Protein AF-0000000083047595 (afdb_homodimer)

Structure (mmCIF, N/CA/C/O backbone):
data_AF-0000000083047595-model_v1
#
loop_
_entity.id
_entity.type
_entity.pdbx_description
1 polymer "Cytosolic 5'-nucleotidase 1A-like"
#
loop_
_atom_site.group_PDB
_atom_site.id
_atom_site.type_symbol
_atom_site.label_atom_id
_atom_site.label_alt_id
_atom_site.label_comp_id
_atom_site.label_asym_id
_atom_site.label_entity_id
_atom_site.label_seq_id
_atom_site.pdbx_PDB_ins_code
_atom_site.Cartn_x
_atom_site.Cartn_y
_atom_site.Cartn_z
_atom_site.occupancy
_atom_site.B_iso_or_equiv
_atom_site.auth_seq_id
_atom_site.auth_comp_id
_atom_site.auth_asym_id
_atom_site.auth_atom_id
_atom_site.pdbx_PDB_model_num
ATOM 1 N N . MET A 1 1 ? -17.016 -17.094 -37.656 1 23.72 1 MET A N 1
ATOM 2 C CA . MET A 1 1 ? -16.75 -17.984 -36.531 1 23.72 1 MET A CA 1
ATOM 3 C C . MET A 1 1 ? -15.703 -17.391 -35.594 1 23.72 1 MET A C 1
ATOM 5 O O . MET A 1 1 ? -14.578 -17.109 -36 1 23.72 1 MET A O 1
ATOM 9 N N . SER A 1 2 ? -15.977 -16.438 -34.719 1 30.56 2 SER A N 1
ATOM 10 C CA . SER A 1 2 ? -15.133 -15.508 -33.969 1 30.56 2 SER A CA 1
ATOM 11 C C . SER A 1 2 ? -14 -16.234 -33.281 1 30.56 2 SER A C 1
ATOM 13 O O . SER A 1 2 ? -14.195 -17.328 -32.75 1 30.56 2 SER A O 1
ATOM 15 N N . LEU A 1 3 ? -12.82 -16.297 -33.75 1 33.91 3 LEU A N 1
ATOM 16 C CA . LEU A 1 3 ? -11.703 -17.047 -33.188 1 33.91 3 LEU A CA 1
ATOM 17 C C . LEU A 1 3 ? -11.797 -17.109 -31.656 1 33.91 3 LEU A C 1
ATOM 19 O O . LEU A 1 3 ? -11.727 -16.094 -30.984 1 33.91 3 LEU A O 1
ATOM 23 N N . SER A 1 4 ? -12.703 -17.828 -31.047 1 38.41 4 SER A N 1
ATOM 24 C CA . SER A 1 4 ? -12.898 -18.172 -29.641 1 38.41 4 SER A CA 1
ATOM 25 C C . SER A 1 4 ? -11.57 -18.234 -28.891 1 38.41 4 SER A C 1
ATOM 27 O O . SER A 1 4 ? -10.648 -18.938 -29.328 1 38.41 4 SER A O 1
ATOM 29 N N . GLU A 1 5 ? -10.969 -17.172 -28.516 1 49.03 5 GLU A N 1
ATOM 30 C CA . GLU A 1 5 ? -9.75 -17.188 -27.719 1 49.03 5 GLU A CA 1
ATOM 31 C C . GLU A 1 5 ? -9.641 -18.469 -26.906 1 49.03 5 GLU A C 1
ATOM 33 O O . GLU A 1 5 ? -10.547 -18.812 -26.141 1 49.03 5 GLU A O 1
ATOM 38 N N . GLN A 1 6 ? -9.117 -19.578 -27.531 1 58.03 6 GLN A N 1
ATOM 39 C CA . GLN A 1 6 ? -8.977 -20.922 -26.984 1 58.03 6 GLN A CA 1
ATOM 40 C C . GLN A 1 6 ? -8.727 -20.859 -25.484 1 58.03 6 GLN A C 1
ATOM 42 O O . GLN A 1 6 ? -7.895 -20.094 -25 1 58.03 6 GLN A O 1
ATOM 47 N N . GLU A 1 7 ? -9.703 -21.281 -24.719 1 79.44 7 GLU A N 1
ATOM 48 C CA . GLU A 1 7 ? -9.656 -21.422 -23.281 1 79.44 7 GLU A CA 1
ATOM 49 C C . GLU A 1 7 ? -8.539 -22.375 -22.859 1 79.44 7 GLU A C 1
ATOM 51 O O . GLU A 1 7 ? -8.539 -23.547 -23.219 1 79.44 7 GLU A O 1
ATOM 56 N N . MET A 1 8 ? -7.371 -21.844 -22.453 1 89.38 8 MET A N 1
ATOM 57 C CA . MET A 1 8 ? -6.238 -22.641 -22 1 89.38 8 MET A CA 1
ATOM 58 C C . MET A 1 8 ? -6.098 -22.578 -20.484 1 89.38 8 MET A C 1
ATOM 60 O O . MET A 1 8 ? -6.438 -21.562 -19.875 1 89.38 8 MET A O 1
ATOM 64 N N . PRO A 1 9 ? -5.695 -23.75 -19.969 1 96.75 9 PRO A N 1
ATOM 65 C CA . PRO A 1 9 ? -5.465 -23.734 -18.516 1 96.75 9 PRO A CA 1
ATOM 66 C C . PRO A 1 9 ? -4.242 -22.922 -18.109 1 96.75 9 PRO A C 1
ATOM 68 O O . PRO A 1 9 ? -3.402 -22.594 -18.969 1 96.75 9 PRO A O 1
ATOM 71 N N . ILE A 1 10 ? -4.215 -22.484 -16.906 1 98.25 10 ILE A N 1
ATOM 72 C CA . ILE A 1 10 ? -2.99 -21.984 -16.297 1 98.25 10 ILE A CA 1
ATOM 73 C C . ILE A 1 10 ? -2.178 -23.141 -15.727 1 98.25 10 ILE A C 1
ATOM 75 O O . ILE A 1 10 ? -2.619 -23.797 -14.789 1 98.25 10 ILE A O 1
ATOM 79 N N . VAL A 1 11 ? -1.02 -23.359 -16.25 1 98.62 11 VAL A N 1
ATOM 80 C CA . VAL A 1 11 ? -0.22 -24.516 -15.875 1 98.62 11 VAL A CA 1
ATOM 81 C C . VAL A 1 11 ? 0.899 -24.078 -14.93 1 98.62 11 VAL A C 1
ATOM 83 O O . VAL A 1 11 ? 1.677 -23.172 -15.25 1 98.62 11 VAL A O 1
ATOM 86 N N . VAL A 1 12 ? 0.959 -24.703 -13.812 1 98.81 12 VAL A N 1
ATOM 87 C CA . VAL A 1 12 ? 2.002 -24.5 -12.812 1 98.81 12 VAL A CA 1
ATOM 88 C C . VAL A 1 12 ? 2.795 -25.797 -12.633 1 98.81 12 VAL A C 1
ATOM 90 O O . VAL A 1 12 ? 2.215 -26.859 -12.391 1 98.81 12 VAL A O 1
ATOM 93 N N . ALA A 1 13 ? 4.086 -25.703 -12.773 1 98.56 13 ALA A N 1
ATOM 94 C CA . ALA A 1 13 ? 4.945 -26.859 -12.516 1 98.56 13 ALA A CA 1
ATOM 95 C C . ALA A 1 13 ? 5.688 -26.703 -11.188 1 98.56 13 ALA A C 1
ATOM 97 O O . ALA A 1 13 ? 6.129 -25.609 -10.836 1 98.56 13 ALA A O 1
ATOM 98 N N . MET A 1 14 ? 5.832 -27.828 -10.508 1 97.62 14 MET A N 1
ATOM 99 C CA . MET A 1 14 ? 6.559 -27.719 -9.25 1 97.62 14 MET A CA 1
ATOM 100 C C . MET A 1 14 ? 7.199 -29.062 -8.883 1 97.62 14 MET A C 1
ATOM 102 O O . MET A 1 14 ? 6.754 -30.109 -9.336 1 97.62 14 MET A O 1
ATOM 106 N N . SER A 1 15 ? 8.227 -28.938 -8.094 1 95.5 15 SER A N 1
ATOM 107 C CA . SER A 1 15 ? 8.844 -30.125 -7.5 1 95.5 15 SER A CA 1
ATOM 108 C C . SER A 1 15 ? 7.953 -30.734 -6.422 1 95.5 15 SER A C 1
ATOM 110 O O . SER A 1 15 ? 7.355 -30.016 -5.621 1 95.5 15 SER A O 1
ATOM 112 N N . SER A 1 16 ? 7.898 -32.094 -6.398 1 94.81 16 SER A N 1
ATOM 113 C CA . SER A 1 16 ? 7.121 -32.75 -5.359 1 94.81 16 SER A CA 1
ATOM 114 C C . SER A 1 16 ? 7.711 -32.5 -3.977 1 94.81 16 SER A C 1
ATOM 116 O O . SER A 1 16 ? 7 -32.562 -2.973 1 94.81 16 SER A O 1
ATOM 118 N N . LYS A 1 17 ? 8.961 -32.094 -3.934 1 94.06 17 LYS A N 1
ATOM 119 C CA . LYS A 1 17 ? 9.664 -31.875 -2.676 1 94.06 17 LYS A CA 1
ATOM 120 C C . LYS A 1 17 ? 9.133 -30.641 -1.942 1 94.06 17 LYS A C 1
ATOM 122 O O . LYS A 1 17 ? 9.297 -30.516 -0.727 1 94.06 17 LYS A O 1
ATOM 127 N N . ILE A 1 18 ? 8.508 -29.719 -2.689 1 96.44 18 ILE A N 1
ATOM 128 C CA . ILE A 1 18 ? 7.992 -28.531 -2.016 1 96.44 18 ILE A CA 1
ATOM 129 C C . ILE A 1 18 ? 6.508 -28.719 -1.698 1 96.44 18 ILE A C 1
ATOM 131 O O . ILE A 1 18 ? 5.918 -27.922 -0.962 1 96.44 18 ILE A O 1
ATOM 135 N N . LEU A 1 19 ? 5.941 -29.734 -2.203 1 96.62 19 LEU A N 1
ATOM 136 C CA . LEU A 1 19 ? 4.551 -30.031 -1.881 1 96.62 19 LEU A CA 1
ATOM 137 C C . LEU A 1 19 ? 4.461 -30.922 -0.645 1 96.62 19 LEU A C 1
ATOM 139 O O . LEU A 1 19 ? 3.652 -30.672 0.251 1 96.62 19 LEU A O 1
ATOM 143 N N . PHE A 1 20 ? 5.305 -31.953 -0.693 1 94.19 20 PHE A N 1
ATOM 144 C CA . PHE A 1 20 ? 5.418 -32.875 0.43 1 94.19 20 PHE A CA 1
ATOM 145 C C . PHE A 1 20 ? 6.879 -33.125 0.792 1 94.19 20 PHE A C 1
ATOM 147 O O . PHE A 1 20 ? 7.707 -33.375 -0.085 1 94.19 20 PHE A O 1
ATOM 154 N N . ASP A 1 21 ? 7.145 -33.031 2.088 1 86.38 21 ASP A N 1
ATOM 155 C CA . ASP A 1 21 ? 8.539 -33.219 2.473 1 86.38 21 ASP A CA 1
ATOM 156 C C . ASP A 1 21 ? 8.891 -34.719 2.496 1 86.38 21 ASP A C 1
ATOM 158 O O . ASP A 1 21 ? 8.102 -35.562 2.061 1 86.38 21 ASP A O 1
ATOM 162 N N . SER A 1 22 ? 10.094 -35 2.957 1 83.38 22 SER A N 1
ATOM 163 C CA . SER A 1 22 ? 10.609 -36.375 2.928 1 83.38 22 SER A CA 1
ATOM 164 C C . SER A 1 22 ? 9.82 -37.281 3.861 1 83.38 22 SER A C 1
ATOM 166 O O . SER A 1 22 ? 9.82 -38.5 3.693 1 83.38 22 SER A O 1
ATOM 168 N N . GLU A 1 23 ? 9.125 -36.656 4.859 1 86.31 23 GLU A N 1
ATOM 169 C CA . GLU A 1 23 ? 8.312 -37.406 5.805 1 86.31 23 GLU A CA 1
ATOM 170 C C . GLU A 1 23 ? 6.84 -37.406 5.398 1 86.31 23 GLU A C 1
ATOM 172 O O . GLU A 1 23 ? 5.977 -37.812 6.176 1 86.31 23 GLU A O 1
ATOM 177 N N . LEU A 1 24 ? 6.59 -36.875 4.277 1 85.06 24 LEU A N 1
ATOM 178 C CA . LEU A 1 24 ? 5.266 -36.844 3.672 1 85.06 24 LEU A CA 1
ATOM 179 C C . LEU A 1 24 ? 4.367 -35.844 4.379 1 85.06 24 LEU A C 1
ATOM 181 O O . LEU A 1 24 ? 3.139 -35.938 4.328 1 85.06 24 LEU A O 1
ATOM 185 N N . ASN A 1 25 ? 5.086 -34.938 5.09 1 90.56 25 ASN A N 1
ATOM 186 C CA . ASN A 1 25 ? 4.344 -33.812 5.605 1 90.56 25 ASN A CA 1
ATOM 187 C C . ASN A 1 25 ? 4.105 -32.75 4.52 1 90.56 25 ASN A C 1
ATOM 189 O O . ASN A 1 25 ? 4.82 -32.719 3.518 1 90.56 25 ASN A O 1
ATOM 193 N N . CYS A 1 26 ? 3.096 -31.969 4.762 1 93.5 26 CYS A N 1
ATOM 194 C CA . CYS A 1 26 ? 2.775 -30.906 3.816 1 93.5 26 CYS A CA 1
ATOM 195 C C . CYS A 1 26 ? 3.891 -29.859 3.766 1 93.5 26 CYS A C 1
ATOM 197 O O . CYS A 1 26 ? 4.348 -29.391 4.805 1 93.5 26 CYS A O 1
ATOM 199 N N . GLY A 1 27 ? 4.301 -29.531 2.611 1 95.5 27 GLY A N 1
ATOM 200 C CA . GLY A 1 27 ? 5.379 -28.578 2.404 1 95.5 27 GLY A CA 1
ATOM 201 C C . GLY A 1 27 ? 4.891 -27.172 2.16 1 95.5 27 GLY A C 1
ATOM 202 O O . GLY A 1 27 ? 3.709 -26.875 2.352 1 95.5 27 GLY A O 1
ATOM 203 N N . PRO A 1 28 ? 5.832 -26.297 1.792 1 96.44 28 PRO A N 1
ATOM 204 C CA . PRO A 1 28 ? 5.496 -24.875 1.655 1 96.44 28 PRO A CA 1
ATOM 205 C C . PRO A 1 28 ? 4.512 -24.609 0.52 1 96.44 28 PRO A C 1
ATOM 207 O O . PRO A 1 28 ? 3.797 -23.609 0.543 1 96.44 28 PRO A O 1
ATOM 210 N N . ALA A 1 29 ? 4.414 -25.5 -0.428 1 97.62 29 ALA A N 1
ATOM 211 C CA . ALA A 1 29 ? 3.541 -25.266 -1.575 1 97.62 29 ALA A CA 1
ATOM 212 C C . ALA A 1 29 ? 2.125 -25.766 -1.3 1 97.62 29 ALA A C 1
ATOM 214 O O . ALA A 1 29 ? 1.216 -25.531 -2.102 1 97.62 29 ALA A O 1
ATOM 215 N N . PHE A 1 30 ? 1.908 -26.391 -0.238 1 97.44 30 PHE A N 1
ATOM 216 C CA . PHE A 1 30 ? 0.661 -27.109 0.007 1 97.44 30 PHE A CA 1
ATOM 217 C C . PHE A 1 30 ? -0.521 -26.156 0.026 1 97.44 30 PHE A C 1
ATOM 219 O O . PHE A 1 30 ? -1.519 -26.375 -0.664 1 97.44 30 PHE A O 1
ATOM 226 N N . SER A 1 31 ? -0.399 -25.094 0.837 1 97.69 31 SER A N 1
ATOM 227 C CA . SER A 1 31 ? -1.5 -24.141 0.921 1 97.69 31 SER A CA 1
ATOM 228 C C . SER A 1 31 ? -1.786 -23.516 -0.435 1 97.69 31 SER A C 1
ATOM 230 O O . SER A 1 31 ? -2.938 -23.203 -0.752 1 97.69 31 SER A O 1
ATOM 232 N N . PHE A 1 32 ? -0.765 -23.312 -1.192 1 98.44 32 PHE A N 1
ATOM 233 C CA . PHE A 1 32 ? -0.924 -22.781 -2.541 1 98.44 32 PHE A CA 1
ATOM 234 C C . PHE A 1 32 ? -1.725 -23.75 -3.41 1 98.44 32 PHE A C 1
ATOM 236 O O . PHE A 1 32 ? -2.686 -23.344 -4.07 1 98.44 32 PHE A O 1
ATOM 243 N N . VAL A 1 33 ? -1.411 -24.969 -3.396 1 98.5 33 VAL A N 1
ATOM 244 C CA . VAL A 1 33 ? -2.068 -25.984 -4.195 1 98.5 33 VAL A CA 1
ATOM 245 C C . VAL A 1 33 ? -3.523 -26.141 -3.76 1 98.5 33 VAL A C 1
ATOM 247 O O . VAL A 1 33 ? -4.422 -26.266 -4.598 1 98.5 33 VAL A O 1
ATOM 250 N N . MET A 1 34 ? -3.727 -26.094 -2.449 1 98.31 34 MET A N 1
ATOM 251 C CA . MET A 1 34 ? -5.098 -26.172 -1.958 1 98.31 34 MET A CA 1
ATOM 252 C C . MET A 1 34 ? -5.914 -24.969 -2.43 1 98.31 34 MET A C 1
ATOM 254 O O . MET A 1 34 ? -7.102 -25.109 -2.73 1 98.31 34 MET A O 1
ATOM 258 N N . ALA A 1 35 ? -5.289 -23.828 -2.479 1 98.62 35 ALA A N 1
ATOM 259 C CA . ALA A 1 35 ? -5.977 -22.641 -2.979 1 98.62 35 ALA A CA 1
ATOM 260 C C . ALA A 1 35 ? -6.289 -22.781 -4.465 1 98.62 35 ALA A C 1
ATOM 262 O O . ALA A 1 35 ? -7.363 -22.375 -4.922 1 98.62 35 ALA A O 1
ATOM 263 N N . LEU A 1 36 ? -5.352 -23.359 -5.25 1 98.69 36 LEU A N 1
ATOM 264 C CA . LEU A 1 36 ? -5.613 -23.609 -6.664 1 98.69 36 LEU A CA 1
ATOM 265 C C . LEU A 1 36 ? -6.824 -24.516 -6.836 1 98.69 36 LEU A C 1
ATOM 267 O O . LEU A 1 36 ? -7.676 -24.266 -7.695 1 98.69 36 LEU A O 1
ATOM 271 N N . LYS A 1 37 ? -6.812 -25.531 -6.02 1 98.44 37 LYS A N 1
ATOM 272 C CA . LYS A 1 37 ? -7.926 -26.469 -6.062 1 98.44 37 LYS A CA 1
ATOM 273 C C . LYS A 1 37 ? -9.25 -25.766 -5.789 1 98.44 37 LYS A C 1
ATOM 275 O O . LYS A 1 37 ? -10.242 -26 -6.492 1 98.44 37 LYS A O 1
ATOM 280 N N . ALA A 1 38 ? -9.273 -24.938 -4.812 1 98.12 38 ALA A N 1
ATOM 281 C CA . ALA A 1 38 ? -10.484 -24.203 -4.453 1 98.12 38 ALA A CA 1
ATOM 282 C C . ALA A 1 38 ? -10.961 -23.328 -5.605 1 98.12 38 ALA A C 1
ATOM 284 O O . ALA A 1 38 ? -12.156 -23.234 -5.875 1 98.12 38 ALA A O 1
ATOM 285 N N . VAL A 1 39 ? -10.031 -22.656 -6.273 1 98.31 39 VAL A N 1
ATOM 286 C CA . VAL A 1 39 ? -10.375 -21.844 -7.43 1 98.31 39 VAL A CA 1
ATOM 287 C C . VAL A 1 39 ? -11.023 -22.703 -8.508 1 98.31 39 VAL A C 1
ATOM 289 O O . VAL A 1 39 ? -12.062 -22.344 -9.062 1 98.31 39 VAL A O 1
ATOM 292 N N . ASN A 1 40 ? -10.438 -23.844 -8.797 1 97.81 40 ASN A N 1
ATOM 293 C CA . ASN A 1 40 ? -10.961 -24.75 -9.812 1 97.81 40 ASN A CA 1
ATOM 294 C C . ASN A 1 40 ? -12.375 -25.219 -9.477 1 97.81 40 ASN A C 1
ATOM 296 O O . ASN A 1 40 ? -13.234 -25.297 -10.359 1 97.81 40 ASN A O 1
ATOM 300 N N . VAL A 1 41 ? -12.531 -25.594 -8.219 1 97.19 41 VAL A N 1
ATOM 301 C CA . VAL A 1 41 ? -13.844 -26.062 -7.789 1 97.19 41 VAL A CA 1
ATOM 302 C C . VAL A 1 41 ? -14.898 -25 -8.07 1 97.19 41 VAL A C 1
ATOM 304 O O . VAL A 1 41 ? -15.953 -25.281 -8.633 1 97.19 41 VAL A O 1
ATOM 307 N N . ARG A 1 42 ? -14.625 -23.766 -7.73 1 96.75 42 ARG A N 1
ATOM 308 C CA . ARG A 1 42 ? -15.562 -22.672 -7.93 1 96.75 42 ARG A CA 1
ATOM 309 C C . ARG A 1 42 ? -15.82 -22.422 -9.414 1 96.75 42 ARG A C 1
ATOM 311 O O . ARG A 1 42 ? -16.969 -22.219 -9.828 1 96.75 42 ARG A O 1
ATOM 318 N N . LEU A 1 43 ? -14.773 -22.5 -10.195 1 96.62 43 LEU A N 1
ATOM 319 C CA . LEU A 1 43 ? -14.906 -22.266 -11.633 1 96.62 43 LEU A CA 1
ATOM 320 C C . LEU A 1 43 ? -15.711 -23.375 -12.289 1 96.62 43 LEU A C 1
ATOM 322 O O . LEU A 1 43 ? -16.516 -23.109 -13.195 1 96.62 43 LEU A O 1
ATOM 326 N N . ARG A 1 44 ? -15.484 -24.578 -11.844 1 95.81 44 ARG A N 1
ATOM 327 C CA . ARG A 1 44 ? -16.219 -25.719 -12.383 1 95.81 44 ARG A CA 1
ATOM 328 C C . ARG A 1 44 ? -17.719 -25.594 -12.086 1 95.81 44 ARG A C 1
ATOM 330 O O . ARG A 1 44 ? -18.547 -26 -12.898 1 95.81 44 ARG A O 1
ATOM 337 N N . GLU A 1 45 ? -18 -25 -10.938 1 96.38 45 GLU A N 1
ATOM 338 C CA . GLU A 1 45 ? -19.391 -24.781 -10.578 1 96.38 45 GLU A CA 1
ATOM 339 C C . GLU A 1 45 ? -20.047 -23.75 -11.5 1 96.38 45 GLU A C 1
ATOM 341 O O . GLU A 1 45 ? -21.219 -23.906 -11.891 1 96.38 45 GLU A O 1
ATOM 346 N N . LEU A 1 46 ? -19.344 -22.797 -11.852 1 95.44 46 LEU A N 1
ATOM 347 C CA . LEU A 1 46 ? -19.891 -21.688 -12.641 1 95.44 46 LEU A CA 1
ATOM 348 C C . LEU A 1 46 ? -19.812 -22 -14.125 1 95.44 46 LEU A C 1
ATOM 350 O O . LEU A 1 46 ? -20.703 -21.625 -14.891 1 95.44 46 LEU A O 1
ATOM 354 N N . TYR A 1 47 ? -18.766 -22.688 -14.477 1 95.25 47 TYR A N 1
ATOM 355 C CA . TYR A 1 47 ? -18.5 -23.016 -15.875 1 95.25 47 TYR A CA 1
ATOM 356 C C . TYR A 1 47 ? -18.078 -24.469 -16.031 1 95.25 47 TYR A C 1
ATOM 358 O O . TYR A 1 47 ? -16.922 -24.766 -16.297 1 95.25 47 TYR A O 1
ATOM 366 N N . PRO A 1 48 ? -18.938 -25.344 -16.047 1 94.5 48 PRO A N 1
ATOM 367 C CA . PRO A 1 48 ? -18.641 -26.781 -16 1 94.5 48 PRO A CA 1
ATOM 368 C C . PRO A 1 48 ? -17.812 -27.25 -17.188 1 94.5 48 PRO A C 1
ATOM 370 O O . PRO A 1 48 ? -17.031 -28.203 -17.062 1 94.5 48 PRO A O 1
ATOM 373 N N . GLU A 1 49 ? -17.844 -26.578 -18.281 1 93.25 49 GLU A N 1
ATOM 374 C CA . GLU A 1 49 ? -17.156 -27.078 -19.484 1 93.25 49 GLU A CA 1
ATOM 375 C C . GLU A 1 49 ? -15.883 -26.281 -19.75 1 93.25 49 GLU A C 1
ATOM 377 O O . GLU A 1 49 ? -15.156 -26.578 -20.703 1 93.25 49 GLU A O 1
ATOM 382 N N . SER A 1 50 ? -15.609 -25.344 -18.891 1 91.62 50 SER A N 1
ATOM 383 C CA . SER A 1 50 ? -14.461 -24.484 -19.156 1 91.62 50 SER A CA 1
ATOM 384 C C . SER A 1 50 ? -13.148 -25.203 -18.859 1 91.62 50 SER A C 1
ATOM 386 O O . SER A 1 50 ? -13.039 -25.938 -17.875 1 91.62 50 SER A O 1
ATOM 388 N N . GLU A 1 51 ? -12.148 -24.969 -19.719 1 92.38 51 GLU A N 1
ATOM 389 C CA . GLU A 1 51 ? -10.805 -25.516 -19.5 1 92.38 51 GLU A CA 1
ATOM 390 C C . GLU A 1 51 ? -9.875 -24.453 -18.938 1 92.38 51 GLU A C 1
ATOM 392 O O . GLU A 1 51 ? -8.688 -24.719 -18.703 1 92.38 51 GLU A O 1
ATOM 397 N N . GLU A 1 52 ? -10.469 -23.328 -18.672 1 94.88 52 GLU A N 1
ATOM 398 C CA . GLU A 1 52 ? -9.688 -22.266 -18.047 1 94.88 52 GLU A CA 1
ATOM 399 C C . GLU A 1 52 ? -9.602 -22.438 -16.547 1 94.88 52 GLU A C 1
ATOM 401 O O . GLU A 1 52 ? -10.242 -21.719 -15.781 1 94.88 52 GLU A O 1
ATOM 406 N N . LEU A 1 53 ? -8.789 -23.453 -16.219 1 96.94 53 LEU A N 1
ATOM 407 C CA . LEU A 1 53 ? -8.531 -23.859 -14.852 1 96.94 53 LEU A CA 1
ATOM 408 C C . LEU A 1 53 ? -7.031 -23.922 -14.578 1 96.94 53 LEU A C 1
ATOM 410 O O . LEU A 1 53 ? -6.223 -23.719 -15.477 1 96.94 53 LEU A O 1
ATOM 414 N N . PHE A 1 54 ? -6.77 -24.188 -13.336 1 98.38 54 PHE A N 1
ATOM 415 C CA . PHE A 1 54 ? -5.383 -24.469 -12.992 1 98.38 54 PHE A CA 1
ATOM 416 C C . PHE A 1 54 ? -5.047 -25.938 -13.234 1 98.38 54 PHE A C 1
ATOM 418 O O . PHE A 1 54 ? -5.863 -26.812 -12.953 1 98.38 54 PHE A O 1
ATOM 425 N N . LYS A 1 55 ? -3.928 -26.141 -13.719 1 98.31 55 LYS A N 1
ATOM 426 C CA . LYS A 1 55 ? -3.309 -27.469 -13.781 1 98.31 55 LYS A CA 1
ATOM 427 C C . LYS A 1 55 ? -1.916 -27.453 -13.156 1 98.31 55 LYS A C 1
ATOM 429 O O . LYS A 1 55 ? -1.152 -26.5 -13.352 1 98.31 55 LYS A O 1
ATOM 434 N N . VAL A 1 56 ? -1.631 -28.516 -12.453 1 98.5 56 VAL A N 1
ATOM 435 C CA . VAL A 1 56 ? -0.328 -28.609 -11.797 1 98.5 56 VAL A CA 1
ATOM 436 C C . VAL A 1 56 ? 0.451 -29.797 -12.367 1 98.5 56 VAL A C 1
ATOM 438 O O . VAL A 1 56 ? -0.048 -30.922 -12.383 1 98.5 56 VAL A O 1
ATOM 441 N N . LEU A 1 57 ? 1.635 -29.531 -12.875 1 98.06 57 LEU A N 1
ATOM 442 C CA . LEU A 1 57 ? 2.594 -30.562 -13.234 1 98.06 57 LEU A CA 1
ATOM 443 C C . LEU A 1 57 ? 3.553 -30.844 -12.086 1 98.06 57 LEU A C 1
ATOM 445 O O . LEU A 1 57 ? 4.285 -29.953 -11.648 1 98.06 57 LEU A O 1
ATOM 449 N N . LEU A 1 58 ? 3.555 -32.031 -11.641 1 97.44 58 LEU A N 1
ATOM 450 C CA . LEU A 1 58 ? 4.355 -32.375 -10.469 1 97.44 58 LEU A CA 1
ATOM 451 C C . LEU A 1 58 ? 5.57 -33.219 -10.867 1 97.44 58 LEU A C 1
ATOM 453 O O . LEU A 1 58 ? 5.422 -34.312 -11.438 1 97.44 58 LEU A O 1
ATOM 457 N N . ASP A 1 59 ? 6.715 -32.625 -10.594 1 94.19 59 ASP A N 1
ATOM 458 C CA . ASP A 1 59 ? 7.969 -33.344 -10.789 1 94.19 59 ASP A CA 1
ATOM 459 C C . ASP A 1 59 ? 8.289 -34.219 -9.586 1 94.19 59 ASP A C 1
ATOM 461 O O . ASP A 1 59 ? 8.734 -33.75 -8.547 1 94.19 59 ASP A O 1
ATOM 465 N N . GLY A 1 60 ? 8.172 -35.5 -9.797 1 88.5 60 GLY A N 1
ATOM 466 C CA . GLY A 1 60 ? 8.32 -36.469 -8.734 1 88.5 60 GLY A CA 1
ATOM 467 C C . GLY A 1 60 ? 7.062 -37.281 -8.469 1 88.5 60 GLY A C 1
ATOM 468 O O . GLY A 1 60 ? 6.125 -37.25 -9.273 1 88.5 60 GLY A O 1
ATOM 469 N N . ASN A 1 61 ? 7.152 -38.156 -7.453 1 81.31 61 ASN A N 1
ATOM 470 C CA . ASN A 1 61 ? 6.035 -39.031 -7.16 1 81.31 61 ASN A CA 1
ATOM 471 C C . ASN A 1 61 ? 5.461 -38.781 -5.77 1 81.31 61 ASN A C 1
ATOM 473 O O . ASN A 1 61 ? 6.211 -38.625 -4.809 1 81.31 61 ASN A O 1
ATOM 477 N N . ALA A 1 62 ? 4.16 -38.562 -5.754 1 88.5 62 ALA A N 1
ATOM 478 C CA . ALA A 1 62 ? 3.424 -38.406 -4.504 1 88.5 62 ALA A CA 1
ATOM 479 C C . ALA A 1 62 ? 2.006 -38.938 -4.629 1 88.5 62 ALA A C 1
ATOM 481 O O . ALA A 1 62 ? 1.04 -38.281 -4.242 1 88.5 62 ALA A O 1
ATOM 482 N N . VAL A 1 63 ? 1.917 -40.094 -5.16 1 89.12 63 VAL A N 1
ATOM 483 C CA . VAL A 1 63 ? 0.628 -40.656 -5.543 1 89.12 63 VAL A CA 1
ATOM 484 C C . VAL A 1 63 ? -0.267 -40.812 -4.312 1 89.12 63 VAL A C 1
ATOM 486 O O . VAL A 1 63 ? -1.434 -40.406 -4.344 1 89.12 63 VAL A O 1
ATOM 489 N N . GLU A 1 64 ? 0.276 -41.312 -3.236 1 91.62 64 GLU A N 1
ATOM 490 C CA . GLU A 1 64 ? -0.508 -41.531 -2.027 1 91.62 64 GLU A CA 1
ATOM 491 C C . GLU A 1 64 ? -1.083 -40.219 -1.484 1 91.62 64 GLU A C 1
ATOM 493 O O . GLU A 1 64 ? -2.262 -40.156 -1.125 1 91.62 64 GLU A O 1
ATOM 498 N N . MET A 1 65 ? -0.235 -39.25 -1.425 1 93.81 65 MET A N 1
ATOM 499 C CA . MET A 1 65 ? -0.666 -37.969 -0.872 1 93.81 65 MET A CA 1
ATOM 500 C C . MET A 1 65 ? -1.652 -37.25 -1.808 1 93.81 65 MET A C 1
ATOM 502 O O . MET A 1 65 ? -2.584 -36.594 -1.352 1 93.81 65 MET A O 1
ATOM 506 N N . ILE A 1 66 ? -1.484 -37.406 -3.088 1 95 66 ILE A N 1
ATOM 507 C CA . ILE A 1 66 ? -2.385 -36.844 -4.082 1 95 66 ILE A CA 1
ATOM 508 C C . ILE A 1 66 ? -3.789 -37.406 -3.896 1 95 66 ILE A C 1
ATOM 510 O O . ILE A 1 66 ? -4.777 -36.688 -3.967 1 95 66 ILE A O 1
ATOM 514 N N . GLN A 1 67 ? -3.781 -38.656 -3.607 1 95.06 67 GLN A N 1
ATOM 515 C CA . GLN A 1 67 ? -5.062 -39.312 -3.371 1 95.06 67 GLN A CA 1
ATOM 516 C C . GLN A 1 67 ? -5.668 -38.875 -2.041 1 95.06 67 GLN A C 1
ATOM 518 O O . GLN A 1 67 ? -6.867 -38.594 -1.961 1 95.06 67 GLN A O 1
ATOM 523 N N . GLU A 1 68 ? -4.82 -38.875 -1.061 1 95.56 68 GLU A N 1
ATOM 524 C CA . GLU A 1 68 ? -5.266 -38.5 0.281 1 95.56 68 GLU A CA 1
ATOM 525 C C . GLU A 1 68 ? -5.949 -37.156 0.285 1 95.56 68 GLU A C 1
ATOM 527 O O . GLU A 1 68 ? -6.965 -36.938 0.958 1 95.56 68 GLU A O 1
ATOM 532 N N . TYR A 1 69 ? -5.461 -36.219 -0.477 1 96.38 69 TYR A N 1
ATOM 533 C CA . TYR A 1 69 ? -5.969 -34.875 -0.457 1 96.38 69 TYR A CA 1
ATOM 534 C C . TYR A 1 69 ? -6.863 -34.594 -1.662 1 96.38 69 TYR A C 1
ATOM 536 O O . TYR A 1 69 ? -7.215 -33.438 -1.938 1 96.38 69 TYR A O 1
ATOM 544 N N . ASN A 1 70 ? -7.168 -35.656 -2.443 1 96.94 70 ASN A N 1
ATOM 545 C CA . ASN A 1 70 ? -8.062 -35.562 -3.594 1 96.94 70 ASN A CA 1
ATOM 546 C C . ASN A 1 70 ? -7.562 -34.562 -4.613 1 96.94 70 ASN A C 1
ATOM 548 O O . ASN A 1 70 ? -8.32 -33.656 -5.035 1 96.94 70 ASN A O 1
ATOM 552 N N . LEU A 1 71 ? -6.309 -34.656 -5.004 1 97.69 71 LEU A N 1
ATOM 553 C CA . LEU A 1 71 ? -5.672 -33.688 -5.891 1 97.69 71 LEU A CA 1
ATOM 554 C C . LEU A 1 71 ? -5.527 -34.281 -7.297 1 97.69 71 LEU A C 1
ATOM 556 O O . LEU A 1 71 ? -4.875 -33.656 -8.148 1 97.69 71 LEU A O 1
ATOM 560 N N . GLU A 1 72 ? -6.172 -35.312 -7.656 1 96.06 72 GLU A N 1
ATOM 561 C CA . GLU A 1 72 ? -5.977 -36.031 -8.906 1 96.06 72 GLU A CA 1
ATOM 562 C C . GLU A 1 72 ? -6.445 -35.219 -10.102 1 96.06 72 GLU A C 1
ATOM 564 O O . GLU A 1 72 ? -5.887 -35.344 -11.195 1 96.06 72 GLU A O 1
ATOM 569 N N . ASP A 1 73 ? -7.469 -34.406 -9.859 1 95.56 73 ASP A N 1
ATOM 570 C CA . ASP A 1 73 ? -8.008 -33.625 -10.953 1 95.56 73 ASP A CA 1
ATOM 571 C C . ASP A 1 73 ? -7.117 -32.406 -11.234 1 95.56 73 ASP A C 1
ATOM 573 O O . ASP A 1 73 ? -7.184 -31.828 -12.312 1 95.56 73 ASP A O 1
ATOM 577 N N . LEU A 1 74 ? -6.316 -32.031 -10.25 1 97.81 74 LEU A N 1
ATOM 578 C CA . LEU A 1 74 ? -5.504 -30.844 -10.336 1 97.81 74 LEU A CA 1
ATOM 579 C C . LEU A 1 74 ? -4.078 -31.172 -10.766 1 97.81 74 LEU A C 1
ATOM 581 O O . LEU A 1 74 ? -3.461 -30.438 -11.531 1 97.81 74 LEU A O 1
ATOM 585 N N . ILE A 1 75 ? -3.578 -32.312 -10.328 1 97.69 75 ILE A N 1
ATOM 586 C CA . ILE A 1 75 ? -2.152 -32.625 -10.453 1 97.69 75 ILE A CA 1
ATOM 587 C C . ILE A 1 75 ? -1.936 -33.719 -11.5 1 97.69 75 ILE A C 1
ATOM 589 O O . ILE A 1 75 ? -2.6 -34.75 -11.469 1 97.69 75 ILE A O 1
ATOM 593 N N . THR A 1 76 ? -1.066 -33.469 -12.398 1 95.56 76 THR A N 1
ATOM 594 C CA . THR A 1 76 ? -0.552 -34.438 -13.352 1 95.56 76 THR A CA 1
ATOM 595 C C . THR A 1 76 ? 0.939 -34.656 -13.133 1 95.56 76 THR A C 1
ATOM 597 O O . THR A 1 76 ? 1.723 -33.719 -13.078 1 95.56 76 THR A O 1
ATOM 600 N N . PRO A 1 77 ? 1.365 -35.875 -13.008 1 93.88 77 PRO A N 1
ATOM 601 C CA . PRO A 1 77 ? 2.793 -36.125 -12.836 1 93.88 77 PRO A CA 1
ATOM 602 C C . PRO A 1 77 ? 3.611 -35.812 -14.086 1 93.88 77 PRO A C 1
ATOM 604 O O . PRO A 1 77 ? 3.156 -36.062 -15.211 1 93.88 77 PRO A O 1
ATOM 607 N N . LEU A 1 78 ? 4.738 -35.188 -13.859 1 92.81 78 LEU A N 1
ATOM 608 C CA . LEU A 1 78 ? 5.727 -34.938 -14.906 1 92.81 78 LEU A CA 1
ATOM 609 C C . LEU A 1 78 ? 6.785 -36.031 -14.93 1 92.81 78 LEU A C 1
ATOM 611 O O . LEU A 1 78 ? 7.758 -36 -14.164 1 92.81 78 LEU A O 1
ATOM 615 N N . ALA A 1 79 ? 6.66 -37.062 -15.672 1 87.44 79 ALA A N 1
ATOM 616 C CA . ALA A 1 79 ? 7.551 -38.219 -15.711 1 87.44 79 ALA A CA 1
ATOM 617 C C . ALA A 1 79 ? 8.625 -38.031 -16.781 1 87.44 79 ALA A C 1
ATOM 619 O O . ALA A 1 79 ? 8.656 -38.781 -17.766 1 87.44 79 ALA A O 1
ATOM 620 N N . VAL A 1 80 ? 9.461 -37.094 -16.578 1 90.38 80 VAL A N 1
ATOM 621 C CA . VAL A 1 80 ? 10.539 -36.875 -17.531 1 90.38 80 VAL A CA 1
ATOM 622 C C . VAL A 1 80 ? 11.852 -36.625 -16.781 1 90.38 80 VAL A C 1
ATOM 624 O O . VAL A 1 80 ? 11.852 -36.344 -15.586 1 90.38 80 VAL A O 1
ATOM 627 N N . SER A 1 81 ? 12.953 -36.938 -17.516 1 91.69 81 SER A N 1
ATOM 628 C CA . SER A 1 81 ? 14.266 -36.656 -16.953 1 91.69 81 SER A CA 1
ATOM 629 C C . SER A 1 81 ? 14.508 -35.125 -16.844 1 91.69 81 SER A C 1
ATOM 631 O O . SER A 1 81 ? 13.789 -34.344 -17.438 1 91.69 81 SER A O 1
ATOM 633 N N . GLU A 1 82 ? 15.43 -34.75 -16.078 1 91.06 82 GLU A N 1
ATOM 634 C CA . GLU A 1 82 ? 15.773 -33.344 -15.875 1 91.06 82 GLU A CA 1
ATOM 635 C C . GLU A 1 82 ? 16.094 -32.656 -17.203 1 91.06 82 GLU A C 1
ATOM 637 O O . GLU A 1 82 ? 15.719 -31.516 -17.422 1 91.06 82 GLU A O 1
ATOM 642 N N . ASP A 1 83 ? 16.797 -33.375 -18.047 1 93.62 83 ASP A N 1
ATOM 643 C CA . ASP A 1 83 ? 17.234 -32.812 -19.328 1 93.62 83 ASP A CA 1
ATOM 644 C C . ASP A 1 83 ? 16.047 -32.531 -20.25 1 93.62 83 ASP A C 1
ATOM 646 O O . ASP A 1 83 ? 16.156 -31.734 -21.172 1 93.62 83 ASP A O 1
ATOM 650 N N . GLN A 1 84 ? 14.969 -33.188 -19.953 1 96.06 84 GLN A N 1
ATOM 651 C CA . GLN A 1 84 ? 13.789 -33.062 -20.812 1 96.06 84 GLN A CA 1
ATOM 652 C C . GLN A 1 84 ? 12.75 -32.156 -20.172 1 96.06 84 GLN A C 1
ATOM 654 O O . GLN A 1 84 ? 11.758 -31.797 -20.812 1 96.06 84 GLN A O 1
ATOM 659 N N . ARG A 1 85 ? 12.938 -31.781 -19 1 96.06 85 ARG A N 1
ATOM 660 C CA . ARG A 1 85 ? 11.945 -31.062 -18.203 1 96.06 85 ARG A CA 1
ATOM 661 C C . ARG A 1 85 ? 11.539 -29.75 -18.875 1 96.06 85 ARG A C 1
ATOM 663 O O . ARG A 1 85 ? 10.352 -29.516 -19.109 1 96.06 85 ARG A O 1
ATOM 670 N N . LEU A 1 86 ? 12.492 -28.922 -19.25 1 97.06 86 LEU A N 1
ATOM 671 C CA . LEU A 1 86 ? 12.188 -27.609 -19.797 1 97.06 86 LEU A CA 1
ATOM 672 C C . LEU A 1 86 ? 11.406 -27.734 -21.109 1 97.06 86 LEU A C 1
ATOM 674 O O . LEU A 1 86 ? 10.477 -26.969 -21.359 1 97.06 86 LEU A O 1
ATOM 678 N N . GLY A 1 87 ? 11.867 -28.688 -21.922 1 96.88 87 GLY A N 1
ATOM 679 C CA . GLY A 1 87 ? 11.125 -28.953 -23.141 1 96.88 87 GLY A CA 1
ATOM 680 C C . GLY A 1 87 ? 9.672 -29.328 -22.891 1 96.88 87 GLY A C 1
ATOM 681 O O . GLY A 1 87 ? 8.773 -28.859 -23.594 1 96.88 87 GLY A O 1
ATOM 682 N N . GLU A 1 88 ? 9.469 -30.172 -21.906 1 97.19 88 GLU A N 1
ATOM 683 C CA . GLU A 1 88 ? 8.117 -30.594 -21.562 1 97.19 88 GLU A CA 1
ATOM 684 C C . GLU A 1 88 ? 7.293 -29.438 -21 1 97.19 88 GLU A C 1
ATOM 686 O O . GLU A 1 88 ? 6.109 -29.297 -21.312 1 97.19 88 GLU A O 1
ATOM 691 N N . LEU A 1 89 ? 7.895 -28.594 -20.188 1 97.88 89 LEU A N 1
ATOM 692 C CA . LEU A 1 89 ? 7.207 -27.438 -19.641 1 97.88 89 LEU A CA 1
ATOM 693 C C . LEU A 1 89 ? 6.77 -26.484 -20.75 1 97.88 89 LEU A C 1
ATOM 695 O O . LEU A 1 89 ? 5.66 -25.953 -20.703 1 97.88 89 LEU A O 1
ATOM 699 N N . GLN A 1 90 ? 7.629 -26.281 -21.688 1 97.38 90 GLN A N 1
ATOM 700 C CA . GLN A 1 90 ? 7.293 -25.438 -22.828 1 97.38 90 GLN A CA 1
ATOM 701 C C . GLN A 1 90 ? 6.137 -26.016 -23.641 1 97.38 90 GLN A C 1
ATOM 703 O O . GLN A 1 90 ? 5.215 -25.297 -24.016 1 97.38 90 GLN A O 1
ATOM 708 N N . ARG A 1 91 ? 6.164 -27.328 -23.875 1 96.62 91 ARG A N 1
ATOM 709 C CA . ARG A 1 91 ? 5.125 -28.016 -24.641 1 96.62 91 ARG A CA 1
ATOM 710 C C . ARG A 1 91 ? 3.773 -27.922 -23.953 1 96.62 91 ARG A C 1
ATOM 712 O O . ARG A 1 91 ? 2.734 -27.844 -24.609 1 96.62 91 ARG A O 1
ATOM 719 N N . LYS A 1 92 ? 3.826 -27.891 -22.688 1 96.81 92 LYS A N 1
ATOM 720 C CA . LYS A 1 92 ? 2.598 -27.859 -21.906 1 96.81 92 LYS A CA 1
ATOM 721 C C . LYS A 1 92 ? 2.158 -26.422 -21.625 1 96.81 92 LYS A C 1
ATOM 723 O O . LYS A 1 92 ? 1.265 -26.188 -20.812 1 96.81 92 LYS A O 1
ATOM 728 N N . ASN A 1 93 ? 2.826 -25.422 -22.188 1 96.94 93 ASN A N 1
ATOM 729 C CA . ASN A 1 93 ? 2.51 -24.016 -22.031 1 96.94 93 ASN A CA 1
ATOM 730 C C . ASN A 1 93 ? 2.496 -23.594 -20.562 1 96.94 93 ASN A C 1
ATOM 732 O O . ASN A 1 93 ? 1.539 -22.969 -20.094 1 96.94 93 ASN A O 1
ATOM 736 N N . THR A 1 94 ? 3.551 -23.984 -19.891 1 98.31 94 THR A N 1
ATOM 737 C CA . THR A 1 94 ? 3.664 -23.734 -18.453 1 98.31 94 THR A CA 1
ATOM 738 C C . THR A 1 94 ? 3.828 -22.234 -18.188 1 98.31 94 THR A C 1
ATOM 740 O O . THR A 1 94 ? 4.602 -21.562 -18.859 1 98.31 94 THR A O 1
ATOM 743 N N . HIS A 1 95 ? 3.121 -21.766 -17.141 1 98.56 95 HIS A N 1
ATOM 744 C CA . HIS A 1 95 ? 3.148 -20.344 -16.797 1 98.56 95 HIS A CA 1
ATOM 745 C C . HIS A 1 95 ? 4.117 -20.078 -15.656 1 98.56 95 HIS A C 1
ATOM 747 O O . HIS A 1 95 ? 4.715 -19 -15.578 1 98.56 95 HIS A O 1
ATOM 753 N N . LEU A 1 96 ? 4.23 -21.031 -14.75 1 98.88 96 LEU A N 1
ATOM 754 C CA . LEU A 1 96 ? 5.027 -20.875 -13.539 1 98.88 96 LEU A CA 1
ATOM 755 C C . LEU A 1 96 ? 5.73 -22.188 -13.18 1 98.88 96 LEU A C 1
ATOM 757 O O . LEU A 1 96 ? 5.113 -23.25 -13.195 1 98.88 96 LEU A O 1
ATOM 761 N N . TYR A 1 97 ? 7 -22.094 -12.914 1 98.81 97 TYR A N 1
ATOM 762 C CA . TYR A 1 97 ? 7.816 -23.219 -12.445 1 98.81 97 TYR A CA 1
ATOM 763 C C . TYR A 1 97 ? 8.406 -22.922 -11.078 1 98.81 97 TYR A C 1
ATOM 765 O O . TYR A 1 97 ? 9.18 -21.969 -10.914 1 98.81 97 TYR A O 1
ATOM 773 N N . LEU A 1 98 ? 8.07 -23.734 -10.062 1 98.5 98 LEU A N 1
ATOM 774 C CA . LEU A 1 98 ? 8.57 -23.609 -8.703 1 98.5 98 LEU A CA 1
ATOM 775 C C . LEU A 1 98 ? 9.469 -24.781 -8.336 1 98.5 98 LEU A C 1
ATOM 777 O O . LEU A 1 98 ? 9.008 -25.922 -8.266 1 98.5 98 LEU A O 1
ATOM 781 N N . SER A 1 99 ? 10.703 -24.469 -8.086 1 97.62 99 SER A N 1
ATOM 782 C CA . SER A 1 99 ? 11.688 -25.5 -7.758 1 97.62 99 SER A CA 1
ATOM 783 C C . SER A 1 99 ? 11.953 -25.547 -6.258 1 97.62 99 SER A C 1
ATOM 785 O O . SER A 1 99 ? 11.727 -24.562 -5.547 1 97.62 99 SER A O 1
ATOM 787 N N . ALA A 1 100 ? 12.391 -26.688 -5.785 1 96.12 100 ALA A N 1
ATOM 788 C CA . ALA A 1 100 ? 12.938 -26.812 -4.438 1 96.12 100 ALA A CA 1
ATOM 789 C C . ALA A 1 100 ? 14.336 -26.188 -4.359 1 96.12 100 ALA A C 1
ATOM 791 O O . ALA A 1 100 ? 15 -26.031 -5.379 1 96.12 100 ALA A O 1
ATOM 792 N N . PRO A 1 101 ? 14.711 -25.797 -3.184 1 95.06 101 PRO A N 1
ATOM 793 C CA . PRO A 1 101 ? 16.094 -25.328 -3.039 1 95.06 101 PRO A CA 1
ATOM 794 C C . PRO A 1 101 ? 17.109 -26.391 -3.443 1 95.06 101 PRO A C 1
ATOM 796 O O . PRO A 1 101 ? 16.891 -27.578 -3.234 1 95.06 101 PRO A O 1
ATOM 799 N N . PRO A 1 102 ? 18.188 -25.938 -4.027 1 95.38 102 PRO A N 1
ATOM 800 C CA . PRO A 1 102 ? 18.656 -24.562 -4.25 1 95.38 102 PRO A CA 1
ATOM 801 C C . PRO A 1 102 ? 18.125 -23.969 -5.547 1 95.38 102 PRO A C 1
ATOM 803 O O . PRO A 1 102 ? 18.406 -22.812 -5.859 1 95.38 102 PRO A O 1
ATOM 806 N N . GLY A 1 103 ? 17.406 -24.672 -6.27 1 95.12 103 GLY A N 1
ATOM 807 C CA . GLY A 1 103 ? 16.891 -24.25 -7.566 1 95.12 103 GLY A CA 1
ATOM 808 C C . GLY A 1 103 ? 17.484 -25.031 -8.727 1 95.12 103 GLY A C 1
ATOM 809 O O . GLY A 1 103 ? 18.672 -25.391 -8.688 1 95.12 103 GLY A O 1
ATOM 810 N N . SER A 1 104 ? 16.594 -25.297 -9.711 1 93.5 104 SER A N 1
ATOM 811 C CA . SER A 1 104 ? 17.047 -26.016 -10.891 1 93.5 104 SER A CA 1
ATOM 812 C C . SER A 1 104 ? 16.469 -25.438 -12.172 1 93.5 104 SER A C 1
ATOM 814 O O . SER A 1 104 ? 15.242 -25.328 -12.305 1 93.5 104 SER A O 1
ATOM 816 N N . GLN A 1 105 ? 17.312 -24.984 -13.086 1 96.69 105 GLN A N 1
ATOM 817 C CA . GLN A 1 105 ? 16.953 -24.578 -14.445 1 96.69 105 GLN A CA 1
ATOM 818 C C . GLN A 1 105 ? 16.031 -23.359 -14.43 1 96.69 105 GLN A C 1
ATOM 820 O O . GLN A 1 105 ? 15.109 -23.25 -15.242 1 96.69 105 GLN A O 1
ATOM 825 N N . LEU A 1 106 ? 16.234 -22.5 -13.453 1 97.56 106 LEU A N 1
ATOM 826 C CA . LEU A 1 106 ? 15.352 -21.344 -13.297 1 97.56 106 LEU A CA 1
ATOM 827 C C . LEU A 1 106 ? 15.609 -20.312 -14.383 1 97.56 106 LEU A C 1
ATOM 829 O O . LEU A 1 106 ? 14.672 -19.844 -15.031 1 97.56 106 LEU A O 1
ATOM 833 N N . GLN A 1 107 ? 16.812 -19.953 -14.578 1 96.12 107 GLN A N 1
ATOM 834 C CA . GLN A 1 107 ? 17.172 -18.953 -15.57 1 96.12 107 GLN A CA 1
ATOM 835 C C . GLN A 1 107 ? 16.797 -19.406 -16.984 1 96.12 107 GLN A C 1
ATOM 837 O O . GLN A 1 107 ? 16.281 -18.625 -17.781 1 96.12 107 GLN A O 1
ATOM 842 N N . GLU A 1 108 ? 17.062 -20.672 -17.281 1 97.06 108 GLU A N 1
ATOM 843 C CA . GLU A 1 108 ? 16.703 -21.234 -18.594 1 97.06 108 GLU A CA 1
ATOM 844 C C . GLU A 1 108 ? 15.203 -21.203 -18.812 1 97.06 108 GLU A C 1
ATOM 846 O O . GLU A 1 108 ? 14.742 -20.922 -19.922 1 97.06 108 GLU A O 1
ATOM 851 N N . ALA A 1 109 ? 14.469 -21.516 -17.75 1 97.75 109 ALA A N 1
ATOM 852 C CA . ALA A 1 109 ? 13.008 -21.453 -17.859 1 97.75 109 ALA A CA 1
ATOM 853 C C . ALA A 1 109 ? 12.539 -20.047 -18.188 1 97.75 109 ALA A C 1
ATOM 855 O O . ALA A 1 109 ? 11.703 -19.859 -19.078 1 97.75 109 ALA A O 1
ATOM 856 N N . MET A 1 110 ? 13.117 -19.062 -17.516 1 96.69 110 MET A N 1
ATOM 857 C CA . MET A 1 110 ? 12.719 -17.672 -17.719 1 96.69 110 MET A CA 1
ATOM 858 C C . MET A 1 110 ? 13.07 -17.219 -19.125 1 96.69 110 MET A C 1
ATOM 860 O O . MET A 1 110 ? 12.344 -16.422 -19.719 1 96.69 110 MET A O 1
ATOM 864 N N . GLU A 1 111 ? 14.117 -17.719 -19.688 1 95.38 111 GLU A N 1
ATOM 865 C CA . GLU A 1 111 ? 14.5 -17.391 -21.062 1 95.38 111 GLU A CA 1
ATOM 866 C C . GLU A 1 111 ? 13.484 -17.938 -22.062 1 95.38 111 GLU A C 1
ATOM 868 O O . GLU A 1 111 ? 13.359 -17.406 -23.172 1 95.38 111 GLU A O 1
ATOM 873 N N . LEU A 1 112 ? 12.797 -19.016 -21.641 1 95.88 112 LEU A N 1
ATOM 874 C CA . LEU A 1 112 ? 11.781 -19.609 -22.5 1 95.88 112 LEU A CA 1
ATOM 875 C C . LEU A 1 112 ? 10.43 -18.953 -22.281 1 95.88 112 LEU A C 1
ATOM 877 O O . LEU A 1 112 ? 9.43 -19.375 -22.875 1 95.88 112 LEU A O 1
ATOM 881 N N . GLY A 1 113 ? 10.398 -17.938 -21.375 1 95.88 113 GLY A N 1
ATOM 882 C CA . GLY A 1 113 ? 9.164 -17.219 -21.125 1 95.88 113 GLY A CA 1
ATOM 883 C C . GLY A 1 113 ? 8.344 -17.828 -20 1 95.88 113 GLY A C 1
ATOM 884 O O . GLY A 1 113 ? 7.176 -17.469 -19.812 1 95.88 113 GLY A O 1
ATOM 885 N N . ILE A 1 114 ? 8.914 -18.766 -19.219 1 98.19 114 ILE A N 1
ATOM 886 C CA . ILE A 1 114 ? 8.25 -19.391 -18.078 1 98.19 114 ILE A CA 1
ATOM 887 C C . ILE A 1 114 ? 8.703 -18.719 -16.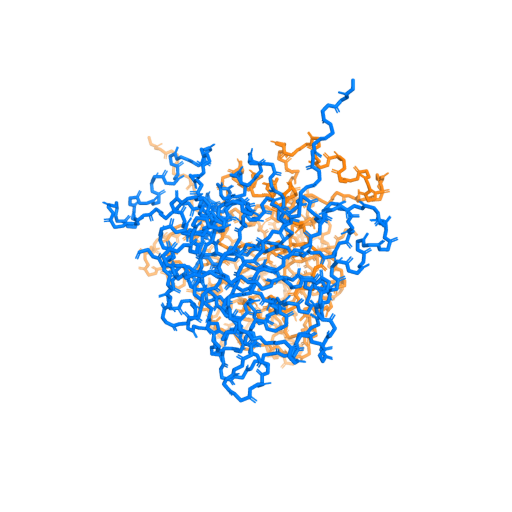781 1 98.19 114 ILE A C 1
ATOM 889 O O . ILE A 1 114 ? 9.898 -18.703 -16.469 1 98.19 114 ILE A O 1
ATOM 893 N N . ALA A 1 115 ? 7.77 -18.156 -16.078 1 98.69 115 ALA A N 1
ATOM 894 C CA . ALA A 1 115 ? 8.133 -17.625 -14.758 1 98.69 115 ALA A CA 1
ATOM 895 C C . ALA A 1 115 ? 8.695 -18.734 -13.867 1 98.69 115 ALA A C 1
ATOM 897 O O . ALA A 1 115 ? 8.164 -19.844 -13.844 1 98.69 115 ALA A O 1
ATOM 898 N N . ALA A 1 116 ? 9.789 -18.422 -13.164 1 98.75 116 ALA A N 1
ATOM 899 C CA . ALA A 1 116 ? 10.422 -19.484 -12.391 1 98.75 116 ALA A CA 1
ATOM 900 C C . ALA A 1 116 ? 11.047 -18.922 -11.109 1 98.75 116 ALA A C 1
ATOM 902 O O . ALA A 1 116 ? 11.586 -17.812 -11.109 1 98.75 116 ALA A O 1
ATOM 903 N N . ALA A 1 117 ? 10.961 -19.703 -10.078 1 98.75 117 ALA A N 1
ATOM 904 C CA . ALA A 1 117 ? 11.531 -19.297 -8.797 1 98.75 117 ALA A CA 1
ATOM 905 C C . ALA A 1 117 ? 11.805 -20.516 -7.91 1 98.75 117 ALA A C 1
ATOM 907 O O . ALA A 1 117 ? 11.305 -21.609 -8.18 1 98.75 117 ALA A O 1
ATOM 908 N N . VAL A 1 118 ? 12.617 -20.297 -6.953 1 98.56 118 VAL A N 1
ATOM 909 C CA . VAL A 1 118 ? 12.844 -21.297 -5.914 1 98.56 118 VAL A CA 1
ATOM 910 C C . VAL A 1 118 ? 11.961 -21 -4.707 1 98.56 118 VAL A C 1
ATOM 912 O O . VAL A 1 118 ? 11.859 -19.844 -4.273 1 98.56 118 VAL A O 1
ATOM 915 N N . MET A 1 119 ? 11.266 -22.016 -4.219 1 98.06 119 MET A N 1
ATOM 916 C CA . MET A 1 119 ? 10.367 -21.844 -3.082 1 98.06 119 MET A CA 1
ATOM 917 C C . MET A 1 119 ? 11.031 -22.297 -1.785 1 98.06 119 MET A C 1
ATOM 919 O O . MET A 1 119 ? 11.586 -23.391 -1.713 1 98.06 119 MET A O 1
ATOM 923 N N . TYR A 1 120 ? 10.93 -21.438 -0.776 1 97 120 TYR A N 1
ATOM 924 C CA . TYR A 1 120 ? 11.547 -21.719 0.512 1 97 120 TYR A CA 1
ATOM 925 C C . TYR A 1 120 ? 10.484 -21.969 1.583 1 97 120 TYR A C 1
ATOM 927 O O . TYR A 1 120 ? 9.422 -21.328 1.565 1 97 120 TYR A O 1
ATOM 935 N N . ASN A 1 121 ? 10.859 -22.781 2.453 1 93.31 121 ASN A N 1
ATOM 936 C CA . ASN A 1 121 ? 10 -23.141 3.582 1 93.31 121 ASN A CA 1
ATOM 937 C C . ASN A 1 121 ? 10.344 -22.312 4.82 1 93.31 121 ASN A C 1
ATOM 939 O O . ASN A 1 121 ? 11.469 -22.375 5.316 1 93.31 121 ASN A O 1
ATOM 943 N N . PRO A 1 122 ? 9.312 -21.625 5.277 1 94.06 122 PRO A N 1
ATOM 944 C CA . PRO A 1 122 ? 9.57 -21.016 6.586 1 94.06 122 PRO A CA 1
ATOM 945 C C . PRO A 1 122 ? 9.562 -22.047 7.719 1 94.06 122 PRO A C 1
ATOM 947 O O . PRO A 1 122 ? 9.047 -23.156 7.555 1 94.06 122 PRO A O 1
ATOM 950 N N . LYS A 1 123 ? 10.164 -21.672 8.812 1 90.19 123 LYS A N 1
ATOM 951 C CA . LYS A 1 123 ? 10.195 -22.562 9.969 1 90.19 123 LYS A CA 1
ATOM 952 C C . LYS A 1 123 ? 8.797 -22.812 10.516 1 90.19 123 LYS A C 1
ATOM 954 O O . LYS A 1 123 ? 8.438 -23.953 10.812 1 90.19 123 LYS A O 1
ATOM 959 N N . ASN A 1 124 ? 8.062 -21.766 10.625 1 90.88 124 ASN A N 1
ATOM 960 C CA . ASN A 1 124 ? 6.672 -21.844 11.062 1 90.88 124 ASN A CA 1
ATOM 961 C C . ASN A 1 124 ? 5.723 -21.266 10.008 1 90.88 124 ASN A C 1
ATOM 963 O O . ASN A 1 124 ? 5.5 -20.062 9.953 1 90.88 124 ASN A O 1
ATOM 967 N N . ILE A 1 125 ? 5.078 -22.219 9.344 1 87.56 125 ILE A N 1
ATOM 968 C CA . ILE A 1 125 ? 4.219 -21.797 8.242 1 87.56 125 ILE A CA 1
ATOM 969 C C . ILE A 1 125 ? 2.91 -21.234 8.797 1 87.56 125 ILE A C 1
ATOM 971 O O . ILE A 1 125 ? 2.299 -21.844 9.688 1 87.56 125 ILE A O 1
ATOM 975 N N . MET A 1 126 ? 2.479 -20.141 8.258 1 89.38 126 MET A N 1
ATOM 976 C CA . MET A 1 126 ? 1.208 -19.531 8.633 1 89.38 126 MET A CA 1
ATOM 977 C C . MET A 1 126 ? 0.032 -20.359 8.133 1 89.38 126 MET A C 1
ATOM 979 O O . MET A 1 126 ? 0.0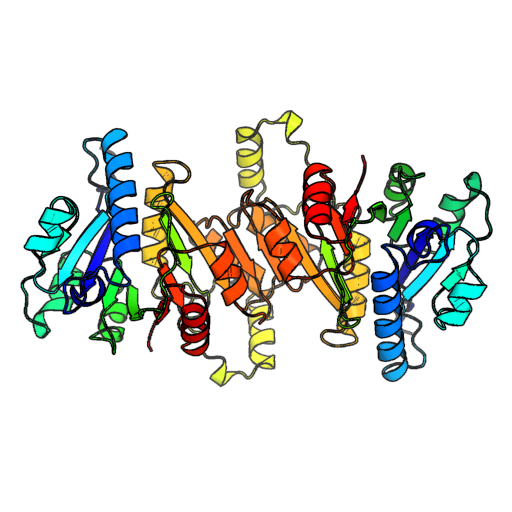83 -20.922 7.039 1 89.38 126 MET A O 1
ATOM 983 N N . ASP A 1 127 ? -0.994 -20.375 8.953 1 91.19 127 ASP A N 1
ATOM 984 C CA . ASP A 1 127 ? -2.238 -21 8.5 1 91.19 127 ASP A CA 1
ATOM 985 C C . ASP A 1 127 ? -2.996 -20.062 7.555 1 91.19 127 ASP A C 1
ATOM 987 O O . ASP A 1 127 ? -3.201 -18.891 7.867 1 91.19 127 ASP A O 1
ATOM 991 N N . LEU A 1 128 ? -3.35 -20.625 6.461 1 95.56 128 LEU A N 1
ATOM 992 C CA . LEU A 1 128 ? -3.994 -19.797 5.457 1 95.56 128 LEU A CA 1
ATOM 993 C C . LEU A 1 128 ? -5.375 -20.328 5.105 1 95.56 128 LEU A C 1
ATOM 995 O O . LEU A 1 128 ? -5.594 -21.547 5.113 1 95.56 128 LEU A O 1
ATOM 999 N N . THR A 1 129 ? -6.23 -19.328 4.832 1 94.19 129 THR A N 1
ATOM 1000 C CA . THR A 1 129 ? -7.484 -19.734 4.203 1 94.19 129 THR A CA 1
ATOM 1001 C C . THR A 1 129 ? -7.262 -20.094 2.734 1 94.19 129 THR A C 1
ATOM 1003 O O . THR A 1 129 ? -6.34 -19.578 2.098 1 94.19 129 THR A O 1
ATOM 1006 N N . GLU A 1 130 ? -8.141 -20.891 2.221 1 94.06 130 GLU A N 1
ATOM 1007 C CA . GLU A 1 130 ? -7.965 -21.375 0.852 1 94.06 130 GLU A CA 1
ATOM 1008 C C . GLU A 1 130 ? -8.492 -20.359 -0.159 1 94.06 130 GLU A C 1
ATOM 1010 O O . GLU A 1 130 ? -8.117 -20.391 -1.333 1 94.06 130 GLU A O 1
ATOM 1015 N N . THR A 1 131 ? -9.484 -19.578 0.25 1 94.44 131 THR A N 1
ATOM 1016 C CA . THR A 1 131 ? -10.078 -18.594 -0.646 1 94.44 131 THR A CA 1
ATOM 1017 C C . THR A 1 131 ? -10.055 -17.203 -0.017 1 94.44 131 THR A C 1
ATOM 1019 O O . THR A 1 131 ? -10.375 -17.047 1.163 1 94.44 131 THR A O 1
ATOM 1022 N N . PRO A 1 132 ? -9.703 -16.234 -0.741 1 97.5 132 PRO A N 1
ATOM 1023 C CA . PRO A 1 132 ? -9.242 -16.281 -2.133 1 97.5 132 PRO A CA 1
ATOM 1024 C C . PRO A 1 132 ? -7.785 -16.703 -2.262 1 97.5 132 PRO A C 1
ATOM 1026 O O . PRO A 1 132 ? -7.047 -16.703 -1.272 1 97.5 132 PRO A O 1
ATOM 1029 N N . LEU A 1 133 ? -7.387 -17.125 -3.492 1 98.62 133 LEU A N 1
ATOM 1030 C CA . LEU A 1 133 ? -5.969 -17.266 -3.811 1 98.62 133 LEU A CA 1
ATOM 1031 C C . LEU A 1 133 ? -5.27 -15.914 -3.779 1 98.62 133 LEU A C 1
ATOM 1033 O O . LEU A 1 133 ? -5.664 -14.984 -4.492 1 98.62 133 LEU A O 1
ATOM 1037 N N . ARG A 1 134 ? -4.266 -15.766 -2.955 1 98.69 134 ARG A N 1
ATOM 1038 C CA . ARG A 1 134 ? -3.535 -14.508 -2.812 1 98.69 134 ARG A CA 1
ATOM 1039 C C . ARG A 1 134 ? -2.111 -14.641 -3.338 1 98.69 134 ARG A C 1
ATOM 1041 O O . ARG A 1 134 ? -1.317 -15.422 -2.809 1 98.69 134 ARG A O 1
ATOM 1048 N N . VAL A 1 135 ? -1.801 -13.891 -4.391 1 98.81 135 VAL A N 1
ATOM 1049 C CA . VAL A 1 135 ? -0.481 -13.92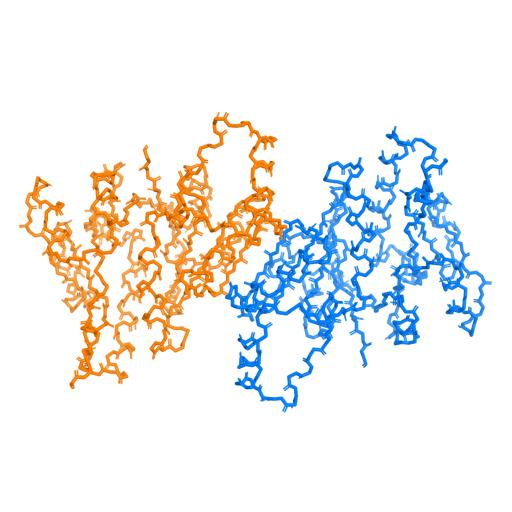2 -5.012 1 98.81 135 VAL A CA 1
ATOM 1050 C C . VAL A 1 135 ? 0.165 -12.539 -4.926 1 98.81 135 VAL A C 1
ATOM 1052 O O . VAL A 1 135 ? -0.385 -11.562 -5.43 1 98.81 135 VAL A O 1
ATOM 1055 N N . VAL A 1 136 ? 1.367 -12.453 -4.316 1 98.94 136 VAL A N 1
ATOM 1056 C CA . VAL A 1 136 ? 2.066 -11.18 -4.129 1 98.94 136 VAL A CA 1
ATOM 1057 C C . VAL A 1 136 ? 3.322 -11.156 -4.996 1 98.94 136 VAL A C 1
ATOM 1059 O O . VAL A 1 136 ? 4.148 -12.07 -4.934 1 98.94 136 VAL A O 1
ATOM 1062 N N . PHE A 1 137 ? 3.465 -10.094 -5.766 1 98.88 137 PHE A N 1
ATOM 1063 C CA . PHE A 1 137 ? 4.633 -9.906 -6.621 1 98.88 137 PHE A CA 1
ATOM 1064 C C . PHE A 1 137 ? 5.449 -8.703 -6.16 1 98.88 137 PHE A C 1
ATOM 1066 O O . PHE A 1 137 ? 4.891 -7.648 -5.848 1 98.88 137 PHE A O 1
ATOM 1073 N N . ASP A 1 138 ? 6.754 -8.891 -6.137 1 98.19 138 ASP A N 1
ATOM 1074 C CA . ASP A 1 138 ? 7.637 -7.727 -6.18 1 98.19 138 ASP A CA 1
ATOM 1075 C C . ASP A 1 138 ? 7.57 -7.031 -7.539 1 98.19 138 ASP A C 1
ATOM 1077 O O . ASP A 1 138 ? 7.031 -7.586 -8.5 1 98.19 138 ASP A O 1
ATOM 1081 N N . GLY A 1 139 ? 8.016 -5.797 -7.57 1 97.31 139 GLY A N 1
ATOM 1082 C CA . GLY A 1 139 ? 8.047 -5.051 -8.82 1 97.31 139 GLY A CA 1
ATOM 1083 C C . GLY A 1 139 ? 9.258 -5.363 -9.68 1 97.31 139 GLY A C 1
ATOM 1084 O O . GLY A 1 139 ? 9.203 -6.25 -10.531 1 97.31 139 GLY A O 1
ATOM 1085 N N . ASP A 1 140 ? 10.383 -4.785 -9.281 1 94.5 140 ASP A N 1
ATOM 1086 C CA . ASP A 1 140 ? 11.609 -4.871 -10.07 1 94.5 140 ASP A CA 1
ATOM 1087 C C . ASP A 1 140 ? 12.227 -6.266 -9.977 1 94.5 140 ASP A C 1
ATOM 1089 O O . ASP A 1 140 ? 12.383 -6.809 -8.883 1 94.5 140 ASP A O 1
ATOM 1093 N N . GLY A 1 141 ? 12.508 -6.773 -11.125 1 96.31 141 GLY A N 1
ATOM 1094 C CA . GLY A 1 141 ? 13.086 -8.109 -11.188 1 96.31 141 GLY A CA 1
ATOM 1095 C C . GLY A 1 141 ? 12.047 -9.211 -11.188 1 96.31 141 GLY A C 1
ATOM 1096 O O . GLY A 1 141 ? 12.383 -10.391 -11.328 1 96.31 141 GLY A O 1
ATOM 1097 N N . VAL A 1 142 ? 10.773 -8.844 -11.016 1 98.19 142 VAL A N 1
ATOM 1098 C CA . VAL A 1 142 ? 9.695 -9.828 -11 1 98.19 142 VAL A CA 1
ATOM 1099 C C . VAL A 1 142 ? 8.648 -9.469 -12.047 1 98.19 142 VAL A C 1
ATOM 1101 O O . VAL A 1 142 ? 8.641 -10.023 -13.148 1 98.19 142 VAL A O 1
ATOM 1104 N N . LEU A 1 143 ? 7.82 -8.445 -11.773 1 98.25 143 LEU A N 1
ATOM 1105 C CA . LEU A 1 143 ? 6.852 -8.016 -12.773 1 98.25 143 LEU A CA 1
ATOM 1106 C C . LEU A 1 143 ? 7.523 -7.156 -13.844 1 98.25 143 LEU A C 1
ATOM 1108 O O . LEU A 1 143 ? 7.16 -7.23 -15.023 1 98.25 143 LEU A O 1
ATOM 1112 N N . PHE A 1 144 ? 8.43 -6.312 -13.359 1 96.94 144 PHE A N 1
ATOM 1113 C CA . PHE A 1 144 ? 9.203 -5.445 -14.242 1 96.94 144 PHE A CA 1
ATOM 1114 C C . PHE A 1 144 ? 10.633 -5.941 -14.367 1 96.94 144 PHE A C 1
ATOM 1116 O O . PHE A 1 144 ? 11.133 -6.66 -13.492 1 96.94 144 PHE A O 1
ATOM 1123 N N . SER A 1 145 ? 11.266 -5.535 -15.445 1 90.88 145 SER A N 1
ATOM 1124 C CA . SER A 1 145 ? 12.641 -5.977 -15.664 1 90.88 145 SER A CA 1
ATOM 1125 C C . SER A 1 145 ? 13.562 -5.469 -14.562 1 90.88 145 SER A C 1
ATOM 1127 O O . SER A 1 145 ? 13.297 -4.441 -13.945 1 90.88 145 SER A O 1
ATOM 1129 N N . HIS A 1 146 ? 14.492 -6.312 -14.383 1 75.5 146 HIS A N 1
ATOM 1130 C CA . HIS A 1 146 ? 15.508 -5.949 -13.398 1 75.5 146 HIS A CA 1
ATOM 1131 C C . HIS A 1 146 ? 16.344 -4.773 -13.883 1 75.5 146 HIS A C 1
ATOM 1133 O O . HIS A 1 146 ? 16.875 -4.793 -15 1 75.5 146 HIS A O 1
ATOM 1139 N N . GLN A 1 147 ? 16.047 -3.562 -13.406 1 63.12 147 GLN A N 1
ATOM 1140 C CA . GLN A 1 147 ? 16.906 -2.465 -13.836 1 63.12 147 GLN A CA 1
ATOM 1141 C C . GLN A 1 147 ? 18.109 -2.307 -12.906 1 63.12 147 GLN A C 1
ATOM 1143 O O . GLN A 1 147 ? 17.938 -2.221 -11.688 1 63.12 147 GLN A O 1
ATOM 1148 N N . SER A 1 148 ? 19.188 -2.961 -13.242 1 51.69 148 SER A N 1
ATOM 1149 C CA . SER A 1 148 ? 20.375 -2.883 -12.414 1 51.69 148 SER A CA 1
ATOM 1150 C C . SER A 1 148 ? 20.766 -1.435 -12.133 1 51.69 148 SER A C 1
ATOM 1152 O O . SER A 1 148 ? 20.828 -0.614 -13.047 1 51.69 148 SER A O 1
ATOM 1154 N N . LEU A 1 149 ? 20.406 -1.015 -10.898 1 48.47 149 LEU A N 1
ATOM 1155 C CA . LEU A 1 149 ? 20.938 0.258 -10.422 1 48.47 149 LEU A CA 1
ATOM 1156 C C . LEU A 1 149 ? 22.438 0.352 -10.688 1 48.47 149 LEU A C 1
ATOM 1158 O O . LEU A 1 149 ? 23.031 1.417 -10.516 1 48.47 149 LEU A O 1
ATOM 1162 N N . LYS A 1 150 ? 23.094 -0.729 -10.766 1 49.88 150 LYS A N 1
ATOM 1163 C CA . LYS A 1 150 ? 24.562 -0.755 -10.797 1 49.88 150 LYS A CA 1
ATOM 1164 C C . LYS A 1 150 ? 25.094 0.196 -11.867 1 49.88 150 LYS A C 1
ATOM 1166 O O . LYS A 1 150 ? 26.188 0.76 -11.703 1 49.88 150 LYS A O 1
ATOM 1171 N N . LYS A 1 151 ? 24.438 0.451 -12.93 1 48.47 151 LYS A N 1
ATOM 1172 C CA . LYS A 1 151 ? 25.156 1.232 -13.938 1 48.47 151 LYS A CA 1
ATOM 1173 C C . LYS A 1 151 ? 25.016 2.729 -13.672 1 48.47 151 LYS A C 1
ATOM 1175 O O . LYS A 1 151 ? 25.922 3.508 -13.977 1 48.47 151 LYS A O 1
ATOM 1180 N N . ARG A 1 152 ? 23.844 3.258 -12.961 1 53.19 152 ARG A N 1
ATOM 1181 C CA . ARG A 1 152 ? 23.688 4.707 -13 1 53.19 152 ARG A CA 1
ATOM 1182 C C . ARG A 1 152 ? 23.766 5.309 -11.602 1 53.19 152 ARG A C 1
ATOM 1184 O O . ARG A 1 152 ? 23.953 6.52 -11.453 1 53.19 152 ARG A O 1
ATOM 1191 N N . GLY A 1 153 ? 24.188 4.566 -10.594 1 53.56 153 GLY A N 1
ATOM 1192 C CA . GLY A 1 153 ? 24.094 5.102 -9.242 1 53.56 153 GLY A CA 1
ATOM 1193 C C . GLY A 1 153 ? 22.688 5.496 -8.852 1 53.56 153 GLY A C 1
ATOM 1194 O O . GLY A 1 153 ? 21.781 5.523 -9.695 1 53.56 153 GLY A O 1
ATOM 1195 N N . LEU A 1 154 ? 22.375 5.801 -7.57 1 59.25 154 LEU A N 1
ATOM 1196 C CA . LEU A 1 154 ? 21.062 6.152 -7.039 1 59.25 154 LEU A CA 1
ATOM 1197 C C . LEU A 1 154 ? 20.516 7.387 -7.742 1 59.25 154 LEU A C 1
ATOM 1199 O O . LEU A 1 154 ? 19.359 7.391 -8.18 1 59.25 154 LEU A O 1
ATOM 1203 N N . GLN A 1 155 ? 21.312 8.383 -7.832 1 63.38 155 GLN A N 1
ATOM 1204 C CA . GLN A 1 155 ? 20.891 9.641 -8.445 1 63.38 155 GLN A CA 1
ATOM 1205 C C . GLN A 1 155 ? 20.594 9.453 -9.93 1 63.38 155 GLN A C 1
ATOM 1207 O O . GLN A 1 155 ? 19.609 10 -10.445 1 63.38 155 GLN A O 1
ATOM 1212 N N . GLY A 1 156 ? 21.391 8.742 -10.5 1 59.69 156 GLY A N 1
ATOM 1213 C CA . GLY A 1 156 ? 21.172 8.461 -11.906 1 59.69 156 GLY A CA 1
ATOM 1214 C C . GLY A 1 156 ? 19.891 7.707 -12.188 1 59.69 156 GLY A C 1
ATOM 1215 O O . GLY A 1 156 ? 19.188 8 -13.156 1 59.69 156 GLY A O 1
ATOM 1216 N N . PHE A 1 157 ? 19.594 6.852 -11.312 1 60.12 157 PHE A N 1
ATOM 1217 C CA . PHE A 1 157 ? 18.359 6.094 -11.438 1 60.12 157 PHE A CA 1
ATOM 1218 C C . PHE A 1 157 ? 17.156 7.012 -11.312 1 60.12 157 PHE A C 1
ATOM 1220 O O . PHE A 1 157 ? 16.203 6.926 -12.109 1 60.12 157 PHE A O 1
ATOM 1227 N N . LEU A 1 158 ? 17.25 7.871 -10.336 1 65.31 158 LEU A N 1
ATOM 1228 C CA . LEU A 1 158 ? 16.125 8.773 -10.094 1 65.31 158 LEU A CA 1
ATOM 1229 C C . LEU A 1 158 ? 15.914 9.703 -11.289 1 65.31 158 LEU A C 1
ATOM 1231 O O . LEU A 1 158 ? 14.773 9.953 -11.688 1 65.31 158 LEU A O 1
ATOM 1235 N N . ASP A 1 159 ? 17.016 10.125 -11.852 1 69.31 159 ASP A N 1
ATOM 1236 C CA . ASP A 1 159 ? 16.938 11.016 -13.008 1 69.31 159 ASP A CA 1
ATOM 1237 C C . ASP A 1 159 ? 16.344 10.289 -14.219 1 69.31 159 ASP A C 1
ATOM 1239 O O . ASP A 1 159 ? 15.539 10.852 -14.953 1 69.31 159 ASP A O 1
ATOM 1243 N N . HIS A 1 160 ? 16.719 9.133 -14.305 1 67.94 160 HIS A N 1
ATOM 1244 C CA . HIS A 1 160 ? 16.25 8.336 -15.422 1 67.94 160 HIS A CA 1
ATOM 1245 C C . HIS A 1 160 ? 14.75 8.062 -15.312 1 67.94 160 HIS A C 1
ATOM 1247 O O . HIS A 1 160 ? 14.016 8.18 -16.297 1 67.94 160 HIS A O 1
ATOM 1253 N N . GLU A 1 161 ? 14.383 7.73 -14.109 1 72.62 161 GLU A N 1
ATOM 1254 C CA . GLU A 1 161 ? 12.969 7.465 -13.867 1 72.62 161 GLU A CA 1
ATOM 1255 C C . GLU A 1 161 ? 12.125 8.703 -14.133 1 72.62 161 GLU A C 1
ATOM 1257 O O . GLU A 1 161 ? 11.008 8.594 -14.648 1 72.62 161 GLU A O 1
ATOM 1262 N N . ARG A 1 162 ? 12.648 9.805 -13.844 1 73.19 162 ARG A N 1
ATOM 1263 C CA . ARG A 1 162 ? 11.93 11.055 -14.07 1 73.19 162 ARG A CA 1
ATOM 1264 C C . ARG A 1 162 ? 11.781 11.336 -15.562 1 73.19 162 ARG A C 1
ATOM 1266 O O . ARG A 1 162 ? 10.719 11.758 -16.016 1 73.19 162 ARG A O 1
ATOM 1273 N N . GLU A 1 163 ? 12.852 11.023 -16.297 1 77.44 163 GLU A N 1
ATOM 1274 C CA . GLU A 1 163 ? 12.859 11.289 -17.734 1 77.44 163 GLU A CA 1
ATOM 1275 C C . GLU A 1 163 ? 11.938 10.328 -18.484 1 77.44 163 GLU A C 1
ATOM 1277 O O . GLU A 1 163 ? 11.32 10.703 -19.484 1 77.44 163 GLU A O 1
ATOM 1282 N N . LYS A 1 164 ? 11.773 9.164 -17.844 1 81.75 164 LYS A N 1
ATOM 1283 C CA . LYS A 1 164 ? 11.039 8.133 -18.578 1 81.75 164 LYS A CA 1
ATOM 1284 C C . LYS A 1 164 ? 9.719 7.797 -17.875 1 81.75 164 LYS A C 1
ATOM 1286 O O . LYS A 1 164 ? 9.195 6.691 -18.016 1 81.75 164 LYS A O 1
ATOM 1291 N N . VAL A 1 165 ? 9.219 8.688 -17.188 1 85.25 165 VAL A N 1
ATOM 1292 C CA . VAL A 1 165 ? 8.086 8.453 -16.297 1 85.25 165 VAL A CA 1
ATOM 1293 C C . VAL A 1 165 ? 6.867 8.016 -17.109 1 85.25 165 VAL A C 1
ATOM 1295 O O . VAL A 1 165 ? 6.035 7.242 -16.641 1 85.25 165 VAL A O 1
ATOM 1298 N N . ASN A 1 166 ? 6.77 8.367 -18.391 1 88.12 166 ASN A N 1
ATOM 1299 C CA . ASN A 1 166 ? 5.594 8.047 -19.188 1 88.12 166 ASN A CA 1
ATOM 1300 C C . ASN A 1 166 ? 5.84 6.824 -20.078 1 88.12 166 ASN A C 1
ATOM 1302 O O . ASN A 1 166 ? 4.938 6.375 -20.781 1 88.12 166 ASN A O 1
ATOM 1306 N N . GLU A 1 167 ? 7.055 6.305 -19.984 1 92.81 167 GLU A N 1
ATOM 1307 C CA . GLU A 1 167 ? 7.363 5.082 -20.719 1 92.81 167 GLU A CA 1
ATOM 1308 C C . GLU A 1 167 ? 7.18 3.85 -19.844 1 92.81 167 GLU A C 1
ATOM 1310 O O . GLU A 1 167 ? 7.684 3.805 -18.719 1 92.81 167 GLU A O 1
ATOM 1315 N N . PRO A 1 168 ? 6.543 2.947 -20.391 1 94 168 PRO A N 1
ATOM 1316 C CA . PRO A 1 168 ? 6.348 1.729 -19.609 1 94 168 PRO A CA 1
ATOM 1317 C C . PRO A 1 168 ? 7.664 1.039 -19.25 1 94 168 PRO A C 1
ATOM 1319 O O . PRO A 1 168 ? 8.625 1.098 -20.031 1 94 168 PRO A O 1
ATOM 1322 N N . LEU A 1 169 ? 7.695 0.472 -18.125 1 95.5 169 LEU A N 1
ATOM 1323 C CA . LEU A 1 169 ? 8.812 -0.371 -17.734 1 95.5 169 LEU A CA 1
ATOM 1324 C C . LEU A 1 169 ? 8.891 -1.62 -18.609 1 95.5 169 LEU A C 1
ATOM 1326 O O . LEU A 1 169 ? 7.871 -2.109 -19.094 1 95.5 169 LEU A O 1
ATOM 1330 N N . PRO A 1 170 ? 10.133 -2.1 -18.859 1 94.88 170 PRO A N 1
ATOM 1331 C CA . PRO A 1 170 ? 10.242 -3.359 -19.609 1 94.88 170 PRO A CA 1
ATOM 1332 C C . PRO A 1 170 ? 9.656 -4.543 -18.844 1 94.88 170 PRO A C 1
ATOM 1334 O O . PRO A 1 170 ? 9.609 -4.523 -17.609 1 94.88 170 PRO A O 1
ATOM 1337 N N . ASP A 1 171 ? 9.312 -5.621 -19.531 1 96.44 171 ASP A N 1
ATOM 1338 C CA . ASP A 1 171 ? 8.664 -6.809 -18.984 1 96.44 171 ASP A CA 1
ATOM 1339 C C . ASP A 1 171 ? 9.578 -7.535 -18 1 96.44 171 ASP A C 1
ATOM 1341 O O . ASP A 1 171 ? 10.781 -7.664 -18.25 1 96.44 171 ASP A O 1
ATOM 1345 N N . GLY A 1 172 ? 8.945 -7.938 -16.938 1 97.12 172 GLY A N 1
ATOM 1346 C CA . GLY A 1 172 ? 9.617 -8.914 -16.094 1 97.12 172 GLY A CA 1
ATOM 1347 C C . GLY A 1 172 ? 9.18 -10.336 -16.359 1 97.12 172 GLY A C 1
ATOM 1348 O O . GLY A 1 172 ? 8.242 -10.57 -17.141 1 97.12 172 GLY A O 1
ATOM 1349 N N . PRO A 1 173 ? 9.867 -11.234 -15.773 1 97.62 173 PRO A N 1
ATOM 1350 C CA . PRO A 1 173 ? 9.625 -12.648 -16.078 1 97.62 173 PRO A CA 1
ATOM 1351 C C . PRO A 1 173 ? 8.25 -13.125 -15.633 1 97.62 173 PRO A C 1
ATOM 1353 O O . PRO A 1 173 ? 7.75 -14.141 -16.125 1 97.62 173 PRO A O 1
ATOM 1356 N N . PHE A 1 174 ? 7.586 -12.422 -14.727 1 98.56 174 PHE A N 1
ATOM 1357 C CA . PHE A 1 174 ? 6.332 -12.922 -14.172 1 98.56 174 PHE A CA 1
ATOM 1358 C C . PHE A 1 174 ? 5.145 -12.172 -14.766 1 98.56 174 PHE A C 1
ATOM 1360 O O . PHE A 1 174 ? 4.004 -12.367 -14.344 1 98.56 174 PHE A O 1
ATOM 1367 N N . LYS A 1 175 ? 5.363 -11.289 -15.672 1 98.25 175 LYS A N 1
ATOM 1368 C CA . LYS A 1 175 ? 4.281 -10.539 -16.312 1 98.25 175 LYS A CA 1
ATOM 1369 C C . LYS A 1 175 ? 3.219 -11.477 -16.875 1 98.25 175 LYS A C 1
ATOM 1371 O O . LYS A 1 175 ? 2.023 -11.273 -16.641 1 98.25 175 LYS A O 1
ATOM 1376 N N . ASN A 1 176 ? 3.625 -12.508 -17.609 1 97.62 176 ASN A N 1
ATOM 1377 C CA . ASN A 1 176 ? 2.682 -13.414 -18.25 1 97.62 176 ASN A CA 1
ATOM 1378 C C . ASN A 1 176 ? 1.878 -14.219 -17.234 1 97.62 176 ASN A C 1
ATOM 1380 O O . ASN A 1 176 ? 0.702 -14.508 -17.453 1 97.62 176 ASN A O 1
ATOM 1384 N N . PHE A 1 177 ? 2.535 -14.617 -16.203 1 98.56 177 PHE A N 1
ATOM 1385 C CA . PHE A 1 177 ? 1.808 -15.312 -15.148 1 98.56 177 PHE A CA 1
ATOM 1386 C C . PHE A 1 177 ? 0.742 -14.406 -14.539 1 98.56 177 PHE A C 1
ATOM 1388 O O . PHE A 1 177 ? -0.402 -14.828 -14.352 1 98.56 177 PHE A O 1
ATOM 1395 N N . LEU A 1 178 ? 1.106 -13.172 -14.25 1 98.69 178 LEU A N 1
ATOM 1396 C CA . LEU A 1 178 ? 0.129 -12.219 -13.742 1 98.69 178 LEU A CA 1
ATOM 1397 C C . LEU A 1 178 ? -1.03 -12.055 -14.727 1 98.69 178 LEU A C 1
ATOM 1399 O O . LEU A 1 178 ? -2.193 -12.039 -14.312 1 98.69 178 LEU A O 1
ATOM 1403 N N . ALA A 1 179 ? -0.729 -11.945 -15.992 1 98 179 ALA A N 1
ATOM 1404 C CA . ALA A 1 179 ? -1.765 -11.789 -17.016 1 98 179 ALA A CA 1
ATOM 1405 C C . ALA A 1 179 ? -2.742 -12.961 -16.984 1 98 179 ALA A C 1
ATOM 1407 O O . ALA A 1 179 ? -3.957 -12.766 -17.094 1 98 179 ALA A O 1
ATOM 1408 N N . ALA A 1 180 ? -2.201 -14.133 -16.828 1 97.44 180 ALA A N 1
ATOM 1409 C CA . ALA A 1 180 ? -3.043 -15.328 -16.766 1 97.44 180 ALA A CA 1
ATOM 1410 C C . ALA A 1 180 ? -3.953 -15.289 -15.547 1 97.44 180 ALA A C 1
ATOM 1412 O O . ALA A 1 180 ? -5.133 -15.641 -15.633 1 97.44 180 ALA A O 1
ATOM 1413 N N . LEU A 1 181 ? -3.426 -14.883 -14.445 1 98.06 181 LEU A N 1
ATOM 1414 C CA . LEU A 1 181 ? -4.211 -14.789 -13.219 1 98.06 181 LEU A CA 1
ATOM 1415 C C . LEU A 1 181 ? -5.355 -13.797 -13.375 1 98.06 181 LEU A C 1
ATOM 1417 O O . LEU A 1 181 ? -6.492 -14.078 -12.992 1 98.06 181 LEU A O 1
ATOM 1421 N N . ILE A 1 182 ? -5.047 -12.641 -13.906 1 96.88 182 ILE A N 1
ATOM 1422 C CA . ILE A 1 182 ? -6.023 -11.562 -14.031 1 96.88 182 ILE A CA 1
ATOM 1423 C C . ILE A 1 182 ? -7.137 -11.984 -14.984 1 96.88 182 ILE A C 1
ATOM 1425 O O . ILE A 1 182 ? -8.305 -11.641 -14.773 1 96.88 182 ILE A O 1
ATOM 1429 N N . LYS A 1 183 ? -6.75 -12.727 -16.031 1 94.69 183 LYS A N 1
ATOM 1430 C CA . LYS A 1 183 ? -7.762 -13.258 -16.938 1 94.69 183 LYS A CA 1
ATOM 1431 C C . LYS A 1 183 ? -8.734 -14.172 -16.203 1 94.69 183 LYS A C 1
ATOM 1433 O O . LYS A 1 183 ? -9.953 -14.062 -16.375 1 94.69 183 LYS A O 1
ATOM 1438 N N . LEU A 1 184 ? -8.195 -15.016 -15.422 1 95.25 184 LEU A N 1
ATOM 1439 C CA . LEU A 1 184 ? -9.023 -15.961 -14.68 1 95.25 184 LEU A CA 1
ATOM 1440 C C . LEU A 1 184 ? -9.867 -15.242 -13.633 1 95.25 184 LEU A C 1
ATOM 1442 O O . LEU A 1 184 ? -11.008 -15.633 -13.375 1 95.25 184 LEU A O 1
ATOM 1446 N N . GLN A 1 185 ? -9.344 -14.242 -12.992 1 94.31 185 GLN A N 1
ATOM 1447 C CA . GLN A 1 185 ? -10.008 -13.453 -11.961 1 94.31 185 GLN A CA 1
ATOM 1448 C C . GLN A 1 185 ? -11.312 -12.852 -12.477 1 94.31 185 GLN A C 1
ATOM 1450 O O . GLN A 1 185 ? -12.25 -12.633 -11.711 1 94.31 185 GLN A O 1
ATOM 1455 N N . LYS A 1 186 ? -11.375 -12.523 -13.758 1 91.62 186 LYS A N 1
ATOM 1456 C CA . LYS A 1 186 ? -12.531 -11.867 -14.359 1 91.62 186 LYS A CA 1
ATOM 1457 C C . LYS A 1 186 ? -13.734 -12.805 -14.406 1 91.62 186 LYS A C 1
ATOM 1459 O O . LYS A 1 186 ? -14.875 -12.359 -14.562 1 91.62 186 LYS A O 1
ATOM 1464 N N . LYS A 1 187 ? -13.484 -14.094 -14.203 1 91.94 187 LYS A N 1
ATOM 1465 C CA . LYS A 1 187 ? -14.555 -15.086 -14.32 1 91.94 187 LYS A CA 1
ATOM 1466 C C . LYS A 1 187 ? -15.367 -15.164 -13.031 1 91.94 187 LYS A C 1
ATOM 1468 O O . LYS A 1 187 ? -16.516 -15.609 -13.047 1 91.94 187 LYS A O 1
ATOM 1473 N N . CYS A 1 188 ? -14.719 -14.859 -11.938 1 90.62 188 CYS A N 1
ATOM 1474 C CA . CYS A 1 188 ? -15.398 -14.914 -10.648 1 90.62 188 CYS A CA 1
ATOM 1475 C C . CYS A 1 188 ? -14.781 -13.906 -9.672 1 90.62 188 CYS A C 1
ATOM 1477 O O . CYS A 1 188 ? -13.586 -13.961 -9.391 1 90.62 188 CYS A O 1
ATOM 1479 N N . ASP A 1 189 ? -15.727 -13.148 -9.133 1 86.25 189 ASP A N 1
ATOM 1480 C CA . ASP A 1 189 ? -15.266 -12.055 -8.273 1 86.25 189 ASP A CA 1
ATOM 1481 C C . ASP A 1 189 ? -14.57 -12.594 -7.027 1 86.25 189 ASP A C 1
ATOM 1483 O O . ASP A 1 189 ? -15.078 -13.516 -6.379 1 86.25 189 ASP A O 1
ATOM 1487 N N . LYS A 1 190 ? -13.367 -12.078 -6.75 1 88.69 190 LYS A N 1
ATOM 1488 C CA . LYS A 1 190 ? -12.586 -12.258 -5.531 1 88.69 190 LYS A CA 1
ATOM 1489 C C . LYS A 1 190 ? -12.172 -13.711 -5.352 1 88.69 190 LYS A C 1
ATOM 1491 O O . LYS A 1 190 ? -12.055 -14.195 -4.223 1 88.69 190 LYS A O 1
ATOM 1496 N N . ILE A 1 191 ? -12.016 -14.492 -6.426 1 95.62 191 ILE A N 1
ATOM 1497 C CA . ILE A 1 191 ? -11.523 -15.859 -6.332 1 95.62 191 ILE A CA 1
ATOM 1498 C C . ILE A 1 191 ? -9.992 -15.852 -6.316 1 95.62 191 ILE A C 1
ATOM 1500 O O . ILE A 1 191 ? -9.367 -16.734 -5.734 1 95.62 191 ILE A O 1
ATOM 1504 N N . ILE A 1 192 ? -9.461 -14.852 -6.934 1 98.12 192 ILE A N 1
ATOM 1505 C CA . ILE A 1 192 ? -8.023 -14.602 -6.957 1 98.12 192 ILE A CA 1
ATOM 1506 C C . ILE A 1 192 ? -7.758 -13.133 -6.625 1 98.12 192 ILE A C 1
ATOM 1508 O O . ILE A 1 192 ? -8.43 -12.242 -7.141 1 98.12 192 ILE A O 1
ATOM 1512 N N . MET A 1 193 ? -6.844 -12.883 -5.754 1 98.06 193 MET A N 1
ATOM 1513 C CA . MET A 1 193 ? -6.383 -11.531 -5.434 1 98.06 193 MET A CA 1
ATOM 1514 C C . MET A 1 193 ? -4.902 -11.375 -5.766 1 98.06 193 MET A C 1
ATOM 1516 O O . MET A 1 193 ? -4.082 -12.203 -5.375 1 98.06 193 MET A O 1
ATOM 1520 N N . THR A 1 194 ? -4.574 -10.336 -6.5 1 98.69 194 THR A N 1
ATOM 1521 C CA . THR A 1 194 ? -3.201 -10.07 -6.91 1 98.69 194 THR A CA 1
ATOM 1522 C C . THR A 1 194 ? -2.68 -8.797 -6.25 1 98.69 194 THR A C 1
ATOM 1524 O O . THR A 1 194 ? -3.42 -7.82 -6.098 1 98.69 194 THR A O 1
ATOM 1527 N N . TYR A 1 195 ? -1.412 -8.859 -5.863 1 98.81 195 TYR A N 1
ATOM 1528 C CA . TYR A 1 195 ? -0.819 -7.773 -5.094 1 98.81 195 TYR A CA 1
ATOM 1529 C C . TYR A 1 195 ? 0.536 -7.375 -5.668 1 98.81 195 TYR A C 1
ATOM 1531 O O . TYR A 1 195 ? 1.325 -8.234 -6.066 1 98.81 195 TYR A O 1
ATOM 1539 N N . LEU A 1 196 ? 0.782 -6.082 -5.723 1 98.88 196 LEU A N 1
ATOM 1540 C CA . LEU A 1 196 ? 2.115 -5.531 -5.938 1 98.88 196 LEU A CA 1
ATOM 1541 C C . LEU A 1 196 ? 2.68 -4.953 -4.645 1 98.88 196 LEU A C 1
ATOM 1543 O O . LEU A 1 196 ? 2.078 -4.059 -4.043 1 98.88 196 LEU A O 1
ATOM 1547 N N . VAL A 1 197 ? 3.729 -5.488 -4.113 1 98.81 197 VAL A N 1
ATOM 1548 C CA . VAL A 1 197 ? 4.449 -4.961 -2.959 1 98.81 197 VAL A CA 1
ATOM 1549 C C . VAL A 1 197 ? 5.875 -4.59 -3.363 1 98.81 197 VAL A C 1
ATOM 1551 O O . VAL A 1 197 ? 6.688 -5.465 -3.676 1 98.81 197 VAL A O 1
ATOM 1554 N N . THR A 1 198 ? 6.234 -3.287 -3.361 1 97.81 198 THR A N 1
ATOM 1555 C CA . THR A 1 198 ? 7.488 -2.867 -3.979 1 97.81 198 THR A CA 1
ATOM 1556 C C . THR A 1 198 ? 8.172 -1.791 -3.139 1 97.81 198 THR A C 1
ATOM 1558 O O . THR A 1 198 ? 7.508 -1.05 -2.412 1 97.81 198 THR A O 1
ATOM 1561 N N . ALA A 1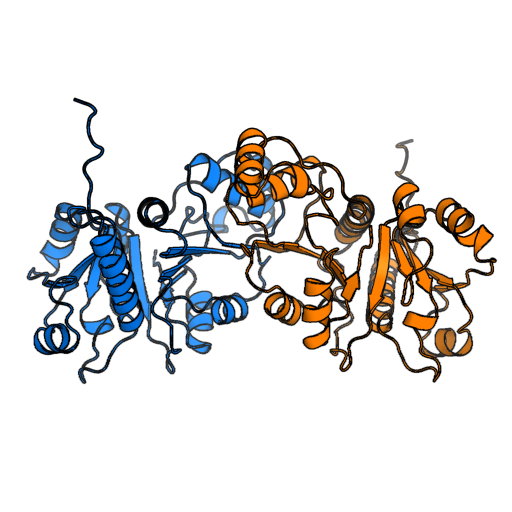 199 ? 9.492 -1.661 -3.307 1 95.12 199 ALA A N 1
ATOM 1562 C CA . ALA A 1 199 ? 10.305 -0.655 -2.619 1 95.12 199 ALA A CA 1
ATOM 1563 C C . ALA A 1 199 ? 10.164 0.708 -3.293 1 95.12 199 ALA A C 1
ATOM 1565 O O . ALA A 1 199 ? 10.625 1.72 -2.758 1 95.12 199 ALA A O 1
ATOM 1566 N N . ARG A 1 200 ? 9.547 0.773 -4.41 1 93.31 200 ARG A N 1
ATOM 1567 C CA . ARG A 1 200 ? 9.336 2.043 -5.098 1 93.31 200 ARG A CA 1
ATOM 1568 C C . ARG A 1 200 ? 8.531 3.006 -4.234 1 93.31 200 ARG A C 1
ATOM 1570 O O . ARG A 1 200 ? 7.645 2.584 -3.486 1 93.31 200 ARG A O 1
ATOM 1577 N N . ASN A 1 201 ? 8.82 4.293 -4.395 1 94.31 201 ASN A N 1
ATOM 1578 C CA . ASN A 1 201 ? 7.965 5.285 -3.75 1 94.31 201 ASN A CA 1
ATOM 1579 C C . ASN A 1 201 ? 6.664 5.492 -4.52 1 94.31 201 ASN A C 1
ATOM 1581 O O . ASN A 1 201 ? 6.488 4.938 -5.609 1 94.31 201 ASN A O 1
ATOM 1585 N N . ALA A 1 202 ? 5.773 6.27 -3.938 1 96.56 202 ALA A N 1
ATOM 1586 C CA . ALA A 1 202 ? 4.461 6.473 -4.547 1 96.56 202 ALA A CA 1
ATOM 1587 C C . ALA A 1 202 ? 4.457 7.719 -5.43 1 96.56 202 ALA A C 1
ATOM 1589 O O . ALA A 1 202 ? 3.393 8.195 -5.836 1 96.56 202 ALA A O 1
ATOM 1590 N N . GLY A 1 203 ? 5.609 8.336 -5.715 1 94.88 203 GLY A N 1
ATOM 1591 C CA . GLY A 1 203 ? 5.719 9.43 -6.664 1 94.88 203 GLY A CA 1
ATOM 1592 C C . GLY A 1 203 ? 5.844 8.961 -8.102 1 94.88 203 GLY A C 1
ATOM 1593 O O . GLY A 1 203 ? 5.035 8.156 -8.578 1 94.88 203 GLY 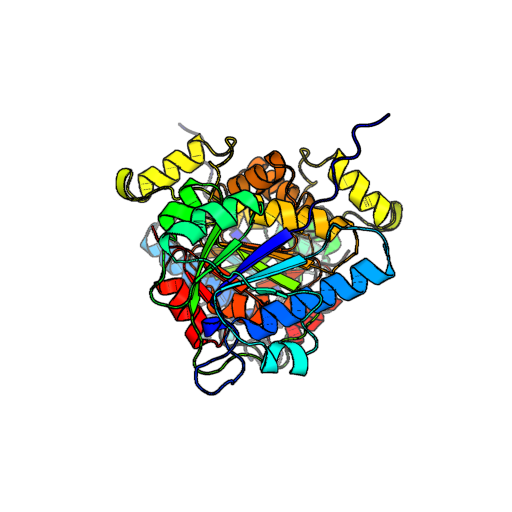A O 1
ATOM 1594 N N . ASN A 1 204 ? 6.891 9.406 -8.773 1 92.69 204 ASN A N 1
ATOM 1595 C CA . ASN A 1 204 ? 7.102 9.078 -10.18 1 92.69 204 ASN A CA 1
ATOM 1596 C C . ASN A 1 204 ? 7.316 7.582 -10.383 1 92.69 204 ASN A C 1
ATOM 1598 O O . ASN A 1 204 ? 6.816 7.008 -11.352 1 92.69 204 ASN A O 1
ATOM 1602 N N . ALA A 1 205 ? 8.008 7 -9.484 1 93.06 205 ALA A N 1
ATOM 1603 C CA . ALA A 1 205 ? 8.305 5.574 -9.633 1 93.06 205 ALA A CA 1
ATOM 1604 C C . ALA A 1 205 ? 7.039 4.734 -9.508 1 93.06 205 ALA A C 1
ATOM 1606 O O . ALA A 1 205 ? 6.816 3.816 -10.305 1 93.06 205 ALA A O 1
ATOM 1607 N N . GLY A 1 206 ? 6.23 5.027 -8.492 1 95.94 206 GLY A N 1
ATOM 1608 C CA . GLY A 1 206 ? 4.965 4.328 -8.344 1 95.94 206 GLY A CA 1
ATOM 1609 C C . GLY A 1 206 ? 3.998 4.59 -9.477 1 95.94 206 GLY A C 1
ATOM 1610 O O . GLY A 1 206 ? 3.332 3.668 -9.961 1 95.94 206 GLY A O 1
ATOM 1611 N N . TYR A 1 207 ? 3.949 5.816 -9.898 1 96.25 207 TYR A N 1
ATOM 1612 C CA . TYR A 1 207 ? 3.121 6.168 -11.047 1 96.25 207 TYR A CA 1
ATOM 1613 C C . TYR A 1 207 ? 3.521 5.359 -12.273 1 96.25 207 TYR A C 1
ATOM 1615 O O . TYR A 1 207 ? 2.664 4.805 -12.969 1 96.25 207 TYR A O 1
ATOM 1623 N N . ARG A 1 208 ? 4.781 5.336 -12.555 1 95.75 208 ARG A N 1
ATOM 1624 C CA . ARG A 1 208 ? 5.27 4.621 -13.734 1 95.75 208 ARG A CA 1
ATOM 1625 C C . ARG A 1 208 ? 4.926 3.137 -13.648 1 95.75 208 ARG A C 1
ATOM 1627 O O . ARG A 1 208 ? 4.594 2.516 -14.664 1 95.75 208 ARG A O 1
ATOM 1634 N N . ALA A 1 209 ? 5.047 2.588 -12.461 1 96.94 209 ALA A N 1
ATOM 1635 C CA . ALA A 1 209 ? 4.699 1.183 -12.266 1 96.94 209 ALA A CA 1
ATOM 1636 C C . ALA A 1 209 ? 3.234 0.927 -12.609 1 96.94 209 ALA A C 1
ATOM 1638 O O . ALA A 1 209 ? 2.92 0.013 -13.375 1 96.94 209 ALA A O 1
ATOM 1639 N N . LEU A 1 210 ? 2.342 1.762 -12.062 1 97.69 210 LEU A N 1
ATOM 1640 C CA . LEU A 1 210 ? 0.92 1.562 -12.32 1 97.69 210 LEU A CA 1
ATOM 1641 C C . LEU A 1 210 ? 0.578 1.886 -13.766 1 97.69 210 LEU A C 1
ATOM 1643 O O . LEU A 1 210 ? -0.295 1.247 -14.359 1 97.69 210 LEU A O 1
ATOM 1647 N N . ASN A 1 211 ? 1.211 2.889 -14.305 1 96.38 211 ASN A N 1
ATOM 1648 C CA . ASN A 1 211 ? 1.022 3.197 -15.719 1 96.38 211 ASN A CA 1
ATOM 1649 C C . ASN A 1 211 ? 1.428 2.025 -16.609 1 96.38 211 ASN A C 1
ATOM 1651 O O . ASN A 1 211 ? 0.774 1.75 -17.625 1 96.38 211 ASN A O 1
ATOM 1655 N N . THR A 1 212 ? 2.494 1.406 -16.297 1 97.5 212 THR A N 1
ATOM 1656 C CA . THR A 1 212 ? 2.965 0.241 -17.047 1 97.5 212 THR A CA 1
ATOM 1657 C C . THR A 1 212 ? 1.923 -0.874 -17.016 1 97.5 212 THR A C 1
ATOM 1659 O O . THR A 1 212 ? 1.552 -1.41 -18.062 1 97.5 212 THR A O 1
ATOM 1662 N N . LEU A 1 213 ? 1.45 -1.199 -15.812 1 98.06 213 LEU A N 1
ATOM 1663 C CA . LEU A 1 213 ? 0.427 -2.232 -15.688 1 98.06 213 LEU A CA 1
ATOM 1664 C C . LEU A 1 213 ? -0.813 -1.868 -16.5 1 98.06 213 LEU A C 1
ATOM 1666 O O . LEU A 1 213 ? -1.375 -2.715 -17.203 1 98.06 213 LEU A O 1
ATOM 1670 N N . LYS A 1 214 ? -1.216 -0.631 -16.422 1 95.62 214 LYS A N 1
ATOM 1671 C CA . LYS A 1 214 ? -2.365 -0.151 -17.172 1 95.62 214 LYS A CA 1
ATOM 1672 C C . LYS A 1 214 ? -2.143 -0.325 -18.672 1 95.62 214 LYS A C 1
ATOM 1674 O O . LYS A 1 214 ? -3.041 -0.772 -19.391 1 95.62 214 LYS A O 1
ATOM 1679 N N . THR A 1 215 ? -0.981 0.07 -19.125 1 95.69 215 THR A N 1
ATOM 1680 C CA . THR A 1 215 ? -0.634 -0.031 -20.547 1 95.69 215 THR A CA 1
ATOM 1681 C C . THR A 1 215 ? -0.668 -1.484 -21.016 1 95.69 215 THR A C 1
ATOM 1683 O O . THR A 1 215 ? -1.046 -1.77 -22.141 1 95.69 215 THR A O 1
ATOM 1686 N N . TRP A 1 216 ? -0.271 -2.395 -20.109 1 97.12 216 TRP A N 1
ATOM 1687 C CA . TRP A 1 216 ? -0.301 -3.824 -20.406 1 97.12 216 TRP A CA 1
ATOM 1688 C C . TRP A 1 216 ? -1.727 -4.359 -20.344 1 97.12 216 TRP A C 1
ATOM 1690 O O . TRP A 1 216 ? -1.972 -5.523 -20.672 1 97.12 216 TRP A O 1
ATOM 1700 N N . GLY A 1 217 ? -2.691 -3.561 -19.875 1 95.38 217 GLY A N 1
ATOM 1701 C CA . GLY A 1 217 ? -4.062 -4.016 -19.688 1 95.38 217 GLY A CA 1
ATOM 1702 C C . GLY A 1 217 ? -4.238 -4.895 -18.453 1 95.38 217 GLY A C 1
ATOM 1703 O O . GLY A 1 217 ? -5.148 -5.723 -18.406 1 95.38 217 GLY A O 1
ATOM 1704 N N . LEU A 1 218 ? -3.332 -4.746 -17.5 1 97.06 218 LEU A N 1
ATOM 1705 C CA . LEU A 1 218 ? -3.354 -5.578 -16.297 1 97.06 218 LEU A CA 1
ATOM 1706 C C . LEU A 1 218 ? -3.797 -4.766 -15.078 1 97.06 218 LEU A C 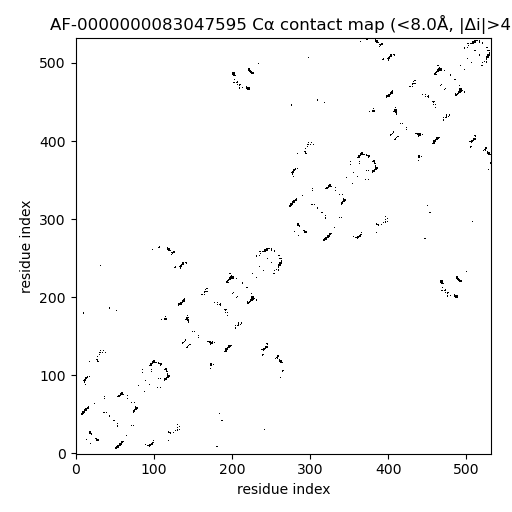1
ATOM 1708 O O . LEU A 1 218 ? -3.129 -3.805 -14.695 1 97.06 218 LEU A O 1
ATOM 1712 N N . GLU A 1 219 ? -4.859 -5.156 -14.445 1 94.31 219 GLU A N 1
ATOM 1713 C CA . GLU A 1 219 ? -5.344 -4.492 -13.242 1 94.31 219 GLU A CA 1
ATOM 1714 C C . GLU A 1 219 ? -5.078 -5.34 -12 1 94.31 219 GLU A C 1
ATOM 1716 O O . GLU A 1 219 ? -5.699 -6.387 -11.812 1 94.31 219 GLU A O 1
ATOM 1721 N N . ILE A 1 220 ? -4.254 -4.859 -11.227 1 97 220 ILE A N 1
ATOM 1722 C CA . ILE A 1 220 ? -3.969 -5.551 -9.977 1 97 220 ILE A CA 1
ATOM 1723 C C . ILE A 1 220 ? -4.93 -5.066 -8.891 1 97 220 ILE A C 1
ATOM 1725 O O . ILE A 1 220 ? -5.449 -3.951 -8.961 1 97 220 ILE A O 1
ATOM 1729 N N . ASP A 1 221 ? -5.133 -5.879 -7.891 1 97.44 221 ASP A N 1
ATOM 1730 C CA . ASP A 1 221 ? -6.121 -5.547 -6.871 1 97.44 221 ASP A CA 1
ATOM 1731 C C . ASP A 1 221 ? -5.559 -4.539 -5.871 1 97.44 221 ASP A C 1
ATOM 1733 O O . ASP A 1 221 ? -6.125 -3.459 -5.684 1 97.44 221 ASP A O 1
ATOM 1737 N N . GLN A 1 222 ? -4.484 -4.891 -5.246 1 98.62 222 GLN A N 1
ATOM 1738 C CA . GLN A 1 222 ? -3.869 -4.02 -4.246 1 98.62 222 GLN A CA 1
ATOM 1739 C C . GLN A 1 222 ? -2.41 -3.732 -4.59 1 98.62 222 GLN A C 1
ATOM 1741 O O . GLN A 1 222 ? -1.743 -4.555 -5.223 1 98.62 222 GLN A O 1
ATOM 1746 N N . ALA A 1 223 ? -1.938 -2.594 -4.242 1 98.81 223 ALA A N 1
ATOM 1747 C CA . ALA A 1 223 ? -0.535 -2.219 -4.402 1 98.81 223 ALA A CA 1
ATOM 1748 C C . ALA A 1 223 ? -0.027 -1.463 -3.178 1 98.81 223 ALA A C 1
ATOM 1750 O O . ALA A 1 223 ? -0.762 -0.673 -2.58 1 98.81 223 ALA A O 1
ATOM 1751 N N . TYR A 1 224 ? 1.205 -1.705 -2.83 1 98.75 224 TYR A N 1
ATOM 1752 C CA . TYR A 1 224 ? 1.909 -1.122 -1.693 1 98.75 224 TYR A CA 1
ATOM 1753 C C . TYR A 1 224 ? 3.248 -0.534 -2.125 1 98.75 224 TYR A C 1
ATOM 1755 O O . TYR A 1 224 ? 4.184 -1.271 -2.447 1 98.75 224 TYR A O 1
ATOM 1763 N N . PHE A 1 225 ? 3.316 0.751 -2.188 1 98.56 225 PHE A N 1
ATOM 1764 C CA . PHE A 1 225 ? 4.555 1.472 -2.457 1 98.56 225 PHE A CA 1
ATOM 1765 C C . PHE A 1 225 ? 5.234 1.887 -1.156 1 98.56 225 PHE A C 1
ATOM 1767 O O . PHE A 1 225 ? 4.785 2.818 -0.485 1 98.56 225 PHE A O 1
ATOM 1774 N N . LEU A 1 226 ? 6.355 1.233 -0.842 1 98 226 LEU A N 1
ATOM 1775 C CA . LEU A 1 226 ? 6.84 1.239 0.534 1 98 226 LEU A CA 1
ATOM 1776 C C . LEU A 1 226 ? 8.047 2.162 0.683 1 98 226 LEU A C 1
ATOM 1778 O O . LEU A 1 226 ? 8.516 2.4 1.798 1 98 226 LEU A O 1
ATOM 1782 N N . GLU A 1 227 ? 8.586 2.738 -0.328 1 94 227 GLU A N 1
ATOM 1783 C CA . GLU A 1 227 ? 9.734 3.635 -0.257 1 94 227 GLU A CA 1
ATOM 1784 C C . GLU A 1 227 ? 10.844 3.043 0.609 1 94 227 GLU A C 1
ATOM 1786 O O . GLU A 1 227 ? 11.312 3.686 1.553 1 94 227 GLU A O 1
ATOM 1791 N N . GLY A 1 228 ? 11.102 1.772 0.44 1 88.88 228 GLY A N 1
ATOM 1792 C CA . GLY A 1 228 ? 12.203 1.137 1.142 1 88.88 228 GLY A CA 1
ATOM 1793 C C . GLY A 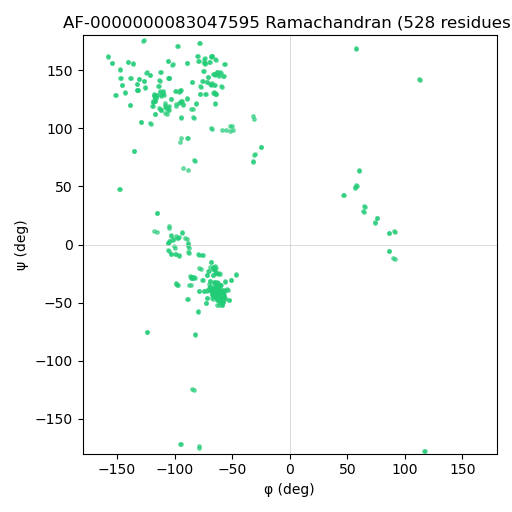1 228 ? 11.805 0.563 2.488 1 88.88 228 GLY A C 1
ATOM 1794 O O . GLY A 1 228 ? 12.594 -0.127 3.135 1 88.88 228 GLY A O 1
ATOM 1795 N N . ALA A 1 229 ? 10.617 0.874 3.02 1 94.31 229 ALA A N 1
ATOM 1796 C CA . ALA A 1 229 ? 10.156 0.248 4.254 1 94.31 229 ALA A CA 1
ATOM 1797 C C . ALA A 1 229 ? 10.125 -1.272 4.121 1 94.31 229 ALA A C 1
ATOM 1799 O O . ALA A 1 229 ? 10.031 -1.804 3.012 1 94.31 229 ALA A O 1
ATOM 1800 N N . PRO A 1 230 ? 10.219 -2.008 5.285 1 96.12 230 PRO A N 1
ATOM 1801 C CA . PRO A 1 230 ? 10.242 -3.473 5.23 1 96.12 230 PRO A CA 1
ATOM 1802 C C . PRO A 1 230 ? 8.945 -4.066 4.695 1 96.12 230 PRO A C 1
ATOM 1804 O O . PRO A 1 230 ? 7.859 -3.559 5 1 96.12 230 PRO A O 1
ATOM 1807 N N . LYS A 1 231 ? 9.047 -5.152 3.994 1 98.06 231 LYS A N 1
ATOM 1808 C CA . LYS A 1 231 ? 7.891 -5.805 3.379 1 98.06 231 LYS A CA 1
ATOM 1809 C C . LYS A 1 231 ? 7.199 -6.742 4.363 1 98.06 231 LYS A C 1
ATOM 1811 O O . LYS A 1 231 ? 5.992 -6.961 4.273 1 98.06 231 LYS A O 1
ATOM 1816 N N . PRO A 1 232 ? 7.875 -7.32 5.344 1 97.62 232 PRO A N 1
ATOM 1817 C CA . PRO A 1 232 ? 7.297 -8.406 6.133 1 97.62 232 PRO A CA 1
ATOM 1818 C C . PRO A 1 232 ? 6.004 -8.008 6.84 1 97.62 232 PRO A C 1
ATOM 1820 O O . PRO A 1 232 ? 5.031 -8.766 6.836 1 97.62 232 PRO A O 1
ATOM 1823 N N . PRO A 1 233 ? 5.891 -6.785 7.379 1 96.25 233 PRO A N 1
ATOM 1824 C CA . PRO A 1 233 ? 4.613 -6.441 8.008 1 96.25 233 PRO A CA 1
ATOM 1825 C C . PRO A 1 233 ? 3.449 -6.445 7.023 1 96.25 233 PRO A C 1
ATOM 1827 O O . PRO A 1 233 ? 2.338 -6.852 7.379 1 96.25 233 PRO A O 1
ATOM 1830 N N . VAL A 1 234 ? 3.701 -6.008 5.832 1 98 234 VAL A N 1
ATOM 1831 C CA . VAL A 1 234 ? 2.674 -5.988 4.797 1 98 234 VAL A CA 1
ATOM 1832 C C . VAL A 1 234 ? 2.309 -7.414 4.402 1 98 234 VAL A C 1
ATOM 1834 O O . VAL A 1 234 ? 1.128 -7.746 4.266 1 98 234 VAL A O 1
ATOM 1837 N N . LEU A 1 235 ? 3.283 -8.242 4.293 1 98.19 235 LEU A N 1
ATOM 1838 C CA . LEU A 1 235 ? 3.07 -9.625 3.896 1 98.19 235 LEU A CA 1
ATOM 1839 C C . LEU A 1 235 ? 2.285 -10.383 4.961 1 98.19 235 LEU A C 1
ATOM 1841 O O . LEU A 1 235 ? 1.421 -11.203 4.637 1 98.19 235 LEU A O 1
ATOM 1845 N N . LYS A 1 236 ? 2.611 -10.078 6.176 1 95.56 236 LYS A N 1
ATOM 1846 C CA . LYS A 1 236 ? 1.868 -10.695 7.27 1 95.56 236 LYS A CA 1
ATOM 1847 C C . LYS A 1 236 ? 0.391 -10.32 7.215 1 95.56 236 LYS A C 1
ATOM 1849 O O . LYS A 1 236 ? -0.477 -11.141 7.523 1 95.56 236 LYS A O 1
ATOM 1854 N N . MET A 1 237 ? 0.167 -9.141 6.812 1 95.44 237 MET A N 1
ATOM 1855 C CA . MET A 1 237 ? -1.209 -8.656 6.719 1 95.44 237 MET A CA 1
ATOM 1856 C C . MET A 1 237 ? -1.935 -9.312 5.547 1 95.44 237 MET A C 1
ATOM 1858 O O . MET A 1 237 ? -3.098 -9.703 5.672 1 95.44 237 MET A O 1
ATOM 1862 N N . ILE A 1 238 ? -1.266 -9.484 4.457 1 97.38 238 ILE A N 1
ATOM 1863 C CA . ILE A 1 238 ? -1.868 -10.008 3.238 1 97.38 238 ILE A CA 1
ATOM 1864 C C . ILE A 1 238 ? -2.094 -11.516 3.381 1 97.38 238 ILE A C 1
ATOM 1866 O O . ILE A 1 238 ? -3.096 -12.047 2.898 1 97.38 238 ILE A O 1
ATOM 1870 N N . GLN A 1 239 ? -1.132 -12.188 3.994 1 97.25 239 GLN A N 1
ATOM 1871 C CA . GLN A 1 239 ? -1.146 -13.641 4.133 1 97.25 239 GLN A CA 1
ATOM 1872 C C . GLN A 1 239 ? -1.167 -14.32 2.768 1 97.25 239 GLN A C 1
ATOM 1874 O O . GLN A 1 239 ? -2.092 -15.078 2.459 1 97.25 239 GLN A O 1
ATOM 1879 N N . PRO A 1 240 ? -0.166 -14.141 2.025 1 98.31 240 PRO A N 1
ATOM 1880 C CA . PRO A 1 240 ? -0.15 -14.68 0.665 1 98.31 240 PRO A CA 1
ATOM 1881 C C . PRO A 1 240 ? 0.072 -16.188 0.633 1 98.31 240 PRO A C 1
ATOM 1883 O O . PRO A 1 240 ? 0.717 -16.734 1.529 1 98.31 240 PRO A O 1
ATOM 1886 N N . HIS A 1 241 ? -0.486 -16.844 -0.365 1 98.44 241 HIS A N 1
ATOM 1887 C CA . HIS A 1 241 ? -0.161 -18.234 -0.647 1 98.44 241 HIS A CA 1
ATOM 1888 C C . HIS A 1 241 ? 1.209 -18.359 -1.307 1 98.44 241 HIS A C 1
ATOM 1890 O O . HIS A 1 241 ? 1.906 -19.359 -1.114 1 98.44 241 HIS A O 1
ATOM 1896 N N . ILE A 1 242 ? 1.533 -17.297 -2.064 1 97.12 242 ILE A N 1
ATOM 1897 C CA . ILE A 1 242 ? 2.896 -17.219 -2.578 1 97.12 242 ILE A CA 1
ATOM 1898 C C . ILE A 1 242 ? 3.344 -15.758 -2.631 1 97.12 242 ILE A C 1
ATOM 1900 O O . ILE A 1 242 ? 2.549 -14.867 -2.951 1 97.12 242 ILE A O 1
ATOM 1904 N N . TYR A 1 243 ? 4.488 -15.531 -2.242 1 98.88 243 TYR A N 1
ATOM 1905 C CA . TYR A 1 243 ? 5.215 -14.266 -2.346 1 98.88 243 TYR A CA 1
ATOM 1906 C C . TYR A 1 243 ? 6.465 -14.422 -3.201 1 98.88 243 TYR A C 1
ATOM 1908 O O . TYR A 1 243 ? 7.305 -15.281 -2.93 1 98.88 243 TYR A O 1
ATOM 1916 N N . ILE A 1 244 ? 6.562 -13.586 -4.262 1 98.88 244 ILE A N 1
ATOM 1917 C CA . ILE A 1 244 ? 7.656 -13.727 -5.219 1 98.88 244 ILE A CA 1
ATOM 1918 C C . ILE A 1 244 ? 8.523 -12.469 -5.188 1 98.88 244 ILE A C 1
ATOM 1920 O O . ILE A 1 244 ? 8.023 -11.352 -5.34 1 98.88 244 ILE A O 1
ATOM 1924 N N . ASP A 1 245 ? 9.789 -12.625 -5.004 1 98.5 245 ASP A N 1
ATOM 1925 C CA . ASP A 1 245 ? 10.758 -11.539 -4.902 1 98.5 245 ASP A CA 1
ATOM 1926 C C . ASP A 1 245 ? 12.117 -11.945 -5.465 1 98.5 245 ASP A C 1
ATOM 1928 O O . ASP A 1 245 ? 12.5 -13.117 -5.383 1 98.5 245 ASP A O 1
ATOM 1932 N N . ASP A 1 246 ? 12.891 -11.008 -5.996 1 97.44 246 ASP A N 1
ATOM 1933 C CA . ASP A 1 246 ? 14.195 -11.352 -6.555 1 97.44 246 ASP A CA 1
ATOM 1934 C C . ASP A 1 246 ? 15.312 -11.039 -5.562 1 97.44 246 ASP A C 1
ATOM 1936 O O . ASP A 1 246 ? 16.469 -11.383 -5.801 1 97.44 246 ASP A O 1
ATOM 1940 N N . SER A 1 247 ? 14.992 -10.391 -4.473 1 96.5 247 SER A N 1
ATOM 1941 C CA . SER A 1 247 ? 15.984 -10.086 -3.441 1 96.5 247 SER A CA 1
ATOM 1942 C C . SER A 1 247 ? 15.992 -11.156 -2.354 1 96.5 247 SER A C 1
ATOM 1944 O O . SER A 1 247 ? 14.984 -11.352 -1.662 1 96.5 247 SER A O 1
ATOM 1946 N N . ILE A 1 248 ? 17.078 -11.734 -2.111 1 97 248 ILE A N 1
ATOM 1947 C CA . ILE A 1 248 ? 17.188 -12.797 -1.119 1 97 248 ILE A CA 1
ATOM 1948 C C . ILE A 1 248 ? 16.922 -12.234 0.273 1 97 248 ILE A C 1
ATOM 1950 O O . ILE A 1 248 ? 16.344 -12.922 1.127 1 97 248 ILE A O 1
ATOM 1954 N N . SER A 1 249 ? 17.297 -11.008 0.498 1 97.62 249 SER A N 1
ATOM 1955 C CA . SER A 1 249 ? 17.047 -10.391 1.796 1 97.62 249 SER A CA 1
ATOM 1956 C C . SER A 1 249 ? 15.555 -10.25 2.066 1 97.62 249 SER A C 1
ATOM 1958 O O . SER A 1 249 ? 15.094 -10.477 3.188 1 97.62 249 SER A O 1
ATOM 1960 N N . HIS A 1 250 ? 14.844 -9.875 1.022 1 98 250 HIS A N 1
ATOM 1961 C CA . HIS A 1 250 ? 13.398 -9.781 1.176 1 98 250 HIS A CA 1
ATOM 1962 C C . HIS A 1 250 ? 12.781 -11.148 1.431 1 98 250 HIS A C 1
ATOM 1964 O O . HIS A 1 250 ? 11.883 -11.289 2.264 1 98 250 HIS A O 1
ATOM 1970 N N . VAL A 1 251 ? 13.273 -12.117 0.753 1 98.31 251 VAL A N 1
ATOM 1971 C CA . VAL A 1 251 ? 12.789 -13.484 0.915 1 98.31 251 VAL A CA 1
ATOM 1972 C C . VAL A 1 251 ? 13.039 -13.953 2.346 1 98.31 251 VAL A C 1
ATOM 1974 O O . VAL A 1 251 ? 12.133 -14.453 3.01 1 98.31 251 VAL A O 1
ATOM 1977 N N . GLN A 1 252 ? 14.211 -13.75 2.82 1 98 252 GLN A N 1
ATOM 1978 C CA . GLN A 1 252 ? 14.57 -14.164 4.176 1 98 252 GLN A CA 1
ATOM 1979 C C . GLN A 1 252 ? 13.711 -13.453 5.211 1 98 252 GLN A C 1
ATOM 1981 O O . GLN A 1 252 ? 13.289 -14.055 6.199 1 98 252 GLN A O 1
ATOM 1986 N N . GLY A 1 253 ? 13.477 -12.195 4.992 1 97.88 253 GLY A N 1
ATOM 1987 C CA . GLY A 1 253 ? 12.602 -11.453 5.891 1 97.88 253 GLY A CA 1
ATOM 1988 C C . GLY A 1 253 ? 11.195 -12.016 5.961 1 97.88 253 GLY A C 1
ATOM 1989 O O . GLY A 1 253 ? 10.609 -12.094 7.039 1 97.88 253 GLY A O 1
ATOM 1990 N N . ALA A 1 254 ? 10.688 -12.344 4.832 1 98.25 254 ALA A N 1
ATOM 1991 C CA . ALA A 1 254 ? 9.352 -12.922 4.777 1 98.25 254 ALA A CA 1
ATOM 1992 C C . ALA A 1 254 ? 9.297 -14.25 5.523 1 98.25 254 ALA A C 1
ATOM 1994 O O . ALA A 1 254 ? 8.352 -14.516 6.277 1 98.25 254 ALA A O 1
ATOM 1995 N N . LEU A 1 255 ? 10.305 -15.07 5.328 1 97.88 255 LEU A N 1
ATOM 1996 C CA . LEU A 1 255 ? 10.359 -16.391 5.949 1 97.88 255 LEU A CA 1
ATOM 1997 C C . LEU A 1 255 ? 10.359 -16.281 7.469 1 97.88 255 LEU A C 1
ATOM 1999 O O . LEU A 1 255 ? 9.742 -17.109 8.156 1 97.88 255 LEU A O 1
ATOM 2003 N N . LYS A 1 256 ? 10.984 -15.273 7.969 1 97 256 LYS A N 1
ATOM 2004 C CA . LYS A 1 256 ? 11.047 -15.062 9.414 1 97 256 LYS A CA 1
ATOM 2005 C C . LYS A 1 256 ? 9.656 -14.812 9.992 1 97 256 LYS A C 1
ATOM 2007 O O . LYS A 1 256 ? 9.414 -15.094 11.164 1 97 256 LYS A O 1
ATOM 2012 N N . GLU A 1 257 ? 8.773 -14.328 9.094 1 95.88 257 GLU A N 1
ATOM 2013 C CA . GLU A 1 257 ? 7.418 -14.031 9.547 1 95.88 257 GLU A CA 1
ATOM 2014 C C . GLU A 1 257 ? 6.469 -15.188 9.242 1 95.88 257 GLU A C 1
ATOM 2016 O O . GLU A 1 257 ? 5.25 -15.039 9.352 1 95.88 257 GLU A O 1
ATOM 2021 N N . GLY A 1 258 ? 6.992 -16.266 8.758 1 96.38 258 GLY A N 1
ATOM 2022 C CA . GLY A 1 258 ? 6.184 -17.438 8.477 1 96.38 258 GLY A CA 1
ATOM 2023 C C . GLY A 1 258 ? 5.547 -17.422 7.102 1 96.38 258 GLY A C 1
ATOM 2024 O O . GLY A 1 258 ? 4.648 -18.203 6.812 1 96.38 258 GLY A O 1
ATOM 2025 N N . VAL A 1 259 ? 5.949 -16.484 6.254 1 97.75 259 VAL A N 1
ATOM 2026 C CA . VAL A 1 259 ? 5.406 -16.344 4.906 1 97.75 259 VAL A CA 1
ATOM 2027 C C . VAL A 1 259 ? 6.219 -17.203 3.936 1 97.75 259 VAL A C 1
ATOM 2029 O O . VAL A 1 259 ? 7.441 -17.078 3.865 1 97.75 259 VAL A O 1
ATOM 2032 N N . VAL A 1 260 ? 5.551 -18.078 3.203 1 97.31 260 VAL A N 1
ATOM 2033 C CA . VAL A 1 260 ? 6.211 -18.844 2.146 1 97.31 260 VAL A CA 1
ATOM 2034 C C . VAL A 1 260 ? 6.699 -17.891 1.056 1 97.31 260 VAL A C 1
ATOM 2036 O O . VAL A 1 260 ? 5.938 -17.047 0.57 1 97.31 260 VAL A O 1
ATOM 2039 N N . ALA A 1 261 ? 7.953 -18.016 0.682 1 98.44 261 ALA A N 1
ATOM 2040 C CA . ALA A 1 261 ? 8.539 -17.047 -0.243 1 98.44 261 ALA A CA 1
ATOM 2041 C C . ALA A 1 261 ? 9.258 -17.75 -1.389 1 98.44 261 ALA A C 1
ATOM 2043 O O . ALA A 1 261 ? 9.859 -18.812 -1.196 1 98.44 261 ALA A O 1
ATOM 2044 N N . CYS A 1 262 ? 9.148 -17.172 -2.559 1 98.75 262 CYS A N 1
ATOM 2045 C CA . CYS A 1 262 ? 9.805 -17.641 -3.771 1 98.75 262 CYS A CA 1
ATOM 2046 C C . CYS A 1 262 ? 10.875 -16.656 -4.234 1 98.75 262 CYS A C 1
ATOM 2048 O O . CYS A 1 262 ? 10.609 -15.453 -4.344 1 98.75 262 CYS A O 1
ATOM 2050 N N . HIS A 1 263 ? 12.008 -17.156 -4.508 1 98.75 263 HIS A N 1
ATOM 2051 C CA . HIS A 1 263 ? 13.133 -16.328 -4.914 1 98.75 263 HIS A CA 1
ATOM 2052 C C . HIS A 1 263 ? 13.398 -16.453 -6.414 1 98.75 263 HIS A C 1
ATOM 2054 O O . HIS A 1 263 ? 13.688 -17.547 -6.906 1 98.75 263 HIS A O 1
ATOM 2060 N N . VAL A 1 264 ? 13.289 -15.367 -7.105 1 98.19 264 VAL A N 1
ATOM 2061 C CA . VAL A 1 264 ? 13.688 -15.289 -8.508 1 98.19 264 VAL A CA 1
ATOM 2062 C C . VAL A 1 264 ? 15.203 -15.086 -8.602 1 98.19 264 VAL A C 1
ATOM 2064 O O . VAL A 1 264 ? 15.727 -14.062 -8.164 1 98.19 264 VAL A O 1
ATOM 2067 N N . LYS A 1 265 ? 15.844 -16 -9.258 1 95.12 265 LYS A N 1
ATOM 2068 C CA . LYS A 1 265 ? 17.297 -15.961 -9.305 1 95.12 265 LYS A CA 1
ATOM 2069 C C . LYS A 1 265 ? 17.797 -15.594 -10.703 1 95.12 265 LYS A C 1
ATOM 2071 O O . LYS A 1 265 ? 17.344 -16.172 -11.695 1 95.12 265 LYS A O 1
ATOM 2076 N N . TYR A 1 266 ? 18.703 -14.664 -10.711 1 88.69 266 TYR A N 1
ATOM 2077 C CA . TYR A 1 266 ? 19.359 -14.289 -11.961 1 88.69 266 TYR A CA 1
ATOM 2078 C C . TYR A 1 266 ? 20.828 -14.695 -11.953 1 88.69 266 TYR A C 1
ATOM 2080 O O . TYR A 1 266 ? 21.453 -14.766 -10.891 1 88.69 266 TYR A O 1
ATOM 2088 N N . MET B 1 1 ? 15.797 40.281 -10.703 1 23.19 1 MET B N 1
ATOM 2089 C CA . MET B 1 1 ? 15.609 40.031 -9.273 1 23.19 1 MET B CA 1
ATOM 2090 C C . MET B 1 1 ? 14.602 38.938 -9.039 1 23.19 1 MET B C 1
ATOM 2092 O O . MET B 1 1 ? 13.445 39.031 -9.453 1 23.19 1 MET B O 1
ATOM 2096 N N . SER B 1 2 ? 14.867 37.656 -9.203 1 30.34 2 SER B N 1
ATOM 2097 C CA . SER B 1 2 ? 14.039 36.469 -9.398 1 30.34 2 SER B CA 1
ATOM 2098 C C . SER B 1 2 ? 12.969 36.375 -8.32 1 30.34 2 SER B C 1
ATOM 2100 O O . SER B 1 2 ? 13.227 36.656 -7.148 1 30.34 2 SER B O 1
ATOM 2102 N N . LEU B 1 3 ? 11.773 36.781 -8.5 1 34.41 3 LEU B N 1
ATOM 2103 C CA . LEU B 1 3 ? 10.719 36.812 -7.5 1 34.41 3 LEU B CA 1
ATOM 2104 C C . LEU B 1 3 ? 10.867 35.688 -6.496 1 34.41 3 LEU B C 1
ATOM 2106 O O . LEU B 1 3 ? 10.773 34.5 -6.863 1 34.41 3 LEU B O 1
ATOM 2110 N N . SER B 1 4 ? 11.797 35.656 -5.578 1 38.88 4 SER B N 1
ATOM 2111 C CA . SER B 1 4 ? 12.062 34.781 -4.445 1 38.88 4 SER B CA 1
ATOM 2112 C C . SER B 1 4 ? 10.773 34.219 -3.867 1 38.88 4 SER B C 1
ATOM 2114 O O . SER B 1 4 ? 9.852 34.969 -3.535 1 38.88 4 SER B O 1
ATOM 2116 N N . GLU B 1 5 ? 10.148 33.25 -4.449 1 48.78 5 GLU B N 1
ATOM 2117 C CA . GLU B 1 5 ? 8.969 32.625 -3.873 1 48.78 5 GLU B CA 1
ATOM 2118 C C . GLU B 1 5 ? 8.938 32.781 -2.355 1 48.78 5 GLU B C 1
ATOM 2120 O O . GLU B 1 5 ? 9.898 32.406 -1.674 1 48.78 5 GLU B O 1
ATOM 2125 N N . GLN B 1 6 ? 8.43 33.938 -1.841 1 58.28 6 GLN B N 1
ATOM 2126 C CA . GLN B 1 6 ? 8.367 34.312 -0.433 1 58.28 6 GLN B CA 1
ATOM 2127 C C . GLN B 1 6 ? 8.211 33.094 0.459 1 58.28 6 GLN B C 1
ATOM 2129 O O . GLN B 1 6 ? 7.379 32.219 0.19 1 58.28 6 GLN B O 1
ATOM 2134 N N . GLU B 1 7 ? 9.25 32.75 1.175 1 79.62 7 GLU B N 1
ATOM 2135 C CA . GLU B 1 7 ? 9.297 31.703 2.176 1 79.62 7 GLU B CA 1
ATOM 2136 C C . GLU B 1 7 ? 8.234 31.906 3.248 1 79.62 7 GLU B C 1
ATOM 2138 O O . GLU B 1 7 ? 8.234 32.906 3.953 1 79.62 7 GLU B O 1
ATOM 2143 N N . MET B 1 8 ? 7.086 31.219 3.148 1 89.38 8 MET B N 1
ATOM 2144 C CA . MET B 1 8 ? 6.008 31.312 4.129 1 89.38 8 MET B CA 1
ATOM 2145 C C . MET B 1 8 ? 5.965 30.062 5.004 1 89.38 8 MET B C 1
ATOM 2147 O O . MET B 1 8 ? 6.316 28.969 4.555 1 89.38 8 MET B O 1
ATOM 2151 N N . PRO B 1 9 ? 5.633 30.344 6.277 1 96.75 9 PRO B N 1
ATOM 2152 C CA . PRO B 1 9 ? 5.496 29.188 7.164 1 96.75 9 PRO B CA 1
ATOM 2153 C C . PRO B 1 9 ? 4.277 28.328 6.832 1 96.75 9 PRO B C 1
ATOM 2155 O O . PRO B 1 9 ? 3.375 28.781 6.125 1 96.75 9 PRO B O 1
ATOM 2158 N N . ILE B 1 10 ? 4.316 27.109 7.223 1 98.25 10 ILE B N 1
ATOM 2159 C CA . ILE B 1 10 ? 3.117 26.281 7.262 1 98.25 10 ILE B CA 1
ATOM 2160 C C . ILE B 1 10 ? 2.383 26.5 8.586 1 98.25 10 ILE B C 1
ATOM 2162 O O . ILE B 1 10 ? 2.902 26.172 9.656 1 98.25 10 ILE B O 1
ATOM 2166 N N . VAL B 1 11 ? 1.2 27.016 8.508 1 98.62 11 VAL B N 1
ATOM 2167 C CA . VAL B 1 11 ? 0.465 27.391 9.711 1 98.62 11 VAL B CA 1
ATOM 2168 C C . VAL B 1 11 ? -0.604 26.344 10.016 1 98.62 11 VAL B C 1
ATOM 2170 O O . VAL B 1 11 ? -1.429 26.031 9.156 1 98.62 11 VAL B O 1
ATOM 2173 N N . VAL B 1 12 ? -0.565 25.828 11.188 1 98.81 12 VAL B N 1
ATOM 2174 C CA . VAL B 1 12 ? -1.546 24.891 11.711 1 98.81 12 VAL B CA 1
ATOM 2175 C C . VAL B 1 12 ? -2.285 25.5 12.891 1 98.81 12 VAL B C 1
ATOM 2177 O O . VAL B 1 12 ? -1.659 25.984 13.844 1 98.81 12 VAL B O 1
ATOM 2180 N N . ALA B 1 13 ? -3.582 25.516 12.82 1 98.56 13 ALA B N 1
ATOM 2181 C CA . ALA B 1 13 ? -4.387 25.984 13.945 1 98.56 13 ALA B CA 1
ATOM 2182 C C . ALA B 1 13 ? -5.043 24.812 14.672 1 98.56 13 ALA B C 1
ATOM 2184 O O . ALA B 1 13 ? -5.5 23.859 14.039 1 98.56 13 ALA B O 1
ATOM 2185 N N . MET B 1 14 ? -5.113 24.953 15.984 1 97.69 14 MET B N 1
ATOM 2186 C CA . MET B 1 14 ? -5.758 23.875 16.719 1 97.69 14 MET B CA 1
ATOM 2187 C C . MET B 1 14 ? -6.332 24.375 18.031 1 97.69 14 MET B C 1
ATOM 2189 O O . MET B 1 14 ? -5.883 25.391 18.562 1 97.69 14 MET B O 1
ATOM 2193 N N . SER B 1 15 ? -7.305 23.641 18.484 1 95.5 15 SER B N 1
ATOM 2194 C CA . SER B 1 15 ? -7.848 23.875 19.828 1 95.5 15 SER B CA 1
ATOM 2195 C C . SER B 1 15 ? -6.871 23.422 20.906 1 95.5 15 SER B C 1
ATOM 2197 O O . SER B 1 15 ? -6.242 22.359 20.781 1 95.5 15 SER B O 1
ATOM 2199 N N . SER B 1 16 ? -6.766 24.219 21.984 1 94.88 16 SER B N 1
ATOM 2200 C CA . SER B 1 16 ? -5.902 23.828 23.094 1 94.88 16 SER B CA 1
ATOM 2201 C C . SER B 1 16 ? -6.41 22.547 23.75 1 94.88 16 SER B C 1
ATOM 2203 O O . SER B 1 16 ? -5.633 21.812 24.359 1 94.88 16 SER B O 1
ATOM 2205 N N . LYS B 1 17 ? -7.656 22.234 23.547 1 94.06 17 LYS B N 1
ATOM 2206 C CA . LYS B 1 17 ? -8.289 21.078 24.188 1 94.06 17 LYS B CA 1
ATOM 2207 C C . LYS B 1 17 ? -7.746 19.766 23.609 1 94.06 17 LYS B C 1
ATOM 2209 O O . LYS B 1 17 ? -7.832 18.719 24.266 1 94.06 17 LYS B O 1
ATOM 2214 N N . ILE B 1 18 ? -7.211 19.812 22.391 1 96.44 18 ILE B N 1
ATOM 2215 C CA . ILE B 1 18 ? -6.691 18.578 21.828 1 96.44 18 ILE B CA 1
ATOM 2216 C C . ILE B 1 18 ? -5.188 18.484 22.078 1 96.44 18 ILE B C 1
ATOM 2218 O O . ILE B 1 18 ? -4.578 17.438 21.859 1 96.44 18 ILE B O 1
ATOM 2222 N N . LEU B 1 19 ? -4.629 19.531 22.531 1 96.62 19 LEU B N 1
ATOM 2223 C CA . LEU B 1 19 ? -3.211 19.5 22.875 1 96.62 19 LEU B CA 1
ATOM 2224 C C . LEU B 1 19 ? -3.012 19.062 24.312 1 96.62 19 LEU B C 1
ATOM 2226 O O . LEU B 1 19 ? -2.156 18.234 24.609 1 96.62 19 LEU B O 1
ATOM 2230 N N . PHE B 1 20 ? -3.826 19.703 25.156 1 94.12 20 PHE B N 1
ATOM 2231 C CA . PHE B 1 20 ? -3.836 19.375 26.578 1 94.12 20 PHE B CA 1
ATOM 2232 C C . PHE B 1 20 ? -5.262 19.172 27.078 1 94.12 20 PHE B C 1
ATOM 2234 O O . PHE B 1 20 ? -6.141 19.984 26.797 1 94.12 20 PHE B O 1
ATOM 2241 N N . ASP B 1 21 ? -5.441 18.094 27.812 1 86.38 21 ASP B N 1
ATOM 2242 C CA . ASP B 1 21 ? -6.797 17.859 28.297 1 86.38 21 ASP B CA 1
ATOM 2243 C C . ASP B 1 21 ? -7.109 18.734 29.516 1 86.38 21 ASP B C 1
ATOM 2245 O O . ASP B 1 21 ? -6.328 19.625 29.859 1 86.38 21 ASP B O 1
ATOM 2249 N N . SER B 1 22 ? -8.273 18.516 30.094 1 83.38 22 SER B N 1
ATOM 2250 C CA . SER B 1 22 ? -8.758 19.344 31.188 1 83.38 22 SER B CA 1
ATOM 2251 C C . SER B 1 22 ? -7.879 19.188 32.438 1 83.38 22 SER B C 1
ATOM 2253 O O . SER B 1 22 ? -7.863 20.078 33.312 1 83.38 22 SER B O 1
ATOM 2255 N N . GLU B 1 23 ? -7.137 18.047 32.5 1 86.44 23 GLU B N 1
ATOM 2256 C CA . GLU B 1 23 ? -6.242 17.797 33.625 1 86.44 23 GLU B CA 1
ATOM 2257 C C . GLU B 1 23 ? -4.801 18.156 33.281 1 86.44 23 GLU B C 1
ATOM 2259 O O . GLU B 1 23 ? -3.875 17.828 34 1 86.44 23 GLU B O 1
ATOM 2264 N N . LEU B 1 24 ? -4.645 18.734 32.156 1 85.06 24 LEU B N 1
ATOM 2265 C CA . LEU B 1 24 ? -3.361 19.234 31.688 1 85.06 24 LEU B CA 1
ATOM 2266 C C . LEU B 1 24 ? -2.445 18.094 31.266 1 85.06 24 LEU B C 1
ATOM 2268 O O . LEU B 1 24 ? -1.221 18.25 31.25 1 85.06 24 LEU B O 1
ATOM 2272 N N . ASN B 1 25 ? -3.139 16.969 31.047 1 90.5 25 ASN B N 1
ATOM 2273 C CA . ASN B 1 25 ? -2.396 15.883 30.406 1 90.5 25 ASN B CA 1
ATOM 2274 C C . ASN B 1 25 ? -2.262 16.109 28.906 1 90.5 25 ASN B C 1
ATOM 2276 O O . ASN B 1 25 ? -3.041 16.859 28.312 1 90.5 25 ASN B O 1
ATOM 2280 N N . CYS B 1 26 ? -1.259 15.461 28.344 1 93.44 26 CYS B N 1
ATOM 2281 C CA . CYS B 1 26 ? -1.032 15.578 26.906 1 93.44 26 CYS B CA 1
ATOM 2282 C C . CYS B 1 26 ? -2.178 14.945 26.125 1 93.44 26 CYS B C 1
ATOM 2284 O O . CYS B 1 26 ? -2.58 13.812 26.406 1 93.44 26 CYS B O 1
ATOM 2286 N N . GLY B 1 27 ? -2.672 15.648 25.203 1 95.44 27 GLY B N 1
ATOM 2287 C CA . GLY B 1 27 ? -3.791 15.195 24.391 1 95.44 27 GLY B CA 1
ATOM 2288 C C . GLY B 1 27 ? -3.361 14.547 23.094 1 95.44 27 GLY B C 1
ATOM 2289 O O . GLY B 1 27 ? -2.182 14.242 22.906 1 95.44 27 GLY B O 1
ATOM 2290 N N . PRO B 1 28 ? -4.359 14.273 22.234 1 96.38 28 PRO B N 1
ATOM 2291 C CA . PRO B 1 28 ? -4.078 13.531 21 1 96.38 28 PRO B CA 1
ATOM 2292 C C . PRO B 1 28 ? -3.174 14.297 20.047 1 96.38 28 PRO B C 1
ATOM 2294 O O . PRO B 1 28 ? -2.486 13.688 19.219 1 96.38 28 PRO B O 1
ATOM 2297 N N . ALA B 1 29 ? -3.109 15.594 20.156 1 97.62 29 ALA B N 1
ATOM 2298 C CA . ALA B 1 29 ? -2.324 16.391 19.219 1 97.62 29 ALA B CA 1
ATOM 2299 C C . ALA B 1 29 ? -0.877 16.516 19.688 1 97.62 29 ALA B C 1
ATOM 2301 O O . ALA B 1 29 ? -0.03 17.047 18.969 1 97.62 29 ALA B O 1
ATOM 2302 N N . PHE B 1 30 ? -0.578 16.078 20.828 1 97.44 30 PHE B N 1
ATOM 2303 C CA . PHE B 1 30 ? 0.705 16.359 21.453 1 97.44 30 PHE B CA 1
ATOM 2304 C C . PHE B 1 30 ? 1.854 15.797 20.625 1 97.44 30 PHE B C 1
ATOM 2306 O O . PHE B 1 30 ? 2.812 16.516 20.328 1 97.44 30 PHE B O 1
ATOM 2313 N N . SER B 1 31 ? 1.755 14.508 20.297 1 97.69 31 SER B N 1
ATOM 2314 C CA . SER B 1 31 ? 2.83 13.891 19.516 1 97.69 31 SER B CA 1
ATOM 2315 C C . SER B 1 31 ? 3.006 14.594 18.172 1 97.69 31 SER B C 1
ATOM 2317 O O . SER B 1 31 ? 4.125 14.688 17.656 1 97.69 31 SER B O 1
ATOM 2319 N N . PHE B 1 32 ? 1.935 15.031 17.625 1 98.44 32 PHE B N 1
ATOM 2320 C CA . PHE B 1 32 ? 1.99 15.781 16.375 1 98.44 32 PHE B CA 1
ATOM 2321 C C . PHE B 1 32 ? 2.764 17.078 16.562 1 98.44 32 PHE B C 1
ATOM 2323 O O . PHE B 1 32 ? 3.666 17.391 15.781 1 98.44 32 PHE B O 1
ATOM 2330 N N . VAL B 1 33 ? 2.488 17.812 17.562 1 98.5 33 VAL B N 1
ATOM 2331 C CA . VAL B 1 33 ? 3.123 19.094 17.844 1 98.5 33 VAL B CA 1
ATOM 2332 C C . VAL B 1 33 ? 4.609 18.875 18.125 1 98.5 33 VAL B C 1
ATOM 2334 O O . VAL B 1 33 ? 5.453 19.656 17.672 1 98.5 33 VAL B O 1
ATOM 2337 N N . MET B 1 34 ? 4.887 17.828 18.875 1 98.31 34 MET B N 1
ATOM 2338 C CA . MET B 1 34 ? 6.289 17.516 19.141 1 98.31 34 MET B CA 1
ATOM 2339 C C . MET B 1 34 ? 7.035 17.188 17.859 1 98.31 34 MET B C 1
ATOM 2341 O O . MET B 1 34 ? 8.203 17.547 17.703 1 98.31 34 MET B O 1
ATOM 2345 N N . ALA B 1 35 ? 6.375 16.531 16.969 1 98.62 35 ALA B N 1
ATOM 2346 C CA . ALA B 1 35 ? 6.988 16.219 15.68 1 98.62 35 ALA B CA 1
ATOM 2347 C C . ALA B 1 35 ? 7.207 17.484 14.859 1 98.62 35 ALA B C 1
ATOM 2349 O O . ALA B 1 35 ? 8.234 17.641 14.195 1 98.62 35 ALA B O 1
ATOM 2350 N N . LEU B 1 36 ? 6.242 18.438 14.898 1 98.69 36 LEU B N 1
ATOM 2351 C CA . LEU B 1 36 ? 6.418 19.719 14.227 1 98.69 36 LEU B CA 1
ATOM 2352 C C . LEU B 1 36 ? 7.645 20.438 14.766 1 98.69 36 LEU B C 1
ATOM 2354 O O . LEU B 1 36 ? 8.43 21 14 1 98.69 36 LEU B O 1
ATOM 2358 N N . LYS B 1 37 ? 7.715 20.406 16.062 1 98.44 37 LYS B N 1
ATOM 2359 C CA . LYS B 1 37 ? 8.852 21.047 16.719 1 98.44 37 LYS B CA 1
ATOM 2360 C C . LYS B 1 37 ? 10.172 20.453 16.234 1 98.44 37 LYS B C 1
ATOM 2362 O O . LYS B 1 37 ? 11.117 21.188 15.938 1 98.44 37 LYS B O 1
ATOM 2367 N N . ALA B 1 38 ? 10.234 19.172 16.172 1 98.12 38 ALA B N 1
ATOM 2368 C CA . ALA B 1 38 ? 11.438 18.484 15.727 1 98.12 38 ALA B CA 1
ATOM 2369 C C . ALA B 1 38 ? 11.805 18.875 14.297 1 98.12 38 ALA B C 1
ATOM 2371 O O . ALA B 1 38 ? 12.984 19.078 13.984 1 98.12 38 ALA B O 1
ATOM 2372 N N . VAL B 1 39 ? 10.82 18.969 13.43 1 98.31 39 VAL B N 1
ATOM 2373 C CA . VAL B 1 39 ? 11.055 19.406 12.062 1 98.31 39 VAL B CA 1
ATOM 2374 C C . VAL B 1 39 ? 11.656 20.812 12.055 1 98.31 39 VAL B C 1
ATOM 2376 O O . VAL B 1 39 ? 12.656 21.062 11.367 1 98.31 39 VAL B O 1
ATOM 2379 N N . ASN B 1 40 ? 11.094 21.703 12.812 1 97.81 40 ASN B N 1
ATOM 2380 C CA . ASN B 1 40 ? 11.586 23.078 12.875 1 97.81 40 ASN B CA 1
ATOM 2381 C C . ASN B 1 40 ? 13.031 23.141 13.359 1 97.81 40 ASN B C 1
ATOM 2383 O O . ASN B 1 40 ? 13.828 23.922 12.836 1 97.81 40 ASN B O 1
ATOM 2387 N N . VAL B 1 41 ? 13.273 22.391 14.406 1 97.25 41 VAL B N 1
ATOM 2388 C CA . VAL B 1 41 ? 14.617 22.375 14.961 1 97.25 41 VAL B CA 1
ATOM 2389 C C . VAL B 1 41 ? 15.625 21.984 13.875 1 97.25 41 VAL B C 1
ATOM 2391 O O . VAL B 1 41 ? 16.641 22.641 13.703 1 97.25 41 VAL B O 1
ATOM 2394 N N . ARG B 1 42 ? 15.344 20.953 13.125 1 96.81 42 ARG B N 1
ATOM 2395 C CA . ARG B 1 42 ? 16.234 20.484 12.07 1 96.81 42 ARG B CA 1
ATOM 2396 C C . ARG B 1 42 ? 16.391 21.516 10.969 1 96.81 42 ARG B C 1
ATOM 2398 O O . ARG B 1 42 ? 17.5 21.75 10.477 1 96.81 42 ARG B O 1
ATOM 2405 N N . LEU B 1 43 ? 15.297 22.141 10.609 1 96.62 43 LEU B N 1
ATOM 2406 C CA . LEU B 1 43 ? 15.328 23.125 9.547 1 96.62 43 LEU B CA 1
ATOM 2407 C C . LEU B 1 43 ? 16.109 24.359 9.977 1 96.62 43 LEU B C 1
ATOM 2409 O O . LEU B 1 43 ? 16.844 24.953 9.172 1 96.62 43 LEU B O 1
ATOM 2413 N N . ARG B 1 44 ? 15.953 24.75 11.219 1 95.88 44 ARG B N 1
ATOM 2414 C CA . ARG B 1 44 ? 16.688 25.891 11.742 1 95.88 44 ARG B CA 1
ATOM 2415 C C . ARG B 1 44 ? 18.188 25.641 11.734 1 95.88 44 ARG B C 1
ATOM 2417 O O . ARG B 1 44 ? 18.969 26.562 11.508 1 95.88 44 ARG B O 1
ATOM 2424 N N . GLU B 1 45 ? 18.531 24.375 11.945 1 96.38 45 GLU B N 1
ATOM 2425 C CA . GLU B 1 45 ? 19.953 24 11.898 1 96.38 45 GLU B CA 1
ATOM 2426 C C . GLU B 1 45 ? 20.516 24.125 10.492 1 96.38 45 GLU B C 1
ATOM 2428 O O . GLU B 1 45 ? 21.641 24.578 10.305 1 96.38 45 GLU B O 1
ATOM 2433 N N . LEU B 1 46 ? 19.75 23.781 9.555 1 95.44 46 LEU B N 1
ATOM 2434 C CA . LEU B 1 46 ? 20.203 23.766 8.172 1 95.44 46 LEU B CA 1
ATOM 2435 C C . LEU B 1 46 ? 20.047 25.125 7.516 1 95.44 46 LEU B C 1
ATOM 2437 O O . LEU B 1 46 ? 20.875 25.531 6.688 1 95.44 46 LEU B O 1
ATOM 2441 N N . TYR B 1 47 ? 19 25.781 7.918 1 95.31 47 TYR B N 1
ATOM 2442 C CA . TYR B 1 47 ? 18.656 27.078 7.34 1 95.31 47 TYR B CA 1
ATOM 2443 C C . TYR B 1 47 ? 18.281 28.078 8.422 1 95.31 47 TYR B C 1
ATOM 2445 O O . TYR B 1 47 ? 17.094 28.422 8.578 1 95.31 47 TYR B O 1
ATOM 2453 N N . PRO B 1 48 ? 19.156 28.656 9.047 1 94.5 48 PRO B N 1
ATOM 2454 C CA . PRO B 1 48 ? 18.922 29.484 10.234 1 94.5 48 PRO B CA 1
ATOM 2455 C C . PRO B 1 48 ? 18.016 30.672 9.945 1 94.5 48 PRO B C 1
ATOM 2457 O O . PRO B 1 48 ? 17.281 31.141 10.836 1 94.5 48 PRO B O 1
ATOM 2460 N N . GLU B 1 49 ? 17.953 31.141 8.75 1 93.31 49 GLU B N 1
ATOM 2461 C CA . GLU B 1 49 ? 17.203 32.375 8.461 1 93.31 49 GLU B CA 1
ATOM 2462 C C . GLU B 1 49 ? 15.891 32.062 7.754 1 93.31 49 GLU B C 1
ATOM 2464 O O . GLU B 1 49 ? 15.109 32.969 7.465 1 93.31 49 GLU B O 1
ATOM 2469 N N . SER B 1 50 ? 15.641 30.812 7.543 1 91.69 50 SER B N 1
ATOM 2470 C CA . SER B 1 50 ? 14.453 30.453 6.773 1 91.69 50 SER B CA 1
ATOM 2471 C C . SER B 1 50 ? 13.188 30.609 7.609 1 91.69 50 SER B C 1
ATOM 2473 O O . SER B 1 50 ? 13.172 30.266 8.789 1 91.69 50 SER B O 1
ATOM 2475 N N . GLU B 1 51 ? 12.133 31.109 6.973 1 92.38 51 GLU B N 1
ATOM 2476 C CA . GLU B 1 51 ? 10.828 31.219 7.621 1 92.38 51 GLU B CA 1
ATOM 2477 C C . GLU B 1 51 ? 9.898 30.094 7.188 1 92.38 51 GLU B C 1
ATOM 2479 O O . GLU B 1 51 ? 8.742 30.031 7.613 1 92.38 51 GLU B O 1
ATOM 2484 N N . GLU B 1 52 ? 10.469 29.234 6.41 1 94.94 52 GLU B N 1
ATOM 2485 C CA . GLU B 1 52 ? 9.703 28.062 5.984 1 94.94 52 GLU B CA 1
ATOM 2486 C C . GLU B 1 52 ? 9.719 26.969 7.047 1 94.94 52 GLU B C 1
ATOM 2488 O O . GLU B 1 52 ? 10.391 25.953 6.887 1 94.94 52 GLU B O 1
ATOM 2493 N N . LEU B 1 53 ? 8.969 27.312 8.102 1 96.94 53 LEU B N 1
ATOM 2494 C CA . LEU B 1 53 ? 8.812 26.453 9.273 1 96.94 53 LEU B CA 1
ATOM 2495 C C . LEU B 1 53 ? 7.336 26.219 9.586 1 96.94 53 LEU B C 1
ATOM 2497 O O . LEU B 1 53 ? 6.461 26.781 8.93 1 96.94 53 LEU B O 1
ATOM 2501 N N . PHE B 1 54 ? 7.164 25.391 10.57 1 98.38 54 PHE B N 1
ATOM 2502 C CA . PHE B 1 54 ? 5.809 25.234 11.086 1 98.38 54 PHE B CA 1
ATOM 2503 C C . PHE B 1 54 ? 5.504 26.312 12.117 1 98.38 54 PHE B C 1
ATOM 2505 O O . PHE B 1 54 ? 6.363 26.656 12.938 1 98.38 54 PHE B O 1
ATOM 2512 N N . LYS B 1 55 ? 4.363 26.797 12.07 1 98.31 55 LYS B N 1
ATOM 2513 C CA . LYS B 1 55 ? 3.781 27.625 13.125 1 98.31 55 LYS B CA 1
ATOM 2514 C C . LYS B 1 55 ? 2.434 27.078 13.578 1 98.31 55 LYS B C 1
ATOM 2516 O O . LYS B 1 55 ? 1.634 26.625 12.758 1 98.31 55 LYS B O 1
ATOM 2521 N N . VAL B 1 56 ? 2.221 27.156 14.867 1 98.5 56 VAL B N 1
ATOM 2522 C CA . VAL B 1 56 ? 0.968 26.656 15.422 1 98.5 56 VAL B CA 1
ATOM 2523 C C . VAL B 1 56 ? 0.192 27.797 16.062 1 98.5 56 VAL B C 1
ATOM 2525 O O . VAL B 1 56 ? 0.724 28.516 16.922 1 98.5 56 VAL B O 1
ATOM 2528 N N . LEU B 1 57 ? -1.027 28 15.617 1 98.06 57 LEU B N 1
ATOM 2529 C CA . LEU B 1 57 ? -1.974 28.891 16.281 1 98.06 57 LEU B CA 1
ATOM 2530 C C . LEU B 1 57 ? -2.848 28.109 17.266 1 98.06 57 LEU B C 1
ATOM 2532 O O . LEU B 1 57 ? -3.582 27.203 16.875 1 98.06 57 LEU B O 1
ATOM 2536 N N . LEU B 1 58 ? -2.785 28.5 18.484 1 97.44 58 LEU B N 1
ATOM 2537 C CA . LEU B 1 58 ? -3.498 27.75 19.516 1 97.44 58 LEU B CA 1
ATOM 2538 C C . LEU B 1 58 ? -4.707 28.531 20.016 1 97.44 58 LEU B C 1
ATOM 2540 O O . LEU B 1 58 ? -4.566 29.641 20.516 1 97.44 58 LEU B O 1
ATOM 2544 N N . ASP B 1 59 ? -5.852 27.906 19.797 1 94.25 59 ASP B N 1
ATOM 2545 C CA . ASP B 1 59 ? -7.094 28.469 20.328 1 94.25 59 ASP B CA 1
ATOM 2546 C C . ASP B 1 59 ? -7.305 28.047 21.766 1 94.25 59 ASP B C 1
ATOM 2548 O O . ASP B 1 59 ? -7.703 26.906 22.047 1 94.25 59 ASP B O 1
ATOM 2552 N N . GLY B 1 60 ? -7.172 28.984 22.641 1 88.75 60 GLY B N 1
ATOM 2553 C CA . GLY B 1 60 ? -7.219 28.719 24.062 1 88.75 60 GLY B CA 1
ATOM 2554 C C . GLY B 1 60 ? -5.914 29.047 24.766 1 88.75 60 GLY B C 1
ATOM 2555 O O . GLY B 1 60 ? -5.039 29.703 24.203 1 88.75 60 GLY B O 1
ATOM 2556 N N . ASN B 1 61 ? -5.906 28.766 26.078 1 81.56 61 ASN B N 1
ATOM 2557 C CA . ASN B 1 61 ? -4.742 29.109 26.891 1 81.56 61 ASN B CA 1
ATOM 2558 C C . ASN B 1 61 ? -4.09 27.875 27.5 1 81.56 61 ASN B C 1
ATOM 2560 O O . ASN B 1 61 ? -4.781 26.969 27.984 1 81.56 61 ASN B O 1
ATOM 2564 N N . ALA B 1 62 ? -2.785 27.781 27.266 1 88.25 62 ALA B N 1
ATOM 2565 C CA . ALA B 1 62 ? -1.977 26.719 27.859 1 88.25 62 ALA B CA 1
ATOM 2566 C C . ALA B 1 62 ? -0.553 27.188 28.125 1 88.25 62 ALA B C 1
ATOM 2568 O O . ALA B 1 62 ? 0.415 26.516 27.781 1 88.25 62 ALA B O 1
ATOM 2569 N N . VAL B 1 63 ? -0.469 28.328 28.719 1 89.19 63 VAL B N 1
ATOM 2570 C CA . VAL B 1 63 ? 0.809 29.016 28.844 1 89.19 63 VAL B CA 1
ATOM 2571 C C . VAL B 1 63 ? 1.785 28.141 29.641 1 89.19 63 VAL B C 1
ATOM 2573 O O . VAL B 1 63 ? 2.934 27.969 29.234 1 89.19 63 VAL B O 1
ATOM 2576 N N . GLU B 1 64 ? 1.328 27.578 30.719 1 91.62 64 GLU B N 1
ATOM 2577 C CA . GLU B 1 64 ? 2.197 26.781 31.594 1 91.62 64 GLU B CA 1
ATOM 2578 C C . GLU B 1 64 ? 2.764 25.578 30.844 1 91.62 64 GLU B C 1
ATOM 2580 O O . GLU B 1 64 ? 3.959 25.297 30.938 1 91.62 64 GLU B O 1
ATOM 2585 N N . MET B 1 65 ? 1.895 24.906 30.156 1 93.75 65 MET B N 1
ATOM 2586 C CA . MET B 1 65 ? 2.318 23.703 29.438 1 93.75 65 MET B CA 1
ATOM 2587 C C . MET B 1 65 ? 3.219 24.047 28.266 1 93.75 65 MET B C 1
ATOM 2589 O O . MET B 1 65 ? 4.156 23.312 27.953 1 93.75 65 MET B O 1
ATOM 2593 N N . ILE B 1 66 ? 2.967 25.141 27.609 1 94.94 66 ILE B N 1
ATOM 2594 C CA . ILE B 1 66 ? 3.779 25.609 26.5 1 94.94 66 ILE B CA 1
ATOM 2595 C C . ILE B 1 66 ? 5.211 25.859 26.969 1 94.94 66 ILE B C 1
ATOM 2597 O O . ILE B 1 66 ? 6.168 25.5 26.281 1 94.94 66 ILE B O 1
ATOM 2601 N N . GLN B 1 67 ? 5.266 26.391 28.125 1 95 67 GLN B N 1
ATOM 2602 C CA . GLN B 1 67 ? 6.578 26.641 28.703 1 95 67 GLN B CA 1
ATOM 2603 C C . GLN B 1 67 ? 7.258 25.344 29.125 1 95 67 GLN B C 1
ATOM 2605 O O . GLN B 1 67 ? 8.445 25.156 28.875 1 95 67 GLN B O 1
ATOM 2610 N N . GLU B 1 68 ? 6.477 24.531 29.781 1 95.56 68 GLU B N 1
ATOM 2611 C CA . GLU B 1 68 ? 7 23.266 30.266 1 95.56 68 GLU B CA 1
ATOM 2612 C C . GLU B 1 68 ? 7.637 22.453 29.141 1 95.56 68 GLU B C 1
ATOM 2614 O O . GLU B 1 68 ? 8.68 21.828 29.328 1 95.56 68 GLU B O 1
ATOM 2619 N N . TYR B 1 69 ? 7.07 22.484 28 1 96.44 69 TYR B N 1
ATOM 2620 C CA . TYR B 1 69 ? 7.535 21.656 26.891 1 96.44 69 TYR B CA 1
ATOM 2621 C C . TYR B 1 69 ? 8.336 22.484 25.891 1 96.44 69 TYR B C 1
ATOM 2623 O O . TYR B 1 69 ? 8.633 22.016 24.781 1 96.44 69 TYR B O 1
ATOM 2631 N N . ASN B 1 70 ? 8.625 23.75 26.234 1 96.94 70 ASN B N 1
ATOM 2632 C CA . ASN B 1 70 ? 9.438 24.641 25.406 1 96.94 70 ASN B CA 1
ATOM 2633 C C . ASN B 1 70 ? 8.844 24.812 24.016 1 96.94 70 ASN B C 1
ATOM 2635 O O . ASN B 1 70 ? 9.539 24.641 23.016 1 96.94 70 ASN B O 1
ATOM 2639 N N . LEU B 1 71 ? 7.574 25.156 23.953 1 97.69 71 LEU B N 1
ATOM 2640 C CA . LEU B 1 71 ? 6.848 25.25 22.703 1 97.69 71 LEU B CA 1
ATOM 2641 C C . LEU B 1 71 ? 6.629 26.703 22.297 1 97.69 71 LEU B C 1
ATOM 2643 O O . LEU B 1 71 ? 5.902 27 21.344 1 97.69 71 LEU B O 1
ATOM 2647 N N . GLU B 1 72 ? 7.289 27.656 22.875 1 96 72 GLU B N 1
ATOM 2648 C CA . GLU B 1 72 ? 7.031 29.078 22.719 1 96 72 GLU B CA 1
ATOM 2649 C C . GLU B 1 72 ? 7.398 29.547 21.312 1 96 72 GLU B C 1
ATOM 2651 O O . GLU B 1 72 ? 6.766 30.453 20.766 1 96 72 GLU B O 1
ATOM 2656 N N . ASP B 1 73 ? 8.406 28.891 20.75 1 95.56 73 ASP B N 1
ATOM 2657 C CA . ASP B 1 73 ? 8.844 29.281 19.406 1 95.56 73 ASP B CA 1
ATOM 2658 C C . ASP B 1 73 ? 7.902 28.75 18.344 1 95.56 73 ASP B C 1
ATOM 2660 O O . ASP B 1 73 ? 7.867 29.25 17.219 1 95.56 73 ASP B O 1
ATOM 2664 N N . LEU B 1 74 ? 7.156 27.719 18.703 1 97.81 74 LEU B N 1
ATOM 2665 C CA . LEU B 1 74 ? 6.301 27.031 17.734 1 97.81 74 LEU B CA 1
ATOM 2666 C C . LEU B 1 74 ? 4.863 27.531 17.844 1 97.81 74 LEU B C 1
ATOM 2668 O O . LEU B 1 74 ? 4.172 27.656 16.828 1 97.81 74 LEU B O 1
ATOM 2672 N N . ILE B 1 75 ? 4.426 27.859 19.047 1 97.69 75 ILE B N 1
ATOM 2673 C CA . ILE B 1 75 ? 3.006 28.078 19.297 1 97.69 75 ILE B CA 1
ATOM 2674 C C . ILE B 1 75 ? 2.756 29.562 19.547 1 97.69 75 ILE B C 1
ATOM 2676 O O . ILE B 1 75 ? 3.451 30.203 20.344 1 97.69 75 ILE B O 1
ATOM 2680 N N . THR B 1 76 ? 1.821 30.109 18.859 1 95.62 76 THR B N 1
ATOM 2681 C CA . THR B 1 76 ? 1.277 31.438 19.094 1 95.62 76 THR B CA 1
ATOM 2682 C C . THR B 1 76 ? -0.189 31.359 19.5 1 95.62 76 THR B C 1
ATOM 2684 O O . THR B 1 76 ? -0.996 30.719 18.828 1 95.62 76 THR B O 1
ATOM 2687 N N . PRO B 1 77 ? -0.567 31.969 20.547 1 93.81 77 PRO B N 1
ATOM 2688 C CA . PRO B 1 77 ? -1.974 31.953 20.953 1 93.81 77 PRO B CA 1
ATOM 2689 C C . PRO B 1 77 ? -2.877 32.719 19.984 1 93.81 77 PRO B C 1
ATOM 2691 O O . PRO B 1 77 ? -2.486 33.781 19.469 1 93.81 77 PRO B O 1
ATOM 2694 N N . LEU B 1 78 ? -4.023 32.125 19.734 1 92.62 78 LEU B N 1
ATOM 2695 C CA . LEU B 1 78 ? -5.074 32.75 18.953 1 92.62 78 LEU B CA 1
ATOM 2696 C C . LEU B 1 78 ? -6.094 33.438 19.859 1 92.62 78 LEU B C 1
ATOM 2698 O O . LEU B 1 78 ? -7.016 32.781 20.359 1 92.62 78 LEU B O 1
ATOM 2702 N N . ALA B 1 79 ? -5.961 34.625 20.234 1 87.31 79 ALA B N 1
ATOM 2703 C CA . ALA B 1 79 ? -6.809 35.375 21.172 1 87.31 79 ALA B CA 1
ATOM 2704 C C . ALA B 1 79 ? -7.953 36.062 20.453 1 87.31 79 ALA B C 1
ATOM 2706 O O . ALA B 1 79 ? -8.023 37.312 20.438 1 87.31 79 ALA B O 1
ATOM 2707 N N . VAL B 1 80 ? -8.82 35.281 19.875 1 90.38 80 VAL B N 1
ATOM 2708 C CA . VAL B 1 80 ? -9.969 35.875 19.188 1 90.38 80 VAL B CA 1
ATOM 2709 C C . VAL B 1 80 ? -11.234 35.094 19.547 1 90.38 80 VAL B C 1
ATOM 2711 O O . VAL B 1 80 ? -11.164 33.969 20.047 1 90.38 80 VAL B O 1
ATOM 2714 N N . SER B 1 81 ? -12.367 35.844 19.406 1 91.69 81 SER B N 1
ATOM 2715 C CA . SER B 1 81 ? -13.656 35.188 19.609 1 91.69 81 SER B CA 1
ATOM 2716 C C . SER B 1 81 ? -13.945 34.156 18.5 1 91.69 81 SER B C 1
ATOM 2718 O O . SER B 1 81 ? -13.289 34.188 17.453 1 91.69 81 SER B O 1
ATOM 2720 N N . GLU B 1 82 ? -14.828 33.281 18.719 1 91.12 82 GLU B N 1
ATOM 2721 C CA . GLU B 1 82 ? -15.203 32.25 17.75 1 91.12 82 GLU B CA 1
ATOM 2722 C C . GLU B 1 82 ? -15.641 32.875 16.422 1 91.12 82 GLU B C 1
ATOM 2724 O O . GLU B 1 82 ? -15.312 32.375 15.352 1 91.12 82 GLU B O 1
ATOM 2729 N N . ASP B 1 83 ? -16.359 33.969 16.516 1 93.56 83 ASP B N 1
ATOM 2730 C CA . ASP B 1 83 ? -16.906 34.625 15.328 1 93.56 83 ASP B CA 1
ATOM 2731 C C . ASP B 1 83 ? -15.789 35.25 14.484 1 93.56 83 ASP B C 1
ATOM 2733 O O . ASP B 1 83 ? -15.977 35.469 13.289 1 93.56 83 ASP B O 1
ATOM 2737 N N . GLN B 1 84 ? -14.672 35.438 15.109 1 96 84 GLN B N 1
ATOM 2738 C CA . GLN B 1 84 ? -13.555 36.062 14.422 1 96 84 GLN B CA 1
ATOM 2739 C C . GLN B 1 84 ? -12.508 35.031 14.008 1 96 84 GLN B C 1
ATOM 2741 O O . GLN B 1 84 ? -11.586 35.375 13.258 1 96 84 GLN B O 1
ATOM 2746 N N . ARG B 1 85 ? -12.641 33.875 14.43 1 96 85 ARG B N 1
ATOM 2747 C CA . ARG B 1 85 ? -11.625 32.844 14.273 1 96 85 ARG B CA 1
ATOM 2748 C C . ARG B 1 85 ? -11.305 32.594 12.805 1 96 85 ARG B C 1
ATOM 2750 O O . ARG B 1 85 ? -10.141 32.656 12.398 1 96 85 ARG B O 1
ATOM 2757 N N . LEU B 1 86 ? -12.305 32.344 11.992 1 97.06 86 LEU B N 1
ATOM 2758 C CA . LEU B 1 86 ? -12.078 31.984 10.594 1 97.06 86 LEU B CA 1
ATOM 2759 C C . LEU B 1 86 ? -11.383 33.125 9.852 1 97.06 86 LEU B C 1
ATOM 2761 O O . LEU B 1 86 ? -10.5 32.875 9.023 1 97.06 86 LEU B O 1
ATOM 2765 N N . GLY B 1 87 ? -11.859 34.344 10.141 1 96.81 87 GLY B N 1
ATOM 2766 C CA . GLY B 1 87 ? -11.188 35.5 9.562 1 96.81 87 GLY B CA 1
ATOM 2767 C C . GLY B 1 87 ? -9.719 35.562 9.922 1 96.81 87 GLY B C 1
ATOM 2768 O O . GLY B 1 87 ? -8.883 35.875 9.07 1 96.81 87 GLY B O 1
ATOM 2769 N N . GLU B 1 88 ? -9.414 35.312 11.164 1 97.19 88 GLU B N 1
ATOM 2770 C CA . GLU B 1 88 ? -8.031 35.344 11.625 1 97.19 88 GLU B CA 1
ATOM 2771 C C . GLU B 1 88 ? -7.211 34.219 11 1 97.19 88 GLU B C 1
ATOM 2773 O O . GLU B 1 88 ? -6.055 34.406 10.625 1 97.19 88 GLU B O 1
ATOM 2778 N N . LEU B 1 89 ? -7.785 33.031 10.859 1 97.88 89 LEU B N 1
ATOM 2779 C CA . LEU B 1 89 ? -7.102 31.922 10.227 1 97.88 89 LEU B CA 1
ATOM 2780 C C . LEU B 1 89 ? -6.766 32.219 8.773 1 97.88 89 LEU B C 1
ATOM 2782 O O . LEU B 1 89 ? -5.672 31.906 8.297 1 97.88 89 LEU B O 1
ATOM 2786 N N . GLN B 1 90 ? -7.695 32.844 8.102 1 97.38 90 GLN B N 1
ATOM 2787 C CA . GLN B 1 90 ? -7.461 33.219 6.719 1 97.38 90 GLN B CA 1
ATOM 2788 C C . GLN B 1 90 ? -6.34 34.25 6.621 1 97.38 90 GLN B C 1
ATOM 2790 O O . GLN B 1 90 ? -5.469 34.156 5.758 1 97.38 90 GLN B O 1
ATOM 2795 N N . ARG B 1 91 ? -6.34 35.25 7.512 1 96.62 91 ARG B N 1
ATOM 2796 C CA . ARG B 1 91 ? -5.336 36.312 7.527 1 96.62 91 ARG B CA 1
ATOM 2797 C C . ARG B 1 91 ? -3.945 35.719 7.781 1 96.62 91 ARG B C 1
ATOM 2799 O O . ARG B 1 91 ? -2.953 36.25 7.254 1 96.62 91 ARG B O 1
ATOM 2806 N N . LYS B 1 92 ? -3.916 34.719 8.531 1 96.81 92 LYS B N 1
ATOM 2807 C CA . LYS B 1 92 ? -2.641 34.125 8.898 1 96.81 92 LYS B CA 1
ATOM 2808 C C . LYS B 1 92 ? -2.229 33.062 7.895 1 96.81 92 LYS B C 1
ATOM 2810 O O . LYS B 1 92 ? -1.29 32.281 8.141 1 96.81 92 LYS B O 1
ATOM 2815 N N . ASN B 1 93 ? -2.963 32.875 6.812 1 96.94 93 ASN B N 1
ATOM 2816 C CA . ASN B 1 93 ? -2.682 31.891 5.762 1 96.94 93 ASN B CA 1
ATOM 2817 C C . ASN B 1 93 ? -2.586 30.469 6.324 1 96.94 93 ASN B C 1
ATOM 2819 O O . ASN B 1 93 ? -1.617 29.75 6.055 1 96.94 93 ASN B O 1
ATOM 2823 N N . THR B 1 94 ? -3.584 30.125 7.102 1 98.31 94 THR B N 1
ATOM 2824 C CA . THR B 1 94 ? -3.611 28.828 7.777 1 98.31 94 THR B CA 1
ATOM 2825 C C . THR B 1 94 ? -3.801 27.703 6.77 1 98.31 94 THR B C 1
ATOM 2827 O O . THR B 1 94 ? -4.641 27.797 5.871 1 98.31 94 THR B O 1
ATOM 2830 N N . HIS B 1 95 ? -3.037 26.609 6.984 1 98.56 95 HIS B N 1
ATOM 2831 C CA . HIS B 1 95 ? -3.084 25.469 6.074 1 98.56 95 HIS B CA 1
ATOM 2832 C C . HIS B 1 95 ? -3.982 24.375 6.621 1 98.56 95 HIS B C 1
ATOM 2834 O O . HIS B 1 95 ? -4.605 23.625 5.852 1 98.56 95 HIS B O 1
ATOM 2840 N N . LEU B 1 96 ? -4.008 24.234 7.922 1 98.88 96 LEU B N 1
ATOM 2841 C CA . LEU B 1 96 ? -4.727 23.156 8.586 1 98.88 96 LEU B CA 1
ATOM 2842 C C . LEU B 1 96 ? -5.367 23.641 9.883 1 98.88 96 LEU B C 1
ATOM 2844 O O . LEU B 1 96 ? -4.719 24.328 10.68 1 98.88 96 LEU B O 1
ATOM 2848 N N . TYR B 1 97 ? -6.621 23.344 10.055 1 98.81 97 TYR B N 1
ATOM 2849 C CA . TYR B 1 97 ? -7.367 23.625 11.281 1 98.81 97 TYR B CA 1
ATOM 2850 C C . TYR B 1 97 ? -7.883 22.328 11.914 1 98.81 97 TYR B C 1
ATOM 2852 O O . TYR B 1 97 ? -8.672 21.609 11.312 1 98.81 97 TYR B O 1
ATOM 2860 N N . LEU B 1 98 ? -7.453 22.047 13.156 1 98.5 98 LEU B N 1
ATOM 2861 C CA . LEU B 1 98 ? -7.871 20.859 13.906 1 98.5 98 LEU B CA 1
ATOM 2862 C C . LEU B 1 98 ? -8.703 21.266 15.117 1 98.5 98 LEU B C 1
ATOM 2864 O O . LEU B 1 98 ? -8.195 21.922 16.031 1 98.5 98 LEU B O 1
ATOM 2868 N N . SER B 1 99 ? -9.922 20.844 15.117 1 97.69 99 SER B N 1
ATOM 2869 C CA . SER B 1 99 ? -10.852 21.172 16.188 1 97.69 99 SER B CA 1
ATOM 2870 C C . SER B 1 99 ? -11.023 20 17.156 1 97.69 99 SER B C 1
ATOM 2872 O O . SER B 1 99 ? -10.781 18.844 16.797 1 97.69 99 SER B O 1
ATOM 2874 N N . ALA B 1 100 ? -11.383 20.312 18.375 1 96.19 100 ALA B N 1
ATOM 2875 C CA . ALA B 1 100 ? -11.836 19.297 19.312 1 96.19 100 ALA B CA 1
ATOM 2876 C C . ALA B 1 100 ? -13.242 18.812 18.969 1 96.19 100 ALA B C 1
ATOM 2878 O O . ALA B 1 100 ? -13.992 19.516 18.266 1 96.19 100 ALA B O 1
ATOM 2879 N N . PRO B 1 101 ? -13.555 17.625 19.391 1 95.12 101 PRO B N 1
ATOM 2880 C CA . PRO B 1 101 ? -14.938 17.188 19.203 1 95.12 101 PRO B CA 1
ATOM 2881 C C . PRO B 1 101 ? -15.945 18.125 19.859 1 95.12 101 PRO B C 1
ATOM 2883 O O . PRO B 1 101 ? -15.672 18.688 20.922 1 95.12 101 PRO B O 1
ATOM 2886 N N . PRO B 1 102 ? -17.062 18.266 19.219 1 95.44 102 PRO B N 1
ATOM 2887 C CA . PRO B 1 102 ? -17.594 17.594 18.031 1 95.44 102 PRO B CA 1
ATOM 2888 C C . PRO B 1 102 ? -17.156 18.266 16.734 1 95.44 102 PRO B C 1
ATOM 2890 O O . PRO B 1 102 ? -17.5 17.797 15.641 1 95.44 102 PRO B O 1
ATOM 2893 N N . GLY B 1 103 ? -16.484 19.281 16.797 1 95.25 103 GLY B N 1
ATOM 2894 C CA . GLY B 1 103 ? -16.078 20.078 15.641 1 95.25 103 GLY B CA 1
ATOM 2895 C C . GLY B 1 103 ? -16.719 21.453 15.602 1 95.25 103 GLY B C 1
ATOM 2896 O O . GLY B 1 103 ? -17.875 21.609 15.992 1 95.25 103 GLY B O 1
ATOM 2897 N N . SER B 1 104 ? -15.883 22.438 15.156 1 93.75 104 SER B N 1
ATOM 2898 C CA . SER B 1 104 ? -16.391 23.797 15.055 1 93.75 104 SER B CA 1
ATOM 2899 C C . SER B 1 104 ? -15.898 24.469 13.773 1 93.75 104 SER B C 1
ATOM 2901 O O . SER B 1 104 ? -14.695 24.547 13.523 1 93.75 104 SER B O 1
ATOM 2903 N N . GLN B 1 105 ? -16.812 24.891 12.914 1 96.75 105 GLN B N 1
ATOM 2904 C CA . GLN B 1 105 ? -16.562 25.734 11.75 1 96.75 105 GLN B CA 1
ATOM 2905 C C . GLN B 1 105 ? -15.695 25.016 10.727 1 96.75 105 GLN B C 1
ATOM 2907 O O . GLN B 1 105 ? -14.828 25.625 10.102 1 96.75 105 GLN B O 1
ATOM 2912 N N . LEU B 1 106 ? -15.852 23.719 10.656 1 97.56 106 LEU B N 1
ATOM 2913 C CA . LEU B 1 106 ? -15 22.922 9.781 1 97.56 106 LEU B CA 1
ATOM 2914 C C . LEU B 1 106 ? -15.359 23.141 8.32 1 97.56 106 LEU B C 1
ATOM 2916 O O . LEU B 1 106 ? -14.484 23.391 7.488 1 97.56 106 LEU B O 1
ATOM 2920 N N . GLN B 1 107 ? -16.594 23.031 8 1 96.19 107 GLN B N 1
ATOM 2921 C CA . GLN B 1 107 ? -17.031 23.203 6.621 1 96.19 107 GLN B CA 1
ATOM 2922 C C . GLN B 1 107 ? -16.734 24.609 6.109 1 96.19 107 GLN B C 1
ATOM 2924 O O . GLN B 1 107 ? -16.297 24.781 4.969 1 96.19 107 GLN B O 1
ATOM 2929 N N . GLU B 1 108 ? -16.984 25.609 6.938 1 97.06 108 GLU B N 1
ATOM 2930 C CA . GLU B 1 108 ? -16.703 27 6.578 1 97.06 108 GLU B CA 1
ATOM 2931 C C . GLU B 1 108 ? -15.211 27.203 6.309 1 97.06 108 GLU B C 1
ATOM 2933 O O . GLU B 1 108 ? -14.844 27.938 5.387 1 97.06 108 GLU B O 1
ATOM 2938 N N . ALA B 1 109 ? -14.406 26.578 7.156 1 97.81 109 ALA B N 1
ATOM 2939 C CA . ALA B 1 109 ? -12.961 26.672 6.953 1 97.81 109 ALA B CA 1
ATOM 2940 C C . ALA B 1 109 ? -12.562 26.094 5.602 1 97.81 109 ALA B C 1
ATOM 2942 O O . ALA B 1 109 ? -11.797 26.703 4.855 1 97.81 109 ALA B O 1
ATOM 2943 N N . MET B 1 110 ? -13.117 24.938 5.273 1 96.69 110 MET B N 1
ATOM 2944 C CA . MET B 1 110 ? -12.781 24.281 4.02 1 96.69 110 MET B CA 1
ATOM 2945 C C . MET B 1 110 ? -13.234 25.094 2.822 1 96.69 110 MET B C 1
ATOM 2947 O O . MET B 1 110 ? -12.578 25.109 1.782 1 96.69 110 MET B O 1
ATOM 2951 N N . GLU B 1 111 ? -14.305 25.812 2.945 1 95.38 111 GLU B N 1
ATOM 2952 C CA . GLU B 1 111 ? -14.789 26.688 1.884 1 95.38 111 GLU B CA 1
ATOM 2953 C C . GLU B 1 111 ? -13.828 27.859 1.641 1 95.38 111 GLU B C 1
ATOM 2955 O O . GLU B 1 111 ? -13.789 28.422 0.544 1 95.38 111 GLU B O 1
ATOM 2960 N N . LEU B 1 112 ? -13.078 28.203 2.697 1 96 112 LEU B N 1
ATOM 2961 C CA . LEU B 1 112 ? -12.102 29.281 2.588 1 96 112 LEU B CA 1
ATOM 2962 C C . LEU B 1 112 ? -10.758 28.75 2.109 1 96 112 LEU B C 1
ATOM 2964 O O . LEU B 1 112 ? -9.789 29.5 2.02 1 96 112 LEU B O 1
ATOM 2968 N N . GLY B 1 113 ? -10.703 27.406 1.862 1 95.88 113 GLY B N 1
ATOM 2969 C CA . GLY B 1 113 ? -9.477 26.812 1.364 1 95.88 113 GLY B CA 1
ATOM 2970 C C . GLY B 1 113 ? -8.57 26.312 2.471 1 95.88 113 GLY B C 1
ATOM 2971 O O . GLY B 1 113 ? -7.402 26 2.225 1 95.88 113 GLY B O 1
ATOM 2972 N N . ILE B 1 114 ? -9.055 26.25 3.717 1 98.19 114 ILE B N 1
ATOM 2973 C CA . ILE B 1 114 ? -8.297 25.734 4.855 1 98.19 114 ILE B CA 1
ATOM 2974 C C . ILE B 1 114 ? -8.688 24.297 5.133 1 98.19 114 ILE B C 1
ATOM 2976 O O . ILE B 1 114 ? -9.859 24 5.383 1 98.19 114 ILE B O 1
ATOM 2980 N N . ALA B 1 115 ? -7.719 23.406 5.066 1 98.69 115 ALA B N 1
ATOM 2981 C CA . ALA B 1 115 ? -8.016 22.047 5.477 1 98.69 115 ALA B CA 1
ATOM 2982 C C . ALA B 1 115 ? -8.477 22 6.926 1 98.69 115 ALA B C 1
ATOM 2984 O O . ALA B 1 115 ? -7.918 22.672 7.793 1 98.69 115 ALA B O 1
ATOM 2985 N N . ALA B 1 116 ? -9.531 21.203 7.168 1 98.75 116 ALA B N 1
ATOM 2986 C CA . ALA B 1 116 ? -10.086 21.219 8.516 1 98.75 116 ALA B CA 1
ATOM 2987 C C . ALA B 1 116 ? -10.641 19.844 8.898 1 98.75 116 ALA B C 1
ATOM 2989 O O . ALA B 1 116 ? -11.203 19.141 8.055 1 98.75 116 ALA B O 1
ATOM 2990 N N . ALA B 1 117 ? -10.461 19.5 10.133 1 98.81 117 ALA B N 1
ATOM 2991 C CA . ALA B 1 117 ? -10.961 18.219 10.633 1 98.81 117 ALA B CA 1
ATOM 2992 C C . ALA B 1 117 ? -11.133 18.25 12.148 1 98.81 117 ALA B C 1
ATOM 2994 O O . ALA B 1 117 ? -10.617 19.156 12.812 1 98.81 117 ALA B O 1
ATOM 2995 N N . VAL B 1 118 ? -11.898 17.344 12.609 1 98.56 118 VAL B N 1
ATOM 2996 C CA . VAL B 1 118 ? -12.016 17.125 14.047 1 98.56 118 VAL B CA 1
ATOM 2997 C C . VAL B 1 118 ? -11.062 16.016 14.484 1 98.56 118 VAL B C 1
ATOM 2999 O O . VAL B 1 118 ? -10.977 14.969 13.828 1 98.56 118 VAL B O 1
ATOM 3002 N N . MET B 1 119 ? -10.312 16.266 15.539 1 98 119 MET B N 1
ATOM 3003 C CA . MET B 1 119 ? -9.344 15.289 16.031 1 98 119 MET B CA 1
ATOM 3004 C C . MET B 1 119 ? -9.906 14.523 17.219 1 98 119 MET B C 1
ATOM 3006 O O . MET B 1 119 ? -10.406 15.117 18.172 1 98 119 MET B O 1
ATOM 3010 N N . TYR B 1 120 ? -9.766 13.195 17.141 1 96.94 120 TYR B N 1
ATOM 3011 C CA . TYR B 1 120 ? -10.289 12.336 18.203 1 96.94 120 TYR B CA 1
ATOM 3012 C C . TYR B 1 120 ? -9.156 11.664 18.969 1 96.94 120 TYR B C 1
ATOM 3014 O O . TYR B 1 120 ? -8.117 11.336 18.391 1 96.94 120 TYR B O 1
ATOM 3022 N N . ASN B 1 121 ? -9.445 11.469 20.172 1 93.12 121 ASN B N 1
ATOM 3023 C CA . ASN B 1 121 ? -8.508 10.812 21.078 1 93.12 121 ASN B CA 1
ATOM 3024 C C . ASN B 1 121 ? -8.789 9.312 21.188 1 93.12 121 ASN B C 1
ATOM 3026 O O . ASN B 1 121 ? -9.875 8.914 21.609 1 93.12 121 ASN B O 1
ATOM 3030 N N . PRO B 1 122 ? -7.746 8.562 20.859 1 93.88 122 PRO B N 1
ATOM 3031 C CA . PRO B 1 122 ? -7.941 7.148 21.188 1 93.88 122 PRO B CA 1
ATOM 3032 C C . PRO B 1 122 ? -7.832 6.871 22.672 1 93.88 122 PRO B C 1
ATOM 3034 O O . PRO B 1 122 ? -7.285 7.691 23.422 1 93.88 122 PRO B O 1
ATOM 3037 N N . LYS B 1 123 ? -8.383 5.766 23.094 1 90 123 LYS B N 1
ATOM 3038 C CA . LYS B 1 123 ? -8.32 5.387 24.5 1 90 123 LYS B CA 1
ATOM 3039 C C . LYS B 1 123 ? -6.879 5.148 24.938 1 90 123 LYS B C 1
ATOM 3041 O O . LYS B 1 123 ? -6.465 5.617 26 1 90 123 LYS B O 1
ATOM 3046 N N . ASN B 1 124 ? -6.168 4.445 24.125 1 90.75 124 ASN B N 1
ATOM 3047 C CA . ASN B 1 124 ? -4.754 4.18 24.359 1 90.75 124 ASN B CA 1
ATOM 3048 C C . ASN B 1 124 ? -3.889 4.699 23.219 1 90.75 124 ASN B C 1
ATOM 3050 O O . ASN B 1 124 ? -3.703 4.016 22.219 1 90.75 124 ASN B O 1
ATOM 3054 N N . ILE B 1 125 ? -3.264 5.82 23.531 1 87.31 125 ILE B N 1
ATOM 3055 C CA . ILE B 1 125 ? -2.49 6.469 22.469 1 87.31 125 ILE B CA 1
ATOM 3056 C C . ILE B 1 125 ? -1.163 5.734 22.281 1 87.31 125 ILE B C 1
ATOM 3058 O O . ILE B 1 125 ? -0.479 5.414 23.266 1 87.31 125 ILE B O 1
ATOM 3062 N N . MET B 1 126 ? -0.8 5.52 21.062 1 89.44 126 MET B N 1
ATOM 3063 C CA . MET B 1 126 ? 0.474 4.891 20.719 1 89.44 126 MET B CA 1
ATOM 3064 C C . MET B 1 126 ? 1.638 5.836 21.016 1 89.44 126 MET B C 1
ATOM 3066 O O . MET B 1 126 ? 1.53 7.043 20.797 1 89.44 126 MET B O 1
ATOM 3070 N N . ASP B 1 127 ? 2.727 5.234 21.453 1 91.31 127 ASP B N 1
ATOM 3071 C CA . ASP B 1 127 ? 3.955 6.012 21.578 1 91.31 127 ASP B CA 1
ATOM 3072 C C . ASP B 1 127 ? 4.617 6.219 20.219 1 91.31 127 ASP B C 1
ATOM 3074 O O . ASP B 1 127 ? 4.812 5.262 19.453 1 91.31 127 ASP B O 1
ATOM 3078 N N . LEU B 1 128 ? 4.914 7.438 19.969 1 95.69 128 LEU B N 1
ATOM 3079 C CA . LEU B 1 128 ? 5.465 7.746 18.656 1 95.69 128 LEU B CA 1
ATOM 3080 C C . LEU B 1 128 ? 6.84 8.398 18.781 1 95.69 128 LEU B C 1
ATOM 3082 O O . LEU B 1 128 ? 7.094 9.141 19.734 1 95.69 128 LEU B O 1
ATOM 3086 N N . THR B 1 129 ? 7.641 8.039 17.766 1 94.31 129 THR B N 1
ATOM 3087 C CA . THR B 1 129 ? 8.867 8.82 17.625 1 94.31 129 THR B CA 1
ATOM 3088 C C . THR B 1 129 ? 8.562 10.195 17.047 1 94.31 129 THR B C 1
ATOM 3090 O O . THR B 1 129 ? 7.57 10.375 16.328 1 94.31 129 THR B O 1
ATOM 3093 N N . GLU B 1 130 ? 9.445 11.102 17.297 1 94.12 130 GLU B N 1
ATOM 3094 C CA . GLU B 1 130 ? 9.195 12.477 16.859 1 94.12 130 GLU B CA 1
ATOM 3095 C C . GLU B 1 130 ? 9.625 12.672 15.406 1 94.12 130 GLU B C 1
ATOM 3097 O O . GLU B 1 130 ? 9.172 13.609 14.742 1 94.12 130 GLU B O 1
ATOM 3102 N N . THR B 1 131 ? 10.609 11.914 14.969 1 94.44 131 THR B N 1
ATOM 3103 C CA . THR B 1 131 ? 11.117 12.039 13.609 1 94.44 131 THR B CA 1
ATOM 3104 C C . THR B 1 131 ? 11.094 10.695 12.891 1 94.44 131 THR B C 1
ATOM 3106 O O . THR B 1 131 ? 11.484 9.672 13.461 1 94.44 131 THR B O 1
ATOM 3109 N N . PRO B 1 132 ? 10.648 10.664 11.719 1 97.5 132 PRO B N 1
ATOM 3110 C CA . PRO B 1 132 ? 10.102 11.773 10.938 1 97.5 132 PRO B CA 1
ATOM 3111 C C . PRO B 1 132 ? 8.656 12.094 11.289 1 97.5 132 PRO B C 1
ATOM 3113 O O . PRO B 1 132 ? 7.984 11.289 11.945 1 97.5 132 PRO B O 1
ATOM 3116 N N . LEU B 1 133 ? 8.195 13.312 10.898 1 98.62 133 LEU B N 1
ATOM 3117 C CA . LEU B 1 133 ? 6.77 13.609 10.906 1 98.62 133 LEU B CA 1
ATOM 3118 C C . LEU B 1 133 ? 6.027 12.734 9.898 1 98.62 133 LEU B C 1
ATOM 3120 O O . LEU B 1 133 ? 6.344 12.75 8.711 1 98.62 133 LEU B O 1
ATOM 3124 N N . ARG B 1 134 ? 5.078 11.953 10.344 1 98.69 134 ARG B N 1
ATOM 3125 C CA . ARG B 1 134 ? 4.32 11.047 9.484 1 98.69 134 ARG B CA 1
ATOM 3126 C C . ARG B 1 134 ? 2.867 11.5 9.359 1 98.69 134 ARG B C 1
ATOM 3128 O O . ARG B 1 134 ? 2.137 11.531 10.352 1 98.69 134 ARG B O 1
ATOM 3135 N N . VAL B 1 135 ? 2.459 11.867 8.148 1 98.81 135 VAL B N 1
ATOM 3136 C CA . VAL B 1 135 ? 1.104 12.344 7.883 1 98.81 135 VAL B CA 1
ATOM 3137 C C . VAL B 1 135 ? 0.419 11.414 6.883 1 98.81 135 VAL B C 1
ATOM 3139 O O . VAL B 1 135 ? 0.904 11.227 5.766 1 98.81 135 VAL B O 1
ATOM 3142 N N . VAL B 1 136 ? -0.743 10.836 7.258 1 98.94 136 VAL B N 1
ATOM 3143 C CA . VAL B 1 136 ? -1.47 9.898 6.414 1 98.94 136 VAL B CA 1
ATOM 3144 C C . VAL B 1 136 ? -2.779 10.523 5.945 1 98.94 136 VAL B C 1
ATOM 3146 O O . VAL B 1 136 ? -3.57 11.008 6.762 1 98.94 136 VAL B O 1
ATOM 3149 N N . PHE B 1 137 ? -3.004 10.492 4.656 1 98.88 137 PHE B N 1
ATOM 3150 C CA . PHE B 1 137 ? -4.23 11.016 4.062 1 98.88 137 PHE B CA 1
ATOM 3151 C C . PHE B 1 137 ? -5.051 9.891 3.445 1 98.88 137 PHE B C 1
ATOM 3153 O O . PHE B 1 137 ? -4.508 9.016 2.76 1 98.88 137 PHE B O 1
ATOM 3160 N N . ASP B 1 138 ? -6.348 9.945 3.684 1 98.25 138 ASP B N 1
ATOM 3161 C CA . ASP B 1 138 ? -7.266 9.242 2.793 1 98.25 138 ASP B CA 1
ATOM 3162 C C . ASP B 1 138 ? -7.309 9.898 1.417 1 98.25 138 ASP B C 1
ATOM 3164 O O . ASP B 1 138 ? -6.82 11.016 1.242 1 98.25 138 ASP B O 1
ATOM 3168 N N . GLY B 1 139 ? -7.801 9.164 0.438 1 97.31 139 GLY B N 1
ATOM 3169 C CA . GLY B 1 139 ? -7.934 9.695 -0.908 1 97.31 139 GLY B CA 1
ATOM 3170 C C . GLY B 1 139 ? -9.195 10.523 -1.098 1 97.31 139 GLY B C 1
ATOM 3171 O O . GLY B 1 139 ? -9.172 11.742 -0.911 1 97.31 139 GLY B O 1
ATOM 3172 N N . ASP B 1 140 ? -10.289 9.82 -1.249 1 94.5 140 ASP B N 1
ATOM 3173 C CA . ASP B 1 140 ? -11.57 10.453 -1.575 1 94.5 140 ASP B CA 1
ATOM 3174 C C . ASP B 1 140 ? -12.133 11.203 -0.373 1 94.5 140 ASP B C 1
ATOM 3176 O O . ASP B 1 140 ? -12.203 10.656 0.73 1 94.5 140 ASP B O 1
ATOM 3180 N N . GLY B 1 141 ? -12.477 12.422 -0.645 1 96.31 141 GLY B N 1
ATOM 3181 C CA . GLY B 1 141 ? -13.016 13.266 0.41 1 96.31 141 GLY B CA 1
ATOM 3182 C C . GLY B 1 141 ? -11.945 13.969 1.218 1 96.31 141 GLY B C 1
ATOM 3183 O O . GLY B 1 141 ? -12.258 14.789 2.086 1 96.31 141 GLY B O 1
ATOM 3184 N N . VAL B 1 142 ? -10.672 13.648 0.954 1 98.19 142 VAL B N 1
ATOM 3185 C CA . VAL B 1 142 ? -9.562 14.266 1.676 1 98.19 142 VAL B CA 1
ATOM 3186 C C . VAL B 1 142 ? -8.602 14.914 0.684 1 98.19 142 VAL B C 1
ATOM 3188 O O . VAL B 1 142 ? -8.648 16.125 0.458 1 98.19 142 VAL B O 1
ATOM 3191 N N . LEU B 1 143 ? -7.789 14.102 -0.015 1 98.25 143 LEU B N 1
ATOM 3192 C CA . LEU B 1 143 ? -6.906 14.672 -1.026 1 98.25 143 LEU B CA 1
ATOM 3193 C C . LEU B 1 143 ? -7.672 14.977 -2.309 1 98.25 143 LEU B C 1
ATOM 3195 O O . LEU B 1 143 ? -7.391 15.969 -2.986 1 98.25 143 LEU B O 1
ATOM 3199 N N . PHE B 1 144 ? -8.57 14.047 -2.625 1 96.94 144 PHE B N 1
ATOM 3200 C CA . PHE B 1 144 ? -9.422 14.188 -3.797 1 96.94 144 PHE B CA 1
ATOM 3201 C C . PHE B 1 144 ? -10.844 14.555 -3.389 1 96.94 144 PHE B C 1
ATOM 3203 O O . PHE B 1 144 ? -11.266 14.273 -2.262 1 96.94 144 PHE B O 1
ATOM 3210 N N . SER B 1 145 ? -11.555 15.141 -4.324 1 90.94 145 SER B N 1
ATOM 3211 C CA . SER B 1 145 ? -12.922 15.547 -4.016 1 90.94 145 SER B CA 1
ATOM 3212 C C . SER B 1 145 ? -13.805 14.344 -3.689 1 90.94 145 SER B C 1
ATOM 3214 O O . SER B 1 145 ? -13.531 13.234 -4.148 1 90.94 145 SER B O 1
ATOM 3216 N N . HIS B 1 146 ? -14.68 14.695 -2.844 1 75.44 146 HIS B N 1
ATOM 3217 C CA . HIS B 1 146 ? -15.656 13.68 -2.471 1 75.44 146 HIS B CA 1
ATOM 3218 C C . HIS B 1 146 ? -16.562 13.336 -3.643 1 75.44 146 HIS B C 1
ATOM 3220 O O . HIS B 1 146 ? -17.156 14.227 -4.262 1 75.44 146 HIS B O 1
ATOM 3226 N N . GLN B 1 147 ? -16.297 12.242 -4.34 1 63.16 147 GLN B N 1
ATOM 3227 C CA . GLN B 1 147 ? -17.219 11.914 -5.418 1 63.16 147 GLN B CA 1
ATOM 3228 C C . GLN B 1 147 ? -18.359 11.039 -4.91 1 63.16 147 GLN B C 1
ATOM 3230 O O . GLN B 1 147 ? -18.141 10.008 -4.281 1 63.16 147 GLN B O 1
ATOM 3235 N N . SER B 1 148 ? -19.422 11.688 -4.5 1 51.59 148 SER B N 1
ATOM 3236 C CA . SER B 1 148 ? -20.562 10.938 -3.986 1 51.59 148 SER B CA 1
ATOM 3237 C C . SER B 1 148 ? -20.969 9.82 -4.938 1 51.59 148 SER B C 1
ATOM 3239 O O . SER B 1 148 ? -21.109 10.039 -6.141 1 51.59 148 SER B O 1
ATOM 3241 N N . LEU B 1 149 ? -20.547 8.617 -4.547 1 48.81 149 LEU B N 1
ATOM 3242 C CA . LEU B 1 149 ? -21.078 7.438 -5.227 1 48.81 149 LEU B CA 1
ATOM 3243 C C . LEU B 1 149 ? -22.594 7.531 -5.359 1 48.81 149 LEU B C 1
ATOM 3245 O O . LEU B 1 149 ? -23.203 6.727 -6.062 1 48.81 149 LEU B O 1
ATOM 3249 N N . LYS B 1 150 ? -23.203 8.227 -4.523 1 49.81 150 LYS B N 1
ATOM 3250 C CA . LYS B 1 150 ? -24.656 8.219 -4.422 1 49.81 150 LYS B CA 1
ATOM 3251 C C . LYS B 1 150 ? -25.312 8.453 -5.781 1 49.81 150 LYS B C 1
ATOM 3253 O O . LYS B 1 150 ? -26.406 7.934 -6.055 1 49.81 150 LYS B O 1
ATOM 3258 N N . LYS B 1 151 ? -24.75 9.148 -6.668 1 48.69 151 LYS B N 1
ATOM 3259 C CA . LYS B 1 151 ? -25.578 9.43 -7.84 1 48.69 151 LYS B CA 1
ATOM 3260 C C . LYS B 1 151 ? -25.484 8.297 -8.859 1 48.69 151 LYS B C 1
ATOM 3262 O O . LYS B 1 151 ? -26.438 8.016 -9.578 1 48.69 151 LYS B O 1
ATOM 3267 N N . ARG B 1 152 ? -24.266 7.473 -8.945 1 53.34 152 ARG B N 1
ATOM 3268 C CA . ARG B 1 152 ? -24.156 6.625 -10.133 1 53.34 152 ARG B CA 1
ATOM 3269 C C . ARG B 1 152 ? -24.172 5.148 -9.75 1 53.34 152 ARG B C 1
ATOM 3271 O O . ARG B 1 152 ? -24.391 4.281 -10.594 1 53.34 152 ARG B O 1
ATOM 3278 N N . GLY B 1 153 ? -24.484 4.789 -8.523 1 53.66 153 GLY B N 1
ATOM 3279 C CA . GLY B 1 153 ? -24.328 3.4 -8.125 1 53.66 153 GLY B CA 1
ATOM 3280 C C . GLY B 1 153 ? -22.906 2.895 -8.297 1 53.66 153 GLY B C 1
ATOM 3281 O O . GLY B 1 153 ? -22.062 3.572 -8.891 1 53.66 153 GLY B O 1
ATOM 3282 N N . LEU B 1 154 ? -22.531 1.707 -7.754 1 58.75 154 LEU B N 1
ATOM 3283 C CA . LEU B 1 154 ? -21.188 1.117 -7.797 1 58.75 154 LEU B CA 1
ATOM 3284 C C . LEU B 1 154 ? -20.734 0.928 -9.234 1 58.75 154 LEU B C 1
ATOM 3286 O O . LEU B 1 154 ? -19.609 1.304 -9.586 1 58.75 154 LEU B O 1
ATOM 3290 N N . GLN B 1 155 ? -21.562 0.36 -10.016 1 63.5 155 GLN B N 1
ATOM 3291 C CA . GLN B 1 155 ? -21.234 0.086 -11.406 1 63.5 155 GLN B CA 1
ATOM 3292 C C . GLN B 1 155 ? -21.031 1.38 -12.188 1 63.5 155 GLN B C 1
ATOM 3294 O O . GLN B 1 155 ? -20.109 1.479 -13 1 63.5 155 GLN B O 1
ATOM 3299 N N . GLY B 1 156 ? -21.828 2.238 -11.93 1 59.44 156 GLY B N 1
ATOM 3300 C CA . GLY B 1 156 ? -21.703 3.529 -12.594 1 59.44 156 GLY B CA 1
ATOM 3301 C C . GLY B 1 156 ? -20.422 4.25 -12.25 1 59.44 156 GLY B C 1
ATOM 3302 O O . GLY B 1 156 ? -19.797 4.863 -13.117 1 59.44 156 GLY B O 1
ATOM 3303 N N . PHE B 1 157 ? -20.047 4.098 -11.055 1 60.34 157 PHE B N 1
ATOM 3304 C CA . PHE B 1 157 ? -18.781 4.703 -10.617 1 60.34 157 PHE B CA 1
ATOM 3305 C C . PHE B 1 157 ? -17.609 4.074 -11.344 1 60.34 157 PHE B C 1
ATOM 3307 O O . PHE B 1 157 ? -16.719 4.785 -11.82 1 60.34 157 PHE B O 1
ATOM 3314 N N . LEU B 1 158 ? -17.656 2.779 -11.422 1 65.56 158 LEU B N 1
ATOM 3315 C CA . LEU B 1 158 ? -16.562 2.066 -12.062 1 65.56 158 LEU B CA 1
ATOM 3316 C C . LEU B 1 158 ? -16.453 2.438 -13.539 1 65.56 158 LEU B C 1
ATOM 3318 O O . LEU B 1 158 ? -15.352 2.637 -14.055 1 65.56 158 LEU B O 1
ATOM 3322 N N . ASP B 1 159 ? -17.594 2.578 -14.141 1 69.31 159 ASP B N 1
ATOM 3323 C CA . ASP B 1 159 ? -17.625 2.945 -15.555 1 69.31 159 ASP B CA 1
ATOM 3324 C C . ASP B 1 159 ? -17.094 4.363 -15.758 1 69.31 159 ASP B C 1
ATOM 3326 O O . ASP B 1 159 ? -16.359 4.629 -16.719 1 69.31 159 ASP B O 1
ATOM 3330 N N . HIS B 1 160 ? -17.453 5.125 -14.875 1 67.75 160 HIS B N 1
ATOM 3331 C CA . HIS B 1 160 ? -17.016 6.52 -14.969 1 67.75 160 HIS B CA 1
ATOM 3332 C C . HIS B 1 160 ? -15.516 6.645 -14.773 1 67.75 160 HIS B C 1
ATOM 3334 O O . HIS B 1 160 ? -14.844 7.371 -15.516 1 67.75 160 HIS B O 1
ATOM 3340 N N . GLU B 1 161 ? -15.062 5.906 -13.797 1 72.81 161 GLU B N 1
ATOM 3341 C CA . GLU B 1 161 ? -13.625 5.922 -13.523 1 72.81 161 GLU B CA 1
ATOM 3342 C C . GLU B 1 161 ? -12.836 5.398 -14.719 1 72.81 161 GLU B C 1
ATOM 3344 O O . GLU B 1 161 ? -11.75 5.902 -15.016 1 72.81 161 GLU B O 1
ATOM 3349 N N . ARG B 1 162 ? -13.375 4.48 -15.391 1 73.56 162 ARG B N 1
ATOM 3350 C CA . ARG B 1 162 ? -12.711 3.916 -16.562 1 73.56 162 ARG B CA 1
ATOM 3351 C C . ARG B 1 162 ? -12.664 4.922 -17.703 1 73.56 162 ARG B C 1
ATOM 3353 O O . ARG B 1 162 ? -11.648 5.055 -18.375 1 73.56 162 ARG B O 1
ATOM 3360 N N . GLU B 1 163 ? -13.773 5.656 -17.844 1 77.75 163 GLU B N 1
ATOM 3361 C CA . GLU B 1 163 ? -13.875 6.625 -18.922 1 77.75 163 GLU B CA 1
ATOM 3362 C C . GLU B 1 163 ? -12.977 7.832 -18.672 1 77.75 163 GLU B C 1
ATOM 3364 O O . GLU B 1 163 ? -12.43 8.406 -19.625 1 77.75 163 GLU B O 1
ATOM 3369 N N . LYS B 1 164 ? -12.734 8.062 -17.391 1 82.31 164 LYS B N 1
ATOM 3370 C CA . LYS B 1 164 ? -12.016 9.289 -17.062 1 82.31 164 LYS B CA 1
ATOM 3371 C C . LYS B 1 164 ? -10.648 8.977 -16.453 1 82.31 164 LYS B C 1
ATOM 3373 O O . LYS B 1 164 ? -10.102 9.781 -15.703 1 82.31 164 LYS B O 1
ATOM 3378 N N . VAL B 1 165 ? -10.117 7.906 -16.781 1 85.75 165 VAL B N 1
ATOM 3379 C CA . VAL B 1 165 ? -8.922 7.379 -16.125 1 85.75 165 VAL B CA 1
ATOM 3380 C C . VAL B 1 165 ? -7.75 8.328 -16.359 1 85.75 165 VAL B C 1
ATOM 3382 O O . VAL B 1 165 ? -6.871 8.453 -15.5 1 85.75 165 VAL B O 1
ATOM 3385 N N . ASN B 1 166 ? -7.746 9.125 -17.406 1 88.44 166 ASN B N 1
ATOM 3386 C CA . ASN B 1 166 ? -6.617 10 -17.719 1 88.44 166 ASN B CA 1
ATOM 3387 C C . ASN B 1 166 ? -6.879 11.438 -17.266 1 88.44 166 ASN B C 1
ATOM 3389 O O . ASN B 1 166 ? -6.008 12.297 -17.391 1 88.44 166 ASN B O 1
ATOM 3393 N N . GLU B 1 167 ? -8.07 11.648 -16.734 1 92.94 167 GLU B N 1
ATOM 3394 C CA . GLU B 1 167 ? -8.391 12.969 -16.188 1 92.94 167 GLU B CA 1
ATOM 3395 C C . GLU B 1 167 ? -8.109 13.023 -14.695 1 92.94 167 GLU B C 1
ATOM 3397 O O . GLU B 1 167 ? -8.539 12.148 -13.938 1 92.94 167 GLU B O 1
ATOM 3402 N N . PRO B 1 168 ? -7.473 14.039 -14.359 1 94.06 168 PRO B N 1
ATOM 3403 C CA . PRO B 1 168 ? -7.188 14.156 -12.93 1 94.06 168 PRO B CA 1
ATOM 3404 C C . PRO B 1 168 ? -8.453 14.258 -12.078 1 94.06 168 PRO B C 1
ATOM 3406 O O . PRO B 1 168 ? -9.461 14.805 -12.539 1 94.06 168 PRO B O 1
ATOM 3409 N N . LEU B 1 169 ? -8.383 13.719 -10.945 1 95.5 169 LEU B N 1
ATOM 3410 C CA . LEU B 1 169 ? -9.453 13.883 -9.961 1 95.5 169 LEU B CA 1
ATOM 3411 C C . LEU B 1 169 ? -9.539 15.336 -9.5 1 95.5 169 LEU B C 1
ATOM 3413 O O . LEU B 1 169 ? -8.539 16.047 -9.469 1 95.5 169 LEU B O 1
ATOM 3417 N N . PRO B 1 170 ? -10.773 15.789 -9.195 1 94.94 170 PRO B N 1
ATOM 3418 C CA . PRO B 1 170 ? -10.891 17.141 -8.633 1 94.94 170 PRO B CA 1
ATOM 3419 C C . PRO B 1 170 ? -10.219 17.266 -7.273 1 94.94 170 PRO B C 1
ATOM 3421 O O . PRO B 1 170 ? -10.086 16.281 -6.543 1 94.94 170 PRO B O 1
ATOM 3424 N N . ASP B 1 171 ? -9.883 18.484 -6.859 1 96.5 171 ASP B N 1
ATOM 3425 C CA . ASP B 1 171 ? -9.156 18.797 -5.633 1 96.5 171 ASP B CA 1
ATOM 3426 C C . ASP B 1 171 ? -9.984 18.422 -4.402 1 96.5 171 ASP B C 1
ATOM 3428 O O . ASP B 1 171 ? -11.188 18.672 -4.363 1 96.5 171 ASP B O 1
ATOM 3432 N N . GLY B 1 172 ? -9.273 17.844 -3.486 1 97.19 172 GLY B N 1
ATOM 3433 C CA . GLY B 1 172 ? -9.852 17.734 -2.156 1 97.19 172 GLY B CA 1
ATOM 3434 C C . GLY B 1 172 ? -9.391 18.844 -1.222 1 97.19 172 GLY B C 1
ATOM 3435 O O . GLY B 1 172 ? -8.5 19.625 -1.564 1 97.19 172 GLY B O 1
ATOM 3436 N N . PRO B 1 173 ? -10.008 18.891 -0.108 1 97.62 173 PRO B N 1
ATOM 3437 C CA . PRO B 1 173 ? -9.75 20 0.811 1 97.62 173 PRO B CA 1
ATOM 3438 C C . PRO B 1 173 ? -8.328 19.984 1.371 1 97.62 173 PRO B C 1
ATOM 3440 O O . PRO B 1 173 ? -7.832 21.016 1.845 1 97.62 173 PRO B O 1
ATOM 3443 N N . PHE B 1 174 ? -7.625 18.859 1.326 1 98.56 174 PHE B N 1
ATOM 3444 C CA . PHE B 1 174 ? -6.324 18.766 1.975 1 98.56 174 PHE B CA 1
ATOM 3445 C C . PHE B 1 174 ? -5.199 18.828 0.945 1 98.56 174 PHE B C 1
ATOM 3447 O O . PHE B 1 174 ? -4.027 18.656 1.288 1 98.56 174 PHE B O 1
ATOM 3454 N N . LYS B 1 175 ? -5.504 19 -0.295 1 98.31 175 LYS B N 1
ATOM 3455 C CA . LYS B 1 175 ? -4.492 19.094 -1.345 1 98.31 175 LYS B CA 1
ATOM 3456 C C . LYS B 1 175 ? -3.438 20.141 -1.009 1 98.31 175 LYS B C 1
ATOM 3458 O O . LYS B 1 175 ? -2.236 19.875 -1.11 1 98.31 175 LYS B O 1
ATOM 3463 N N . ASN B 1 176 ? -3.863 21.344 -0.6 1 97.62 176 ASN B N 1
ATOM 3464 C CA . ASN B 1 176 ? -2.938 22.438 -0.336 1 97.62 176 ASN B CA 1
ATOM 3465 C C . ASN B 1 176 ? -2.043 22.141 0.863 1 97.62 176 ASN B C 1
ATOM 3467 O O . ASN B 1 176 ? -0.875 22.531 0.886 1 97.62 176 ASN B O 1
ATOM 3471 N N . PHE B 1 177 ? -2.615 21.531 1.849 1 98.56 177 PHE B N 1
ATOM 3472 C CA . PHE B 1 177 ? -1.798 21.141 2.99 1 98.56 177 PHE B CA 1
ATOM 3473 C C . PHE B 1 177 ? -0.725 20.141 2.572 1 98.56 177 PHE B C 1
ATOM 3475 O O . PHE B 1 177 ? 0.441 20.281 2.945 1 98.56 177 PHE B O 1
ATOM 3482 N N . LEU B 1 178 ? -1.111 19.172 1.796 1 98.69 178 LEU B N 1
ATOM 3483 C CA . LEU B 1 178 ? -0.134 18.219 1.28 1 98.69 178 LEU B CA 1
ATOM 3484 C C . LEU B 1 178 ? 0.953 18.922 0.483 1 98.69 178 LEU B C 1
ATOM 3486 O O . LEU B 1 178 ? 2.139 18.625 0.641 1 98.69 178 LEU B O 1
ATOM 3490 N N . ALA B 1 179 ? 0.562 19.859 -0.357 1 98.06 179 ALA B N 1
ATOM 3491 C CA . ALA B 1 179 ? 1.524 20.594 -1.165 1 98.06 179 ALA B CA 1
ATOM 3492 C C . ALA B 1 179 ? 2.539 21.312 -0.283 1 98.06 179 ALA B C 1
ATOM 3494 O O . ALA B 1 179 ? 3.736 21.328 -0.583 1 98.06 179 ALA B O 1
ATOM 3495 N N . ALA B 1 180 ? 2.055 21.891 0.774 1 97.44 180 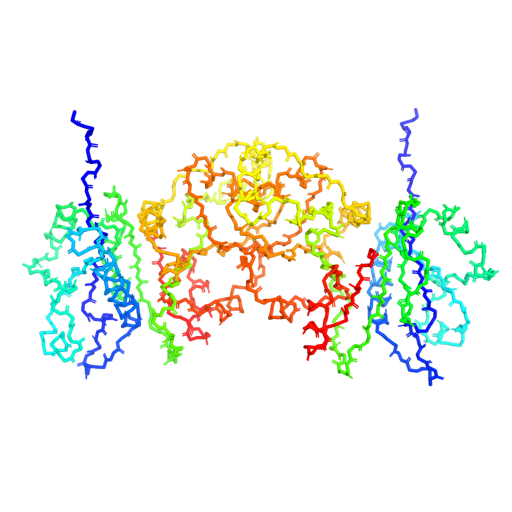ALA B N 1
ATOM 3496 C CA . ALA B 1 180 ? 2.936 22.594 1.704 1 97.44 180 ALA B CA 1
ATOM 3497 C C . ALA B 1 180 ? 3.922 21.641 2.357 1 97.44 180 ALA B C 1
ATOM 3499 O O . ALA B 1 180 ? 5.105 21.953 2.506 1 97.44 180 ALA B O 1
ATOM 3500 N N . LEU B 1 181 ? 3.453 20.484 2.736 1 98.06 181 LEU B N 1
ATOM 3501 C CA . LEU B 1 181 ? 4.312 19.484 3.354 1 98.06 181 LEU B CA 1
ATOM 3502 C C . LEU B 1 181 ? 5.41 19.047 2.393 1 98.06 181 LEU B C 1
ATOM 3504 O O . LEU B 1 181 ? 6.578 18.953 2.777 1 98.06 181 LEU B O 1
ATOM 3508 N N . ILE B 1 182 ? 5.035 18.75 1.186 1 96.88 182 ILE B N 1
ATOM 3509 C CA . ILE B 1 182 ? 5.965 18.234 0.187 1 96.88 182 ILE B CA 1
ATOM 3510 C C . ILE B 1 182 ? 7.027 19.281 -0.124 1 96.88 182 ILE B C 1
ATOM 3512 O O . ILE B 1 182 ? 8.195 18.938 -0.342 1 96.88 182 ILE B O 1
ATOM 3516 N N . LYS B 1 183 ? 6.602 20.562 -0.15 1 94.75 183 LYS B N 1
ATOM 3517 C CA . LYS B 1 183 ? 7.57 21.641 -0.342 1 94.75 183 LYS B CA 1
ATOM 3518 C C . LYS B 1 183 ? 8.617 21.641 0.767 1 94.75 183 LYS B C 1
ATOM 3520 O O . LYS B 1 183 ? 9.812 21.75 0.496 1 94.75 183 LYS B O 1
ATOM 3525 N N . LEU B 1 184 ? 8.148 21.5 1.938 1 95.38 184 LEU B N 1
ATOM 3526 C CA . LEU B 1 184 ? 9.047 21.516 3.088 1 95.38 184 LEU B CA 1
ATOM 3527 C C . LEU B 1 184 ? 9.945 20.281 3.092 1 95.38 184 LEU B C 1
ATOM 3529 O O . LEU B 1 184 ? 11.109 20.359 3.486 1 95.38 184 LEU B O 1
ATOM 3533 N N . GLN B 1 185 ? 9.422 19.141 2.734 1 94.38 185 GLN B N 1
ATOM 3534 C CA . GLN B 1 185 ? 10.133 17.859 2.695 1 94.38 185 GLN B CA 1
ATOM 3535 C C . GLN B 1 185 ? 11.375 17.953 1.815 1 94.38 185 GLN B C 1
ATOM 3537 O O . GLN B 1 185 ? 12.352 17.234 2.047 1 94.38 185 GLN B O 1
ATOM 3542 N N . LYS B 1 186 ? 11.352 18.766 0.782 1 91.69 186 LYS B N 1
ATOM 3543 C CA . LYS B 1 186 ? 12.445 18.891 -0.18 1 91.69 186 LYS B CA 1
ATOM 3544 C C . LYS B 1 186 ? 13.672 19.531 0.459 1 91.69 186 LYS B C 1
ATOM 3546 O O . LYS B 1 186 ? 14.781 19.422 -0.067 1 91.69 186 LYS B O 1
ATOM 3551 N N . LYS B 1 187 ? 13.484 20.141 1.621 1 92 187 LYS B N 1
ATOM 3552 C CA . LYS B 1 187 ? 14.57 20.875 2.266 1 92 187 LYS B CA 1
ATOM 3553 C C . LYS B 1 187 ? 15.477 19.938 3.061 1 92 187 LYS B C 1
ATOM 3555 O O . LYS B 1 187 ? 16.641 20.25 3.326 1 92 187 LYS B O 1
ATOM 3560 N N . CYS B 1 188 ? 14.891 18.844 3.521 1 90.75 188 CYS B N 1
ATOM 3561 C CA . CYS B 1 188 ? 15.648 17.875 4.301 1 90.75 188 CYS B CA 1
ATOM 3562 C C . CYS B 1 188 ? 15.078 16.469 4.137 1 90.75 188 CYS B C 1
ATOM 3564 O O . CYS B 1 188 ? 13.898 16.25 4.414 1 90.75 188 CYS B O 1
ATOM 3566 N N . ASP B 1 189 ? 16.031 15.617 3.814 1 86.62 189 ASP B N 1
ATOM 3567 C CA . ASP B 1 189 ? 15.594 14.258 3.506 1 86.62 189 ASP B CA 1
ATOM 3568 C C . ASP B 1 189 ? 14.992 13.578 4.734 1 86.62 189 ASP B C 1
ATOM 3570 O O . ASP B 1 189 ? 15.555 13.641 5.828 1 86.62 189 ASP B O 1
ATOM 3574 N N . LYS B 1 190 ? 13.805 13 4.566 1 89.06 190 LYS B N 1
ATOM 3575 C CA . LYS B 1 190 ? 13.102 12.125 5.496 1 89.06 190 LYS B CA 1
ATOM 3576 C C . LYS B 1 190 ? 12.742 12.859 6.785 1 89.06 190 LYS B C 1
ATOM 3578 O O . LYS B 1 190 ? 12.727 12.258 7.863 1 89.06 190 LYS B O 1
ATOM 3583 N N . ILE B 1 191 ? 12.539 14.188 6.746 1 95.69 191 ILE B N 1
ATOM 3584 C CA . ILE B 1 191 ? 12.094 14.938 7.91 1 95.69 191 ILE B CA 1
ATOM 3585 C C . ILE B 1 191 ? 10.57 14.867 8.016 1 95.69 191 ILE B C 1
ATOM 3587 O O . ILE B 1 191 ? 10.008 14.93 9.109 1 95.69 191 ILE B O 1
ATOM 3591 N N . ILE B 1 192 ? 9.961 14.719 6.883 1 98.12 192 ILE B N 1
ATOM 3592 C CA . ILE B 1 192 ? 8.523 14.531 6.762 1 98.12 192 ILE B CA 1
ATOM 3593 C C . ILE B 1 192 ? 8.227 13.367 5.816 1 98.12 192 ILE B C 1
ATOM 3595 O O . ILE B 1 192 ? 8.844 13.25 4.754 1 98.12 192 ILE B O 1
ATOM 3599 N N . MET B 1 193 ? 7.367 12.492 6.195 1 98.12 193 MET B N 1
ATOM 3600 C CA . MET B 1 193 ? 6.887 11.406 5.352 1 98.12 193 MET B CA 1
ATOM 3601 C C . MET B 1 193 ? 5.383 11.523 5.117 1 98.12 193 MET B C 1
ATOM 3603 O O . MET B 1 193 ? 4.613 11.688 6.066 1 98.12 193 MET B O 1
ATOM 3607 N N . THR B 1 194 ? 4.98 11.469 3.875 1 98.69 194 THR B N 1
ATOM 3608 C CA . THR B 1 194 ? 3.576 11.586 3.5 1 98.69 194 THR B CA 1
ATOM 3609 C C . THR B 1 194 ? 3.057 10.273 2.926 1 98.69 194 THR B C 1
ATOM 3611 O O . THR B 1 194 ? 3.771 9.578 2.199 1 98.69 194 THR B O 1
ATOM 3614 N N . TYR B 1 195 ? 1.814 9.961 3.297 1 98.81 195 TYR B N 1
ATOM 3615 C CA . TYR B 1 195 ? 1.237 8.672 2.941 1 98.81 195 TYR B CA 1
ATOM 3616 C C . TYR B 1 195 ? -0.164 8.836 2.365 1 98.81 195 TYR B C 1
ATOM 3618 O O . TYR B 1 195 ? -0.95 9.648 2.855 1 98.81 195 TYR B O 1
ATOM 3626 N N . LEU B 1 196 ? -0.458 8.094 1.319 1 98.88 196 LEU B N 1
ATOM 3627 C CA . LEU B 1 196 ? -1.82 7.887 0.84 1 98.88 196 LEU B CA 1
ATOM 3628 C C . LEU B 1 196 ? -2.318 6.492 1.202 1 98.88 196 LEU B C 1
ATOM 3630 O O . LEU B 1 196 ? -1.707 5.492 0.821 1 98.88 196 LEU B O 1
ATOM 3634 N N . VAL B 1 197 ? -3.311 6.363 2.01 1 98.81 197 VAL B N 1
ATOM 3635 C CA . VAL B 1 197 ? -3.971 5.105 2.342 1 98.81 197 VAL B CA 1
ATOM 3636 C C . VAL B 1 197 ? -5.43 5.152 1.891 1 98.81 197 VAL B C 1
ATOM 3638 O O . VAL B 1 197 ? -6.234 5.906 2.443 1 98.81 197 VAL B O 1
ATOM 3641 N N . THR B 1 198 ? -5.836 4.348 0.89 1 97.81 198 THR B N 1
ATOM 3642 C CA . THR B 1 198 ? -7.137 4.543 0.263 1 97.81 198 THR B CA 1
ATOM 3643 C C . THR B 1 198 ? -7.797 3.199 -0.039 1 97.81 198 THR B C 1
ATOM 3645 O O . THR B 1 198 ? -7.109 2.195 -0.235 1 97.81 198 THR B O 1
ATOM 3648 N N . ALA B 1 199 ? -9.133 3.201 -0.157 1 95.19 199 ALA B N 1
ATOM 3649 C CA . ALA B 1 199 ? -9.922 2.018 -0.486 1 95.19 199 ALA B CA 1
ATOM 3650 C C . ALA B 1 199 ? -9.875 1.729 -1.984 1 95.19 199 ALA B C 1
ATOM 3652 O O . ALA B 1 199 ? -10.328 0.674 -2.432 1 95.19 199 ALA B O 1
ATOM 3653 N N . ARG B 1 200 ? -9.328 2.598 -2.748 1 93.38 200 ARG B N 1
ATOM 3654 C CA . ARG B 1 200 ? -9.203 2.377 -4.188 1 93.38 200 ARG B CA 1
ATOM 3655 C C . ARG B 1 200 ? -8.375 1.134 -4.477 1 93.38 200 ARG B C 1
ATOM 3657 O O . ARG B 1 200 ? -7.43 0.826 -3.746 1 93.38 200 ARG B O 1
ATOM 3664 N N . ASN B 1 201 ? -8.703 0.469 -5.586 1 94.31 201 ASN B N 1
ATOM 3665 C CA . ASN B 1 201 ? -7.848 -0.62 -6.035 1 94.31 201 ASN B CA 1
ATOM 3666 C C . ASN B 1 201 ? -6.605 -0.096 -6.754 1 94.31 201 ASN B C 1
ATOM 3668 O O . ASN B 1 201 ? -6.48 1.107 -6.988 1 94.31 201 ASN B O 1
ATOM 3672 N N . ALA B 1 202 ? -5.699 -1.001 -7.074 1 96.62 202 ALA B N 1
ATOM 3673 C CA . ALA B 1 202 ? -4.438 -0.604 -7.695 1 96.62 202 ALA B CA 1
ATOM 3674 C C . ALA B 1 202 ? -4.531 -0.675 -9.219 1 96.62 202 ALA B C 1
ATOM 3676 O O . ALA B 1 202 ? -3.51 -0.642 -9.906 1 96.62 202 ALA B O 1
ATOM 3677 N N . GLY B 1 203 ? -5.727 -0.844 -9.789 1 94.88 203 GLY B N 1
ATOM 3678 C CA . GLY B 1 203 ? -5.938 -0.762 -11.227 1 94.88 203 GLY B CA 1
ATOM 3679 C C . GLY B 1 203 ? -6.145 0.657 -11.727 1 94.88 203 GLY B C 1
ATOM 3680 O O . GLY B 1 203 ? -5.34 1.545 -11.43 1 94.88 203 GLY B O 1
ATOM 3681 N N . ASN B 1 204 ? -7.246 0.887 -12.406 1 92.81 204 ASN B N 1
ATOM 3682 C CA . ASN B 1 204 ? -7.543 2.191 -12.984 1 92.81 204 ASN B CA 1
ATOM 3683 C C . ASN B 1 204 ? -7.719 3.258 -11.906 1 92.81 204 ASN B C 1
ATOM 3685 O O . ASN B 1 204 ? -7.27 4.391 -12.07 1 92.81 204 ASN B O 1
ATOM 3689 N N . ALA B 1 205 ? -8.328 2.877 -10.859 1 93.19 205 ALA B N 1
ATOM 3690 C CA . ALA B 1 205 ? -8.586 3.85 -9.797 1 93.19 205 ALA B CA 1
ATOM 3691 C C . ALA B 1 205 ? -7.289 4.305 -9.141 1 93.19 205 ALA B C 1
ATOM 3693 O O . ALA B 1 205 ? -7.09 5.5 -8.906 1 93.19 205 ALA B O 1
ATOM 3694 N N . GLY B 1 206 ? -6.422 3.35 -8.812 1 96.06 206 GLY B N 1
ATOM 3695 C CA . GLY B 1 206 ? -5.125 3.695 -8.242 1 96.06 206 GLY B CA 1
ATOM 3696 C C . GLY B 1 206 ? -4.246 4.473 -9.203 1 96.06 206 GLY B C 1
ATOM 3697 O O . GLY B 1 206 ? -3.58 5.43 -8.812 1 96.06 206 GLY B O 1
ATOM 3698 N N . TYR B 1 207 ? -4.266 4.062 -10.438 1 96.25 207 TYR B N 1
ATOM 3699 C CA . TYR B 1 207 ? -3.529 4.785 -11.469 1 96.25 207 TYR B CA 1
ATOM 3700 C C . TYR B 1 207 ? -3.984 6.238 -11.539 1 96.25 207 TYR B C 1
ATOM 3702 O O . TYR B 1 207 ? -3.158 7.156 -11.578 1 96.25 207 TYR B O 1
ATOM 3710 N N . ARG B 1 208 ? -5.262 6.426 -11.609 1 95.75 208 ARG B N 1
ATOM 3711 C CA . ARG B 1 208 ? -5.801 7.777 -11.719 1 95.75 208 ARG B CA 1
ATOM 3712 C C . ARG B 1 208 ? -5.41 8.625 -10.516 1 95.75 208 ARG B C 1
ATOM 3714 O O . ARG B 1 208 ? -5.125 9.812 -10.656 1 95.75 208 ARG B O 1
ATOM 3721 N N . ALA B 1 209 ? -5.434 8.016 -9.359 1 96.94 209 ALA B N 1
ATOM 3722 C CA . ALA B 1 209 ? -5.031 8.727 -8.148 1 96.94 209 ALA B CA 1
ATOM 3723 C C . ALA B 1 209 ? -3.584 9.203 -8.25 1 96.94 209 ALA B C 1
ATOM 3725 O O . ALA B 1 209 ? -3.293 10.375 -8.008 1 96.94 209 ALA B O 1
ATOM 3726 N N . LEU B 1 210 ? -2.682 8.297 -8.633 1 97.69 210 LEU B N 1
ATOM 3727 C CA . LEU B 1 210 ? -1.274 8.672 -8.727 1 97.69 210 LEU B CA 1
ATOM 3728 C C . LEU B 1 210 ? -1.039 9.633 -9.883 1 97.69 210 LEU B C 1
ATOM 3730 O O . LEU B 1 210 ? -0.188 10.523 -9.789 1 97.69 210 LEU B O 1
ATOM 3734 N N . ASN B 1 211 ? -1.742 9.43 -10.961 1 96.38 211 ASN B N 1
ATOM 3735 C CA . ASN B 1 211 ? -1.658 10.367 -12.07 1 96.38 211 ASN B CA 1
ATOM 3736 C C . ASN B 1 211 ? -2.084 11.773 -11.656 1 96.38 211 ASN B C 1
ATOM 3738 O O . ASN B 1 211 ? -1.494 12.758 -12.094 1 96.38 211 ASN B O 1
ATOM 3742 N N . THR B 1 212 ? -3.109 11.859 -10.914 1 97.5 212 THR B N 1
ATOM 3743 C CA . THR B 1 212 ? -3.59 13.141 -10.406 1 97.5 212 THR B CA 1
ATOM 3744 C C . THR B 1 212 ? -2.51 13.836 -9.578 1 97.5 212 THR B C 1
ATOM 3746 O O . THR B 1 212 ? -2.195 15.008 -9.805 1 97.5 212 THR B O 1
ATOM 3749 N N . LEU B 1 213 ? -1.95 13.102 -8.625 1 98.06 213 LEU B N 1
ATOM 3750 C CA . LEU B 1 213 ? -0.889 13.672 -7.797 1 98.06 213 LEU B CA 1
ATOM 3751 C C . LEU B 1 213 ? 0.282 14.125 -8.656 1 98.06 213 LEU B C 1
ATOM 3753 O O . LEU B 1 213 ? 0.825 15.219 -8.445 1 98.06 213 LEU B O 1
ATOM 3757 N N . LYS B 1 214 ? 0.645 13.328 -9.609 1 95.62 214 LYS B N 1
ATOM 3758 C CA . LYS B 1 214 ? 1.724 13.672 -10.531 1 95.62 214 LYS B CA 1
ATOM 3759 C C . LYS B 1 214 ? 1.408 14.961 -11.281 1 95.62 214 LYS B C 1
ATOM 3761 O O . LYS B 1 214 ? 2.27 15.828 -11.43 1 95.62 214 LYS B O 1
ATOM 3766 N N . THR B 1 215 ? 0.21 15.039 -11.797 1 95.62 215 THR B N 1
ATOM 3767 C CA . THR B 1 215 ? -0.228 16.203 -12.555 1 95.62 215 THR B CA 1
ATOM 3768 C C . THR B 1 215 ? -0.176 17.469 -11.68 1 95.62 215 THR B C 1
ATOM 3770 O O . THR B 1 215 ? 0.133 18.547 -12.172 1 95.62 215 THR B O 1
ATOM 3773 N N . TRP B 1 216 ? -0.484 17.281 -10.391 1 97.19 216 TRP B N 1
ATOM 3774 C CA . TRP B 1 216 ? -0.425 18.391 -9.438 1 97.19 216 TRP B CA 1
ATOM 3775 C C . TRP B 1 216 ? 1.021 18.719 -9.078 1 97.19 216 TRP B C 1
ATOM 3777 O O . TRP B 1 216 ? 1.282 19.703 -8.375 1 97.19 216 TRP B O 1
ATOM 3787 N N . GLY B 1 217 ? 1.996 17.891 -9.492 1 95.38 217 GLY B N 1
ATOM 3788 C CA . GLY B 1 217 ? 3.389 18.062 -9.109 1 95.38 217 GLY B CA 1
ATOM 3789 C C . GLY B 1 217 ? 3.676 17.625 -7.684 1 95.38 217 GLY B C 1
ATOM 3790 O O . GLY B 1 217 ? 4.617 18.125 -7.059 1 95.38 217 GLY B O 1
ATOM 3791 N N . LEU B 1 218 ? 2.834 16.75 -7.16 1 97.06 218 LEU B N 1
ATOM 3792 C CA . LEU B 1 218 ? 2.963 16.312 -5.777 1 97.06 218 LEU B CA 1
ATOM 3793 C C . LEU B 1 218 ? 3.457 14.867 -5.715 1 97.06 218 LEU B C 1
ATOM 3795 O O . LEU B 1 218 ? 2.791 13.953 -6.215 1 97.06 218 LEU B O 1
ATOM 3799 N N . GLU B 1 219 ? 4.57 14.633 -5.062 1 94.31 219 GLU B N 1
ATOM 3800 C CA . GLU B 1 219 ? 5.105 13.281 -4.891 1 94.31 219 GLU B CA 1
ATOM 3801 C C . GLU B 1 219 ? 4.953 12.812 -3.447 1 94.31 219 GLU B C 1
ATOM 3803 O O . GLU B 1 219 ? 5.613 13.328 -2.545 1 94.31 219 GLU B O 1
ATOM 3808 N N . ILE B 1 220 ? 4.16 11.867 -3.307 1 97 220 ILE B N 1
ATOM 3809 C CA . ILE B 1 220 ? 3.988 11.289 -1.979 1 97 220 ILE B CA 1
ATOM 3810 C C . ILE B 1 220 ? 5 10.172 -1.77 1 97 220 ILE B C 1
ATOM 3812 O O . ILE B 1 220 ? 5.48 9.57 -2.734 1 97 220 ILE B O 1
ATOM 3816 N N . ASP B 1 221 ? 5.305 9.883 -0.531 1 97.5 221 ASP B N 1
ATOM 3817 C CA . ASP B 1 221 ? 6.348 8.906 -0.245 1 97.5 221 ASP B CA 1
ATOM 3818 C C . ASP B 1 221 ? 5.816 7.48 -0.4 1 97.5 221 ASP B C 1
ATOM 3820 O O . ASP B 1 221 ? 6.363 6.688 -1.172 1 97.5 221 ASP B O 1
ATOM 3824 N N . GLN B 1 222 ? 4.793 7.16 0.316 1 98.62 222 GLN B N 1
ATOM 3825 C CA . GLN B 1 222 ? 4.219 5.82 0.273 1 98.62 222 GLN B CA 1
ATOM 3826 C C . GLN B 1 222 ? 2.73 5.871 -0.065 1 98.62 222 GLN B C 1
ATOM 3828 O O . GLN B 1 222 ? 2.051 6.852 0.247 1 98.62 222 GLN B O 1
ATOM 3833 N N . ALA B 1 223 ? 2.242 4.895 -0.728 1 98.81 223 ALA B N 1
ATOM 3834 C CA . ALA B 1 223 ? 0.821 4.746 -1.028 1 98.81 223 ALA B CA 1
ATOM 3835 C C . ALA B 1 223 ? 0.372 3.297 -0.854 1 98.81 223 ALA B C 1
ATOM 3837 O O . ALA B 1 223 ? 1.12 2.367 -1.164 1 98.81 223 ALA B O 1
ATOM 3838 N N . TYR B 1 224 ? -0.826 3.131 -0.371 1 98.75 224 TYR B N 1
ATOM 3839 C CA . TYR B 1 224 ? -1.47 1.852 -0.096 1 98.75 224 TYR B CA 1
ATOM 3840 C C . TYR B 1 224 ? -2.852 1.788 -0.735 1 98.75 224 TYR B C 1
ATOM 3842 O O . TYR B 1 224 ? -3.783 2.457 -0.281 1 98.75 224 TYR B O 1
ATOM 3850 N N . PHE B 1 225 ? -2.975 1.051 -1.787 1 98.56 225 PHE B N 1
ATOM 3851 C CA . PHE B 1 225 ? -4.25 0.783 -2.441 1 98.56 225 PHE B CA 1
ATOM 3852 C C . PHE B 1 225 ? -4.852 -0.523 -1.938 1 98.56 225 PHE B C 1
ATOM 3854 O O . PHE B 1 225 ? -4.387 -1.606 -2.297 1 98.56 225 PHE B O 1
ATOM 3861 N N . LEU B 1 226 ? -5.941 -0.406 -1.16 1 98 226 LEU B N 1
ATOM 3862 C CA . LEU B 1 226 ? -6.332 -1.518 -0.299 1 98 226 LEU B CA 1
ATOM 3863 C C . LEU B 1 226 ? -7.555 -2.236 -0.861 1 98 226 LEU B C 1
ATOM 3865 O O . LEU B 1 226 ? -7.961 -3.277 -0.34 1 98 226 LEU B O 1
ATOM 3869 N N . GLU B 1 227 ? -8.172 -1.811 -1.896 1 94.06 227 GLU B N 1
ATOM 3870 C CA . GLU B 1 227 ? -9.344 -2.447 -2.488 1 94.06 227 GLU B CA 1
ATOM 3871 C C . GLU B 1 227 ? -10.375 -2.807 -1.423 1 94.06 227 GLU B C 1
ATOM 3873 O O . GLU B 1 227 ? -10.805 -3.959 -1.333 1 94.06 227 GLU B O 1
ATOM 3878 N N . GLY B 1 228 ? -10.586 -1.915 -0.498 1 88.75 228 GLY B N 1
ATOM 3879 C CA . GLY B 1 228 ? -11.625 -2.117 0.501 1 88.75 228 GLY B CA 1
ATOM 3880 C C . GLY B 1 228 ? -11.117 -2.82 1.749 1 88.75 228 GLY B C 1
ATOM 3881 O O . GLY B 1 228 ? -11.844 -2.936 2.738 1 88.75 228 GLY B O 1
ATOM 3882 N N . ALA B 1 229 ? -9.914 -3.398 1.751 1 94.25 229 ALA B N 1
ATOM 3883 C CA . ALA B 1 229 ? -9.352 -3.98 2.967 1 94.25 229 ALA B CA 1
ATOM 3884 C C . ALA B 1 229 ? -9.281 -2.947 4.09 1 94.25 229 ALA B C 1
ATOM 3886 O O . ALA B 1 229 ? -9.25 -1.743 3.83 1 94.25 229 ALA B O 1
ATOM 3887 N N . PRO B 1 230 ? -9.273 -3.416 5.379 1 96.12 230 PRO B N 1
ATOM 3888 C CA . PRO B 1 230 ? -9.25 -2.484 6.508 1 96.12 230 PRO B CA 1
ATOM 3889 C C . PRO B 1 230 ? -7.969 -1.655 6.566 1 96.12 230 PRO B C 1
ATOM 3891 O O . PRO B 1 230 ? -6.887 -2.166 6.273 1 96.12 230 PRO B O 1
ATOM 3894 N N . LYS B 1 231 ? -8.086 -0.45 7.012 1 98.12 231 LYS B N 1
ATOM 3895 C CA . LYS B 1 231 ? -6.957 0.474 7.078 1 98.12 231 LYS B CA 1
ATOM 3896 C C . LYS B 1 231 ? -6.172 0.288 8.375 1 98.12 231 LYS B C 1
ATOM 3898 O O . LYS B 1 231 ? -4.961 0.529 8.414 1 98.12 231 LYS B O 1
ATOM 3903 N N . PRO B 1 232 ? -6.766 -0.151 9.477 1 97.62 232 PRO B N 1
ATOM 3904 C CA . PRO B 1 232 ? -6.102 -0.095 10.781 1 97.62 232 PRO B CA 1
ATOM 3905 C C . PRO B 1 232 ? -4.781 -0.859 10.805 1 97.62 232 PRO B C 1
ATOM 3907 O O . PRO B 1 232 ? -3.789 -0.365 11.344 1 97.62 232 PRO B O 1
ATOM 3910 N N . PRO B 1 233 ? -4.664 -2.027 10.156 1 96.25 233 PRO B N 1
ATOM 3911 C CA . PRO B 1 233 ? -3.363 -2.695 10.188 1 96.25 233 PRO B CA 1
ATOM 3912 C C . PRO B 1 233 ? -2.264 -1.874 9.516 1 96.25 233 PRO B C 1
ATOM 3914 O O . PRO B 1 233 ? -1.121 -1.87 9.984 1 96.25 233 PRO B O 1
ATOM 3917 N N . VAL B 1 234 ? -2.613 -1.21 8.461 1 98 234 VAL B N 1
ATOM 3918 C CA . VAL B 1 234 ? -1.657 -0.368 7.75 1 98 234 VAL B CA 1
ATOM 3919 C C . VAL B 1 234 ? -1.273 0.827 8.625 1 98 234 VAL B C 1
ATOM 3921 O O . VAL B 1 234 ? -0.094 1.175 8.727 1 98 234 VAL B O 1
ATOM 3924 N N . LEU B 1 235 ? -2.227 1.384 9.273 1 98.19 235 LEU B N 1
ATOM 3925 C CA . LEU B 1 235 ? -1.997 2.551 10.117 1 98.19 235 LEU B CA 1
ATOM 3926 C C . LEU B 1 235 ? -1.121 2.191 11.312 1 98.19 235 LEU B C 1
ATOM 3928 O O . LEU B 1 235 ? -0.258 2.975 11.711 1 98.19 235 LEU B O 1
ATOM 3932 N N . LYS B 1 236 ? -1.371 1.032 11.82 1 95.62 236 LYS B N 1
ATOM 3933 C CA . LYS B 1 236 ? -0.54 0.568 12.93 1 95.62 236 LYS B CA 1
ATOM 3934 C C . LYS B 1 236 ? 0.918 0.431 12.5 1 95.62 236 LYS B C 1
ATOM 3936 O O . LYS B 1 236 ? 1.829 0.714 13.281 1 95.62 236 LYS B O 1
ATOM 3941 N N . MET B 1 237 ? 1.078 0.037 11.312 1 95.44 237 MET B N 1
ATOM 3942 C CA . MET B 1 237 ? 2.43 -0.135 10.781 1 95.44 237 MET B CA 1
ATOM 3943 C C . MET B 1 237 ? 3.098 1.216 10.547 1 95.44 237 MET B C 1
ATOM 3945 O O . MET B 1 237 ? 4.277 1.39 10.852 1 95.44 237 MET B O 1
ATOM 3949 N N . ILE B 1 238 ? 2.363 2.158 10.062 1 97.38 238 ILE B N 1
ATOM 3950 C CA . ILE B 1 238 ? 2.902 3.465 9.703 1 97.38 238 ILE B CA 1
ATOM 3951 C C . ILE B 1 238 ? 3.186 4.273 10.961 1 97.38 238 ILE B C 1
ATOM 3953 O O . ILE B 1 238 ? 4.172 5.012 11.023 1 97.38 238 ILE B O 1
ATOM 3957 N N . GLN B 1 239 ? 2.279 4.168 11.938 1 97.31 239 GLN B N 1
ATOM 3958 C CA . GLN B 1 239 ? 2.348 4.945 13.172 1 97.31 239 GLN B CA 1
ATOM 3959 C C . GLN B 1 239 ? 2.305 6.445 12.883 1 97.31 239 GLN B C 1
ATOM 3961 O O . GLN B 1 239 ? 3.23 7.176 13.234 1 97.31 239 GLN B O 1
ATOM 3966 N N . PRO B 1 240 ? 1.248 6.891 12.344 1 98.38 240 PRO B N 1
ATOM 3967 C CA . PRO B 1 240 ? 1.159 8.297 11.953 1 98.38 240 PRO B CA 1
ATOM 3968 C C . PRO B 1 240 ? 0.985 9.234 13.141 1 98.38 240 PRO B C 1
ATOM 3970 O O . PRO B 1 240 ? 0.419 8.844 14.164 1 98.38 240 PRO B O 1
ATOM 3973 N N . HIS B 1 241 ? 1.496 10.438 13.008 1 98.44 241 HIS B N 1
ATOM 3974 C CA . HIS B 1 241 ? 1.2 11.5 13.969 1 98.44 241 HIS B CA 1
ATOM 3975 C C . HIS B 1 241 ? -0.203 12.055 13.75 1 98.44 241 HIS B C 1
ATOM 3977 O O . HIS B 1 241 ? -0.853 12.492 14.703 1 98.44 241 HIS B O 1
ATOM 3983 N N . ILE B 1 242 ? -0.606 12 12.477 1 97.12 242 ILE B N 1
ATOM 3984 C CA . ILE B 1 242 ? -2.002 12.32 12.188 1 97.12 242 ILE B CA 1
ATOM 3985 C C . ILE B 1 242 ? -2.496 11.453 11.031 1 97.12 242 ILE B C 1
ATOM 3987 O O . ILE B 1 242 ? -1.754 11.195 10.078 1 97.12 242 ILE B O 1
ATOM 3991 N N . TYR B 1 243 ? -3.625 10.969 11.156 1 98.88 243 TYR B N 1
ATOM 3992 C CA . TYR B 1 243 ? -4.395 10.258 10.141 1 98.88 243 TYR B CA 1
ATOM 3993 C C . TYR B 1 243 ? -5.695 10.984 9.828 1 98.88 243 TYR B C 1
ATOM 3995 O O . TYR B 1 243 ? -6.488 11.266 10.727 1 98.88 243 TYR B O 1
ATOM 4003 N N . ILE B 1 244 ? -5.891 11.32 8.531 1 98.88 244 ILE B N 1
ATOM 4004 C CA . ILE B 1 244 ? -7.039 12.125 8.133 1 98.88 244 ILE B CA 1
ATOM 4005 C C . ILE B 1 244 ? -7.945 11.312 7.215 1 98.88 244 ILE B C 1
ATOM 4007 O O . ILE B 1 244 ? -7.488 10.773 6.203 1 98.88 244 ILE B O 1
ATOM 4011 N N . ASP B 1 245 ? -9.188 11.219 7.531 1 98.56 245 ASP B N 1
ATOM 4012 C CA . ASP B 1 245 ? -10.172 10.445 6.789 1 98.56 245 ASP B CA 1
ATOM 4013 C C . ASP B 1 245 ? -11.555 11.094 6.863 1 98.56 245 ASP B C 1
ATOM 4015 O O . ASP B 1 245 ? -11.898 11.727 7.867 1 98.56 245 ASP B O 1
ATOM 4019 N N . ASP B 1 246 ? -12.391 10.914 5.844 1 97.5 246 ASP B N 1
ATOM 4020 C CA . ASP B 1 246 ? -13.719 11.516 5.863 1 97.5 246 ASP B CA 1
ATOM 4021 C C . ASP B 1 246 ? -14.781 10.508 6.293 1 97.5 246 ASP B C 1
ATOM 4023 O O . ASP B 1 246 ? -15.938 10.867 6.492 1 97.5 246 ASP B O 1
ATOM 4027 N N . SER B 1 247 ? -14.406 9.266 6.41 1 96.5 247 SER B N 1
ATOM 4028 C CA . SER B 1 247 ? -15.336 8.234 6.859 1 96.5 247 SER B CA 1
ATOM 4029 C C . SER B 1 247 ? -15.234 8.016 8.367 1 96.5 247 SER B C 1
ATOM 4031 O O . SER B 1 247 ? -14.188 7.617 8.875 1 96.5 247 SER B O 1
ATOM 4033 N N . ILE B 1 248 ? -16.281 8.148 9.039 1 97.06 248 ILE B N 1
ATOM 4034 C CA . ILE B 1 248 ? -16.312 8.008 10.492 1 97.06 248 ILE B CA 1
ATOM 4035 C C . ILE B 1 248 ? -15.961 6.57 10.875 1 97.06 248 ILE B C 1
ATOM 4037 O O . ILE B 1 248 ? -15.32 6.328 11.898 1 97.06 248 ILE B O 1
ATOM 4041 N N . SER B 1 249 ? -16.375 5.637 10.062 1 97.69 249 SER B N 1
ATOM 4042 C CA . SER B 1 249 ? -16.062 4.238 10.344 1 97.69 249 SER B CA 1
ATOM 4043 C C . SER B 1 249 ? -14.555 3.982 10.297 1 97.69 249 SER B C 1
ATOM 4045 O O . SER B 1 249 ? -14.023 3.246 11.133 1 97.69 249 SER B O 1
ATOM 4047 N N . HIS B 1 250 ? -13.922 4.598 9.328 1 98.06 250 HIS B N 1
ATOM 4048 C CA . HIS B 1 250 ? -12.477 4.461 9.258 1 98.06 250 HIS B CA 1
ATOM 4049 C C . HIS B 1 250 ? -11.797 5.117 10.453 1 98.06 250 HIS B C 1
ATOM 4051 O O . HIS B 1 250 ? -10.844 4.566 11.008 1 98.06 250 HIS B O 1
ATOM 4057 N N . VAL B 1 251 ? -12.305 6.234 10.836 1 98.31 251 VAL B N 1
ATOM 4058 C CA . VAL B 1 251 ? -11.766 6.953 11.984 1 98.31 251 VAL B CA 1
ATOM 4059 C C . VAL B 1 251 ? -11.914 6.102 13.242 1 98.31 251 VAL B C 1
ATOM 4061 O O . VAL B 1 251 ? -10.945 5.91 13.984 1 98.31 251 VAL B O 1
ATOM 4064 N N . GLN B 1 252 ? -13.055 5.559 13.438 1 98 252 GLN B N 1
ATOM 4065 C CA . GLN B 1 252 ? -13.305 4.73 14.609 1 98 252 GLN B CA 1
ATOM 4066 C C . GLN B 1 252 ? -12.406 3.5 14.617 1 98 252 GLN B C 1
ATOM 4068 O O . GLN B 1 252 ? -11.906 3.098 15.672 1 98 252 GLN B O 1
ATOM 4073 N N . GLY B 1 253 ? -12.234 2.91 13.484 1 97.88 253 GLY B N 1
ATOM 4074 C CA . GLY B 1 253 ? -11.328 1.774 13.383 1 97.88 253 GLY B CA 1
ATOM 4075 C C . GLY B 1 253 ? -9.906 2.107 13.781 1 97.88 253 GLY B C 1
ATOM 4076 O O . GLY B 1 253 ? -9.242 1.318 14.461 1 97.88 253 GLY B O 1
ATOM 4077 N N . ALA B 1 254 ? -9.453 3.209 13.328 1 98.19 254 ALA B N 1
ATOM 4078 C CA . ALA B 1 254 ? -8.102 3.65 13.664 1 98.19 254 ALA B CA 1
ATOM 4079 C C . ALA B 1 254 ? -7.961 3.873 15.172 1 98.19 254 ALA B C 1
ATOM 4081 O O . ALA B 1 254 ? -6.965 3.465 15.773 1 98.19 254 ALA B O 1
ATOM 4082 N N . LEU B 1 255 ? -8.953 4.496 15.766 1 97.88 255 LEU B N 1
ATOM 4083 C CA . LEU B 1 255 ? -8.93 4.809 17.188 1 97.88 255 LEU B CA 1
ATOM 4084 C C . LEU B 1 255 ? -8.828 3.537 18.016 1 97.88 255 LEU B C 1
ATOM 4086 O O . LEU B 1 255 ? -8.148 3.516 19.047 1 97.88 255 LEU B O 1
ATOM 4090 N N . LYS B 1 256 ? -9.453 2.506 17.562 1 97 256 LYS B N 1
ATOM 4091 C CA . LYS B 1 256 ? -9.43 1.233 18.281 1 97 256 LYS B CA 1
ATOM 4092 C C . LYS B 1 256 ? -8.016 0.665 18.344 1 97 256 LYS B C 1
ATOM 4094 O O . LYS B 1 256 ? -7.68 -0.083 19.266 1 97 256 LYS B O 1
ATOM 4099 N N . GLU B 1 257 ? -7.207 1.102 17.344 1 95.88 257 GLU B N 1
ATOM 4100 C CA . GLU B 1 257 ? -5.836 0.603 17.297 1 95.88 257 GLU B CA 1
ATOM 4101 C C . GLU B 1 257 ? -4.871 1.576 17.969 1 95.88 257 GLU B C 1
ATOM 4103 O O . GLU B 1 257 ? -3.652 1.439 17.828 1 95.88 257 GLU B O 1
ATOM 4108 N N . GLY B 1 258 ? -5.379 2.609 18.578 1 96.38 258 GLY B N 1
ATOM 4109 C CA . GLY B 1 258 ? -4.551 3.572 19.281 1 96.38 258 GLY B CA 1
ATOM 4110 C C . GLY B 1 258 ? -4.008 4.668 18.391 1 96.38 258 GLY B C 1
ATOM 4111 O O . GLY B 1 258 ? -3.104 5.406 18.781 1 96.38 258 GLY B O 1
ATOM 4112 N N . VAL B 1 259 ? -4.5 4.75 17.156 1 97.69 259 VAL B N 1
ATOM 4113 C CA . VAL B 1 259 ? -4.047 5.758 16.203 1 97.69 259 VAL B CA 1
ATOM 4114 C C . VAL B 1 259 ? -4.895 7.023 16.344 1 97.69 259 VAL B C 1
ATOM 4116 O O . VAL B 1 259 ? -6.125 6.965 16.281 1 97.69 259 VAL B O 1
ATOM 4119 N N . VAL B 1 260 ? -4.234 8.156 16.547 1 97.25 260 VAL B N 1
ATOM 4120 C CA . VAL B 1 260 ? -4.938 9.438 16.547 1 97.25 260 VAL B CA 1
ATOM 4121 C C . VAL B 1 260 ? -5.527 9.703 15.172 1 97.25 260 VAL B C 1
ATOM 4123 O O . VAL B 1 260 ? -4.824 9.602 14.156 1 97.25 260 VAL B O 1
ATOM 4126 N N . ALA B 1 261 ? -6.805 10.039 15.125 1 98.44 261 ALA B N 1
ATOM 4127 C CA . ALA B 1 261 ? -7.477 10.164 13.836 1 98.44 261 ALA B CA 1
ATOM 4128 C C . ALA B 1 261 ? -8.25 11.477 13.742 1 98.44 261 ALA B C 1
ATOM 4130 O O . ALA B 1 261 ? -8.797 11.953 14.742 1 98.44 261 ALA B O 1
ATOM 4131 N N . CYS B 1 262 ? -8.234 12.055 12.57 1 98.75 262 CYS B N 1
ATOM 4132 C CA . CYS B 1 262 ? -8.961 13.281 12.25 1 98.75 262 CYS B CA 1
ATOM 4133 C C . CYS B 1 262 ? -10.086 13.008 11.258 1 98.75 262 CYS B C 1
ATOM 4135 O O . CYS B 1 262 ? -9.867 12.367 10.227 1 98.75 262 CYS B O 1
ATOM 4137 N N . HIS B 1 263 ? -11.211 13.508 11.562 1 98.75 263 HIS B N 1
ATOM 4138 C CA . HIS B 1 263 ? -12.391 13.289 10.734 1 98.75 263 HIS B CA 1
ATOM 4139 C C . HIS B 1 263 ? -12.742 14.539 9.938 1 98.75 263 HIS B C 1
ATOM 4141 O O . HIS B 1 263 ? -13.031 15.594 10.523 1 98.75 263 HIS B O 1
ATOM 4147 N N . VAL B 1 264 ? -12.711 14.43 8.648 1 98.19 264 VAL B N 1
ATOM 4148 C CA . VAL B 1 264 ? -13.211 15.484 7.77 1 98.19 264 VAL B CA 1
ATOM 4149 C C . VAL B 1 264 ? -14.727 15.383 7.648 1 98.19 264 VAL B C 1
ATOM 4151 O O . VAL B 1 264 ? -15.25 14.391 7.133 1 98.19 264 VAL B O 1
ATOM 4154 N N . LYS B 1 265 ? -15.391 16.438 8.016 1 95.19 265 LYS B N 1
ATOM 4155 C CA . LYS B 1 265 ? -16.844 16.391 8.055 1 95.19 265 LYS B CA 1
ATOM 4156 C C . LYS B 1 265 ? -17.453 17.25 6.945 1 95.19 265 LYS B C 1
ATOM 4158 O O . LYS B 1 265 ? -17.062 18.406 6.77 1 95.19 265 LYS B O 1
ATOM 4163 N N . TYR B 1 266 ? -18.375 16.656 6.25 1 88.69 266 TYR B N 1
ATOM 4164 C CA . TYR B 1 266 ? -19.141 17.391 5.238 1 88.69 266 TYR B CA 1
ATOM 4165 C C . TYR B 1 266 ? -20.578 17.578 5.668 1 88.69 266 TYR B C 1
ATOM 4167 O O . TYR B 1 266 ? -21.141 16.75 6.402 1 88.69 266 TYR B O 1
#

Radius of gyration: 26.12 Å; Cα contacts (8 Å, |Δi|>4): 1098; chains: 2; bounding box: 51×82×70 Å

Nearest PDB structures (foldseek):
  8ruw-assembly1_C  TM=2.068E-01  e=2.319E-02  Archaeoglobus fulgidus DSM 4304
  5o1o-assembly1_B  TM=3.963E-01  e=6.386E-01  Homo sapiens
  6grd-assembly1_A  TM=4.518E-01  e=2.734E+00  Thermochaetoides thermophila
  8ruw-assembly3_D  TM=2.308E-01  e=1.017E+00  Archaeoglobus fulgidus DSM 4304
  2dsv-assembly1_A  TM=2.009E-01  e=3.875E+00  Ovis aries

Sequence (532 aa):
MSLSEQEMPIVVAMSSKILFDSELNCGPAFSFVMALKAVNVRLRELYPESEELFKVLLDGNAVEMIQEYNLEDLITPLAVSEDQRLGELQRKNTHLYLSAPPGSQLQEAMELGIAAAVMYNPKNIMDLTETPLRVVFDGDGVLFSHQSLKKRGLQGFLDHEREKVNEPLPDGPFKNFLAALIKLQKKCDKIIMTYLVTARNAGNAGYRALNTLKTWGLEIDQAYFLEGAPKPPVLKMIQPHIYIDDSISHVQGALKEGVVACHVKYMSLSEQEMPIVVAMSSKILFDSELNCGPAFSFVMALKAVNVRLRELYPESEELFKVLLDGNAVEMIQEYNLEDLITPLAVSEDQRLGELQRKNTHLYLSAPPGSQLQEAMELGIAAAVMYNPKNIMDLTETPLRVVFDGDGVLFSHQSLKKRGLQGFLDHEREKVNEPLPDGPFKNFLAALIKLQKKCDKIIMTYLVTARNAGNAGYRALNTLKTWGLEIDQAYFLEGAPKPPVLKMIQPHIYIDDSISHVQGALKEGVVACHVKY

Organism: Echeneis naucrates (NCBI:txid173247)

InterPro domains:
  IPR010394 5-nucleotidase [PF06189] (22-266)
  IPR010394 5-nucleotidase [PTHR31367] (23-266)
  IPR036412 HAD-like superfamily [SSF56784] (135-265)

pLDDT: mean 92.08, std 12.53, range [23.19, 98.94]

Secondary structure (DSSP, 8-state):
--------PEEEEEEHHHHB-TTS-B-TTHHHHHHHHHHHHHHHHH-TT---SEEEEEES--HHHHHHTT-TTTEEE----HHHHHHHHHHTTEEEEEEPTT-SSHHHHHHTT-EEEEEE--SSPPP--SSSEEEEE-TBTTTB----TTTTHHHHHHHHHHHTTTSPPPBPTTHHHHHHHHHHHTTSTTSEEEEEEESS-TTHHHHHHHHHHHHTT---SEEEE-TT--SHHHHHHH--SEEEES-HHHHHHHHHTT--EEE---/--------PEEEEEEHHHHB-TTS-B-TTHHHHHHHHHHHHHHHHH-TT---SEEEEEES--HHHHHHTT-TTTEEE----HHHHHHHHHHTTEEEEEEPTT-SSHHHHHHTT-EEEEEE--SSPPP--SSSEEEEE-TBTTTB----TTTTHHHHHHHHHHHTTTSPPPBPTTHHHHHHHHHHHTTSTTSEEEEEEES--TTHHHHHHHHHHHHTT---SEEEE-TT--SHHHHHHH--SEEEES-HHHHHHHHHTT--EEE---

Solvent-accessible surface area (backbone atoms only — not comparable to full-atom values): 27433 Å² total; per-residue (Å²): 130,76,81,66,77,75,66,56,50,50,25,34,32,32,35,36,62,31,37,31,38,98,84,68,42,80,27,55,42,34,64,34,52,51,12,47,49,48,44,35,55,54,44,40,70,78,36,72,84,61,51,65,32,60,35,34,36,28,40,57,85,55,67,69,60,32,56,74,70,67,34,66,88,41,47,41,74,44,91,62,56,78,90,46,39,64,61,52,39,58,74,63,55,36,33,35,38,40,26,40,76,93,50,66,68,38,56,63,34,36,76,74,66,19,18,39,27,23,46,42,68,30,89,55,68,63,88,71,73,45,75,43,32,31,42,36,32,24,39,66,43,27,41,24,37,65,72,72,55,79,81,49,44,73,68,42,45,53,52,47,46,62,74,40,37,88,49,60,67,56,74,17,55,34,40,65,40,50,51,53,49,51,58,54,28,74,76,38,87,70,43,45,45,40,34,42,50,32,53,43,28,32,24,60,60,34,35,21,53,36,47,26,33,52,74,71,70,44,64,40,40,26,29,37,23,40,51,64,53,80,59,43,70,58,46,63,70,68,56,44,44,37,31,40,33,45,45,67,67,60,36,52,49,26,22,76,69,14,34,34,26,24,40,34,65,129,131,76,80,67,76,76,66,57,50,50,24,34,34,32,34,34,62,31,36,31,38,98,84,67,41,80,27,53,43,34,63,35,52,51,11,46,50,48,43,35,54,55,45,40,72,77,38,72,82,62,50,65,33,60,35,34,36,27,40,58,83,55,66,69,59,33,57,74,69,66,34,66,89,41,46,42,74,43,91,62,54,79,89,44,39,65,62,50,39,58,74,63,56,36,34,34,38,39,27,38,76,93,49,68,68,38,55,63,35,38,74,73,66,19,18,38,26,24,47,45,68,30,90,54,69,63,89,71,73,44,74,43,32,31,42,35,32,25,38,67,43,25,40,23,35,65,70,70,54,79,80,52,43,75,68,44,46,54,52,48,46,62,74,40,36,89,47,59,67,56,74,16,55,34,39,66,41,50,50,54,50,50,59,55,28,75,76,38,86,71,44,48,45,41,34,40,50,31,53,44,29,33,24,61,60,33,34,21,52,36,47,26,35,52,74,72,70,46,63,41,40,26,31,36,24,40,51,65,52,80,58,43,70,57,45,63,70,67,56,45,44,37,32,40,32,46,46,67,68,58,37,53,48,26,24,76,70,16,34,35,26,24,40,32,67,130

Foldseek 3Di:
DPPPPPQAEAEEEEEVCQQAPPVRHGHLLVLVLLLQVVLQVVCCVVPVPGNHGYAYEYEDDDPVVCVVVVVVVRYDYDPDDLVCVLVVCVVSVHAEYEYEPPDDCQVVNLVSLHHYWYKDFFPAADDDDSFAAEEEEEQDQAQADNDPCVPQPPVRVVVVLVVCLQPAGHGHSNNRVQVSQQVSCVSDPRNYAYEYEYLAACPSRVSNRVNNCVVVVGDHDYYHHDVRPQCQVVCLVRQHSEAEDQDVVNCVSNSNSNHIYTHRYD/DPPPPPQAEAEEEEEVCQQAPPVRHGHLLVLVLLLQVVLQVVLCVVPVPGNHGYAYEYEDDDPVVCVVVVVVVRYDYDPDDLVCVLVVCVVSVHAEYEYEPPDDCQVVNLVSLHHYWYKDFFPAADDDDSFAAEEEEEQYQAQADNDPCVPQPPVRVVVVLVVCLQPAGHGHSNNSVQVSQQVSCVSDPRNYAYEYEYLAACPSRVSNRVNNCVVVVGDHDYYHHDVRPQCQVVCLVRQHSEAEDQDVVNCVSNSNSNHIYTHRYD